Protein AF-0000000082836212 (afdb_homodimer)

Foldseek 3Di:
DPPLDPVPDDLVLLLLLQLCAVVQALCRSCVLVVHDSVVSVVSLVVVCVSVVHNQWDDDPVHTDGDPVVLVCQLVSVVVVLVVVLVVCVVPVDDVWQAPAEAEEEEACLVCLQCVVVLQVLCCVLTPRYYYHYDYDALCCFCVCQSSPVGAKYKYQHNNPDPQKDKDFQDKWDKWKWAAPVLDDVPDQADAPVRVQPAEEEAADDDDPDDQVQVQQVVVVGHHHYPYYHNHLLCCLPVRYPDGYMYMDIPSSNVSSCVPRVIHIHGDNTDGDMTTIMMMGGPCSVSRVSSVSSVVSVSVVSNPDPRYDDPPVD/DPPLDPVPDDLVLLLLLQLCAVVQALCRSCVLVVHDSVVSVVSLVVVCVSVVHNQWDDDPVHTDGDPVVLVCQLVSVVVVLVVVLVVCVVPVDDVWQAPAEAEEEEACLVCLQCVVVLQVLCCVLTPRYYYHYDYDALCCQCVCQSSPVGAKYKYLHNNPDPQKDKDFQDKWDKWKWAAPVLDDVPDQADAPVRVQVAEEEAADDDDPDDQVQVQQVVVVGHHHYPYYHNHLLCCLPVRYPDNYMYMDIPSSNVSSCVPRVIHIHGDNTDGDMTTIMMMGGPCSVSRVSSVSSVVSVSVVSNPDPRYDDPPVD

Sequence (626 aa):
MNQIDIESTDLNLLKVFEAIYDEGGAGRAALRLGVTQSAVSAALARLRALYADPLFVRTGRGLSPSLRARELRPIIGEALDKCRQSLSLARPGPAGFAGRSVTLGLSDDFEIALGREAIAALAEAAPGLRLIFRQTHSRLAADMLMARDVDLVIASGGLIAPALQRVTVGQGDYACLVDPASLAPGQDALSVEDFTRRAHVLVSSGGFIGVVDEVLHAQGLTRRVLAATTHFAALAFLLRGGDALATLPTHAARGLAAVTGLRLLPCPVAMPRYAIEMGWRADALRDEAVAVARLSLLGLLQGYGWAAAPGARMNQIDIESTDLNLLKVFEAIYDEGGAGRAALRLGVTQSAVSAALARLRALYADPLFVRTGRGLSPSLRARELRPIIGEALDKCRQSLSLARPGPAGFAGRSVTLGLSDDFEIALGREAIAALAEAAPGLRLIFRQTHSRLAADMLMARDVDLVIASGGLIAPALQRVTVGQGDYACLVDPASLAPGQDALSVEDFTRRAHVLVSSGGFIGVVDEVLHAQGLTRRVLAATTHFAALAFLLRGGDALATLPTHAARGLAAVTGLRLLPCPVAMPRYAIEMGWRADALRDEAVAVARLSLLGLLQGYGWAAAPGAR

pLDDT: mean 86.3, std 13.03, range [26.05, 98.31]

Structure (mmCIF, N/CA/C/O backbone):
data_AF-0000000082836212-model_v1
#
loop_
_entity.id
_entity.type
_entity.pdbx_description
1 polymer 'PCP degradation transcriptional activation protein'
#
loop_
_atom_site.group_PDB
_atom_site.id
_atom_site.type_symbol
_atom_site.label_atom_id
_atom_site.label_alt_id
_atom_site.label_comp_id
_atom_site.label_asym_id
_atom_site.label_entity_id
_atom_site.label_seq_id
_atom_site.pdbx_PDB_ins_code
_atom_site.Cartn_x
_atom_site.Cartn_y
_atom_site.Cartn_z
_atom_site.occupancy
_atom_site.B_iso_or_equiv
_atom_site.auth_seq_id
_atom_site.auth_comp_id
_atom_site.auth_asym_id
_atom_site.auth_atom_id
_atom_site.pdbx_PDB_model_num
ATOM 1 N N . MET A 1 1 ? -39.531 12.086 14.859 1 32.53 1 MET A N 1
ATOM 2 C CA . MET A 1 1 ? -38.344 11.992 14.016 1 32.53 1 MET A CA 1
ATOM 3 C C . MET A 1 1 ? -37.562 13.297 14.047 1 32.53 1 MET A C 1
ATOM 5 O O . MET A 1 1 ? -38.062 14.344 13.656 1 32.53 1 MET A O 1
ATOM 9 N N . ASN A 1 2 ? -36.781 13.5 15.039 1 41.31 2 ASN A N 1
ATOM 10 C CA . ASN A 1 2 ? -36.156 14.805 15.258 1 41.31 2 ASN A CA 1
ATOM 11 C C . ASN A 1 2 ? -35.562 15.367 13.969 1 41.31 2 ASN A C 1
ATOM 13 O O . ASN A 1 2 ? -34.719 14.711 13.328 1 41.31 2 ASN A O 1
ATOM 17 N N . GLN A 1 3 ? -36.312 16.141 13.32 1 42.19 3 GLN A N 1
ATOM 18 C CA . GLN A 1 3 ? -35.938 16.844 12.102 1 42.19 3 GLN A CA 1
ATOM 19 C C . GLN A 1 3 ? -34.531 17.438 12.234 1 42.19 3 GLN A C 1
ATOM 21 O O . GLN A 1 3 ? -34.312 18.297 13.094 1 42.19 3 GLN A O 1
ATOM 26 N N . ILE A 1 4 ? -33.562 16.703 11.977 1 52.66 4 ILE A N 1
ATOM 27 C CA . ILE A 1 4 ? -32.219 17.281 11.867 1 52.66 4 ILE A CA 1
ATOM 28 C C . ILE A 1 4 ? -32.219 18.422 10.844 1 52.66 4 ILE A C 1
ATOM 30 O O . ILE A 1 4 ? -32.5 18.203 9.656 1 52.66 4 ILE A O 1
ATOM 34 N N . ASP A 1 5 ? -32.562 19.703 11.422 1 62.19 5 ASP A N 1
ATOM 35 C CA . ASP A 1 5 ? -32.469 20.859 10.547 1 62.19 5 ASP A CA 1
ATOM 36 C C . ASP A 1 5 ? -31.141 21.578 10.703 1 62.19 5 ASP A C 1
ATOM 38 O O . ASP A 1 5 ? -30.531 21.562 11.773 1 62.19 5 ASP A O 1
ATOM 42 N N . ILE A 1 6 ? -30.703 22.094 9.641 1 67.19 6 ILE A N 1
ATOM 43 C CA . ILE A 1 6 ? -29.391 22.734 9.555 1 67.19 6 ILE A CA 1
ATOM 44 C C . ILE A 1 6 ? -29.328 23.922 10.5 1 67.19 6 ILE A C 1
ATOM 46 O O . ILE A 1 6 ? -28.266 24.25 11.031 1 67.19 6 ILE A O 1
ATOM 50 N N . GLU A 1 7 ? -30.469 24.594 10.789 1 62.78 7 GLU A N 1
ATOM 51 C CA . GLU A 1 7 ? -30.516 25.812 11.602 1 62.78 7 GLU A CA 1
ATOM 52 C C . GLU A 1 7 ? -30.188 25.5 13.062 1 62.78 7 GLU A C 1
ATOM 54 O O . GLU A 1 7 ? -29.562 26.312 13.75 1 62.78 7 GLU A O 1
ATOM 59 N N . SER A 1 8 ? -30.531 24.344 13.43 1 65.62 8 SER A N 1
ATOM 60 C CA . SER A 1 8 ? -30.359 24.016 14.844 1 65.62 8 SER A CA 1
ATOM 61 C C . SER A 1 8 ? -29.141 23.125 15.07 1 65.62 8 SER A C 1
ATOM 63 O O . SER A 1 8 ? -28.781 22.844 16.203 1 65.62 8 SER A O 1
ATOM 65 N N . THR A 1 9 ? -28.547 22.797 14.031 1 70.88 9 THR A N 1
ATOM 66 C CA . THR A 1 9 ? -27.453 21.844 14.148 1 70.88 9 THR A CA 1
ATOM 67 C C . THR A 1 9 ? -26.109 22.547 14.234 1 70.88 9 THR A C 1
ATOM 69 O O . THR A 1 9 ? -25.859 23.516 13.5 1 70.88 9 THR A O 1
ATOM 72 N N . ASP A 1 10 ? -25.359 22.266 15.227 1 78.06 10 ASP A N 1
ATOM 73 C CA . ASP A 1 10 ? -23.969 22.703 15.297 1 78.06 10 ASP A CA 1
ATOM 74 C C . ASP A 1 10 ? -23.125 22.031 14.211 1 78.06 10 ASP A C 1
ATOM 76 O O . ASP A 1 10 ? -22.703 20.891 14.359 1 78.06 10 ASP A O 1
ATOM 80 N N . LEU A 1 11 ? -22.828 22.797 13.211 1 76.75 11 LEU A N 1
ATOM 81 C CA . LEU A 1 11 ? -22.156 22.25 12.039 1 76.75 11 LEU A CA 1
ATOM 82 C C . LEU A 1 11 ? -20.703 21.891 12.359 1 76.75 11 LEU A C 1
ATOM 84 O O . LEU A 1 11 ? -20.062 21.172 11.594 1 76.75 11 LEU A O 1
ATOM 88 N N . ASN A 1 12 ? -20.297 22.344 13.461 1 80.75 12 ASN A N 1
ATOM 89 C CA . ASN A 1 12 ? -18.953 21.969 13.875 1 80.75 12 ASN A CA 1
ATOM 90 C C . ASN A 1 12 ? -18.844 20.469 14.156 1 80.75 12 ASN A C 1
ATOM 92 O O . ASN A 1 12 ? -17.75 19.891 14.133 1 80.75 12 ASN A O 1
ATOM 96 N N . LEU A 1 13 ? -19.984 19.938 14.367 1 86.75 13 LEU A N 1
ATOM 97 C CA . LEU A 1 13 ? -20.031 18.484 14.594 1 86.75 13 LEU A CA 1
ATOM 98 C C . LEU A 1 13 ? -19.516 17.734 13.383 1 86.75 13 LEU A C 1
ATOM 100 O O . LEU A 1 13 ? -18.953 16.641 13.523 1 86.75 13 LEU A O 1
ATOM 104 N N . LEU A 1 14 ? -19.641 18.344 12.219 1 86.12 14 LEU A N 1
ATOM 105 C CA . LEU A 1 14 ? -19.188 17.688 10.992 1 86.12 14 LEU A CA 1
ATOM 106 C C . LEU A 1 14 ? -17.656 17.625 10.938 1 86.12 14 LEU A C 1
ATOM 108 O O . LEU A 1 14 ? -17.094 16.656 10.422 1 86.12 14 LEU A O 1
ATOM 112 N N . LYS A 1 15 ? -17.062 18.609 11.492 1 87.12 15 LYS A N 1
ATOM 113 C CA . LYS A 1 15 ? -15.609 18.594 11.602 1 87.12 15 LYS A CA 1
ATOM 114 C C . LYS A 1 15 ? -15.148 17.469 12.523 1 87.12 15 LYS A C 1
ATOM 116 O O . LYS A 1 15 ? -14.133 16.812 12.25 1 87.12 15 LYS A O 1
ATOM 121 N N . VAL A 1 16 ? -15.914 17.328 13.547 1 89.56 16 VAL A N 1
ATOM 122 C CA . VAL A 1 16 ? -15.586 16.297 14.523 1 89.56 16 VAL A CA 1
ATOM 123 C C . VAL A 1 16 ? -15.758 14.922 13.883 1 89.56 16 VAL A C 1
ATOM 125 O O . VAL A 1 16 ? -14.914 14.039 14.055 1 89.56 16 VAL A O 1
ATOM 128 N N . PHE A 1 17 ? -16.844 14.742 13.148 1 90.31 17 PHE A N 1
ATOM 129 C CA . PHE A 1 17 ? -17.094 13.5 12.414 1 90.31 17 PHE A CA 1
ATOM 130 C C . PHE A 1 17 ? -15.906 13.172 11.516 1 90.31 17 PHE A C 1
ATOM 132 O O . PHE A 1 17 ? -15.359 12.062 11.57 1 90.31 17 PHE A O 1
ATOM 139 N N . GLU A 1 18 ? -15.492 14.133 10.711 1 85.81 18 GLU A N 1
ATOM 140 C CA . GLU A 1 18 ? -14.398 13.945 9.758 1 85.81 18 GLU A CA 1
ATOM 141 C C . GLU A 1 18 ? -13.094 13.594 10.477 1 85.81 18 GLU A C 1
ATOM 143 O O . GLU A 1 18 ? -12.367 12.695 10.047 1 85.81 18 GLU A O 1
ATOM 148 N N . ALA A 1 19 ? -12.805 14.281 11.523 1 86.94 19 ALA A N 1
ATOM 149 C CA . ALA A 1 19 ? -11.57 14.062 12.281 1 86.94 19 ALA A CA 1
ATOM 150 C C . ALA A 1 19 ? -11.516 12.656 12.859 1 86.94 19 ALA A C 1
ATOM 152 O O . ALA A 1 19 ? -10.492 11.977 12.758 1 86.94 19 ALA A O 1
ATOM 153 N N . ILE A 1 20 ? -12.641 12.234 13.422 1 89 20 ILE A N 1
ATOM 154 C CA . ILE A 1 20 ? -12.68 10.898 14.008 1 89 20 ILE A CA 1
ATOM 155 C C . ILE A 1 20 ? -12.547 9.852 12.906 1 89 20 ILE A C 1
ATOM 157 O O . ILE A 1 20 ? -11.836 8.859 13.07 1 89 20 ILE A O 1
ATOM 161 N N . TYR A 1 21 ? -13.234 10.062 11.828 1 86.31 21 TYR A N 1
ATOM 162 C CA . TYR A 1 21 ? -13.195 9.125 10.719 1 86.31 21 TYR A CA 1
ATOM 163 C C . TYR A 1 21 ? -11.773 8.93 10.203 1 86.31 21 TYR A C 1
ATOM 165 O O . TYR A 1 21 ? -11.336 7.801 9.977 1 86.31 21 TYR A O 1
ATOM 173 N N . ASP A 1 22 ? -11.109 10.008 10.102 1 80.31 22 ASP A N 1
ATOM 174 C CA . ASP A 1 22 ? -9.781 9.992 9.5 1 80.31 22 ASP A CA 1
ATOM 175 C C . ASP A 1 22 ? -8.734 9.461 10.492 1 80.31 22 ASP A C 1
ATOM 177 O O . ASP A 1 22 ? -7.852 8.695 10.117 1 80.31 22 ASP A O 1
ATOM 181 N N . GLU A 1 23 ? -8.82 9.867 11.773 1 81.12 23 GLU A N 1
ATOM 182 C CA . GLU A 1 23 ? -7.754 9.609 12.742 1 81.12 23 GLU A CA 1
ATOM 183 C C . GLU A 1 23 ? -7.988 8.305 13.492 1 81.12 23 GLU A C 1
ATOM 185 O O . GLU A 1 23 ? -7.078 7.781 14.141 1 81.12 23 GLU A O 1
ATOM 190 N N . GLY A 1 24 ? -9.266 7.855 13.508 1 81.81 24 GLY A N 1
ATOM 191 C CA . GLY A 1 24 ? -9.609 6.562 14.078 1 81.81 24 GLY A CA 1
ATOM 192 C C . GLY A 1 24 ? -9.68 6.586 15.594 1 81.81 24 GLY A C 1
ATOM 193 O O . GLY A 1 24 ? -9.453 5.562 16.25 1 81.81 24 GLY A O 1
ATOM 194 N N . GLY A 1 25 ? -9.789 7.781 16.188 1 86.38 25 GLY A N 1
ATOM 195 C CA . GLY A 1 25 ? -9.883 7.875 17.641 1 86.38 25 GLY A CA 1
ATOM 196 C C . GLY A 1 25 ? -10.227 9.273 18.125 1 86.38 25 GLY A C 1
ATOM 197 O O . GLY A 1 25 ? -9.969 10.258 17.422 1 86.38 25 GLY A O 1
ATOM 198 N N . ALA A 1 26 ? -10.82 9.328 19.375 1 88.06 26 ALA A N 1
ATOM 199 C CA . ALA A 1 26 ? -11.219 10.609 19.938 1 88.06 26 ALA A CA 1
ATOM 200 C C . ALA A 1 26 ? -10 11.43 20.344 1 88.06 26 ALA A C 1
ATOM 202 O O . ALA A 1 26 ? -9.969 12.648 20.156 1 88.06 26 ALA A O 1
ATOM 203 N N . GLY A 1 27 ? -9.039 10.758 20.828 1 87.19 27 GLY A N 1
ATOM 204 C CA . GLY A 1 27 ? -7.832 11.453 21.25 1 87.19 27 GLY A CA 1
ATOM 205 C C . GLY A 1 27 ? -7.09 12.094 20.094 1 87.19 27 GLY A C 1
ATOM 206 O O . GLY A 1 27 ? -6.766 13.281 20.141 1 87.19 27 GLY A O 1
ATOM 207 N N . ARG A 1 28 ? -6.895 11.398 19.094 1 85.06 28 ARG A N 1
ATOM 208 C CA . ARG A 1 28 ? -6.199 11.922 17.922 1 85.06 28 ARG A CA 1
ATOM 209 C C . ARG A 1 28 ? -7.027 13 17.234 1 85.06 28 ARG A C 1
ATOM 211 O O . ARG A 1 28 ? -6.484 13.977 16.734 1 85.06 28 ARG A O 1
ATOM 218 N N . ALA A 1 29 ? -8.289 12.742 17.172 1 88.69 29 ALA A N 1
ATOM 219 C CA . ALA A 1 29 ? -9.172 13.758 16.625 1 88.69 29 ALA A CA 1
ATOM 220 C C . ALA A 1 29 ? -9.078 15.062 17.406 1 88.69 29 ALA A C 1
ATOM 222 O O . ALA A 1 29 ? -9.078 16.156 16.828 1 88.69 29 ALA A O 1
ATOM 223 N N . ALA A 1 30 ? -8.969 15.008 18.75 1 89.44 30 ALA A N 1
ATOM 224 C CA . ALA A 1 30 ? -8.836 16.172 19.609 1 89.44 30 ALA A CA 1
ATOM 225 C C . ALA A 1 30 ? -7.551 16.938 19.297 1 89.44 30 ALA A C 1
ATOM 227 O O . ALA A 1 30 ? -7.566 18.172 19.203 1 89.44 30 ALA A O 1
ATOM 228 N N . LEU A 1 31 ? -6.535 16.25 19.094 1 82.38 31 LEU A N 1
ATOM 229 C CA . LEU A 1 31 ? -5.254 16.859 18.75 1 82.38 31 LEU A CA 1
ATOM 230 C C . LEU A 1 31 ? -5.34 17.578 17.406 1 82.38 31 LEU A C 1
ATOM 232 O O . LEU A 1 31 ? -4.879 18.719 17.281 1 82.38 31 LEU A O 1
ATOM 236 N N . ARG A 1 32 ? -5.984 16.922 16.484 1 81.69 32 ARG A N 1
ATOM 237 C CA . ARG A 1 32 ? -6.137 17.516 15.156 1 81.69 32 ARG A CA 1
ATOM 238 C C . ARG A 1 32 ? -6.949 18.797 15.219 1 81.69 32 ARG A C 1
ATOM 240 O O . ARG A 1 32 ? -6.633 19.781 14.539 1 81.69 32 ARG A O 1
ATOM 247 N N . LEU A 1 33 ? -7.977 18.844 16.016 1 85.25 33 LEU A N 1
ATOM 248 C CA . LEU A 1 33 ? -8.93 19.938 16.062 1 85.25 33 LEU A CA 1
ATOM 249 C C . LEU A 1 33 ? -8.492 21 17.062 1 85.25 33 LEU A C 1
ATOM 251 O O . LEU A 1 33 ? -9.07 22.094 17.109 1 85.25 33 LEU A O 1
ATOM 255 N N . GLY A 1 34 ? -7.406 20.656 17.891 1 84.06 34 GLY A N 1
ATOM 256 C CA . GLY A 1 34 ? -6.957 21.594 18.891 1 84.06 34 GLY A CA 1
ATOM 257 C C . GLY A 1 34 ? -7.938 21.766 20.047 1 84.06 34 GLY A C 1
ATOM 258 O O . GLY A 1 34 ? -8.148 22.875 20.531 1 84.06 34 GLY A O 1
ATOM 259 N N . VAL A 1 35 ? -8.688 20.75 20.344 1 87.62 35 VAL A N 1
ATOM 260 C CA . VAL A 1 35 ? -9.656 20.766 21.453 1 87.62 35 VAL A CA 1
ATOM 261 C C . VAL A 1 35 ? -9.367 19.609 22.406 1 87.62 35 VAL A C 1
ATOM 263 O O . VAL A 1 35 ? -8.406 18.859 22.219 1 87.62 35 VAL A O 1
ATOM 266 N N . THR A 1 36 ? -10.086 19.547 23.453 1 88.38 36 THR A N 1
ATOM 267 C CA . THR A 1 36 ? -9.883 18.469 24.422 1 88.38 36 THR A CA 1
ATOM 268 C C . THR A 1 36 ? -10.578 17.188 23.969 1 88.38 36 THR A C 1
ATOM 270 O O . THR A 1 36 ? -11.547 17.234 23.203 1 88.38 36 THR A O 1
ATOM 273 N N . GLN A 1 37 ? -10.016 16.109 24.422 1 90.75 37 GLN A N 1
ATOM 274 C CA . GLN A 1 37 ? -10.641 14.82 24.125 1 90.75 37 GLN A CA 1
ATOM 275 C C . GLN A 1 37 ? -12.07 14.766 24.656 1 90.75 37 GLN A C 1
ATOM 277 O O . GLN A 1 37 ? -12.945 14.164 24.031 1 90.75 37 GLN A O 1
ATOM 282 N N . SER A 1 38 ? -12.312 15.375 25.828 1 92.38 38 SER A N 1
ATOM 283 C CA . SER A 1 38 ? -13.656 15.406 26.406 1 92.38 38 SER A CA 1
ATOM 284 C C . SER A 1 38 ? -14.633 16.141 25.484 1 92.38 38 SER A C 1
ATOM 286 O O . SER A 1 38 ? -15.773 15.711 25.312 1 92.38 38 SER A O 1
ATOM 288 N N . ALA A 1 39 ? -14.133 17.203 24.875 1 89.19 39 ALA A N 1
ATOM 289 C CA . ALA A 1 39 ? -14.953 17.969 23.938 1 89.19 39 ALA A CA 1
ATOM 290 C C . ALA A 1 39 ? -15.312 17.125 22.719 1 89.19 39 ALA A C 1
ATOM 292 O O . ALA A 1 39 ? -16.453 17.156 22.25 1 89.19 39 ALA A O 1
ATOM 293 N N . VAL A 1 40 ? -14.328 16.375 22.188 1 92.19 40 VAL A N 1
ATOM 294 C CA . VAL A 1 40 ? -14.562 15.5 21.031 1 92.19 40 VAL A CA 1
ATOM 295 C C . VAL A 1 40 ? -15.555 14.406 21.406 1 92.19 40 VAL A C 1
ATOM 297 O O . VAL A 1 40 ? -16.469 14.094 20.641 1 92.19 40 VAL A O 1
ATOM 300 N N . SER A 1 41 ? -15.398 13.789 22.547 1 93.69 41 SER A N 1
ATOM 301 C CA . SER A 1 41 ? -16.281 12.734 23.016 1 93.69 41 SER A CA 1
ATOM 302 C C . SER A 1 41 ? -17.719 13.242 23.172 1 93.69 41 SER A C 1
ATOM 304 O O . SER A 1 41 ? -18.672 12.555 22.797 1 93.69 41 SER A O 1
ATOM 306 N N . ALA A 1 42 ? -17.891 14.484 23.719 1 92.12 42 ALA A N 1
ATOM 307 C CA . ALA A 1 42 ? -19.203 15.102 23.859 1 92.12 42 ALA A CA 1
ATOM 308 C C . ALA A 1 42 ? -19.828 15.367 22.484 1 92.12 42 ALA A C 1
ATOM 310 O O . ALA A 1 42 ? -21.016 15.133 22.281 1 92.12 42 ALA A O 1
ATOM 311 N N . ALA A 1 43 ? -19.016 15.852 21.641 1 92 43 ALA A N 1
ATOM 312 C CA . ALA A 1 43 ? -19.484 16.109 20.281 1 92 43 ALA A CA 1
ATOM 313 C C . ALA A 1 43 ? -19.922 14.812 19.594 1 92 43 ALA A C 1
ATOM 315 O O . ALA A 1 43 ? -20.922 14.797 18.859 1 92 43 ALA A O 1
ATOM 316 N N . LEU A 1 44 ? -19.141 13.734 19.797 1 94 44 LEU A N 1
ATOM 317 C CA . LEU A 1 44 ? -19.484 12.43 19.219 1 94 44 LEU A CA 1
ATOM 318 C C . LEU A 1 44 ? -20.844 11.961 19.75 1 94 44 LEU A C 1
ATOM 320 O O . LEU A 1 44 ? -21.641 11.414 18.984 1 94 44 LEU A O 1
ATOM 324 N N . ALA A 1 45 ? -21.094 12.211 21.031 1 93.38 45 ALA A N 1
ATOM 325 C CA . ALA A 1 45 ? -22.391 11.867 21.609 1 93.38 45 ALA A CA 1
ATOM 326 C C . ALA A 1 45 ? -23.516 12.625 20.906 1 93.38 45 ALA A C 1
ATOM 328 O O . ALA A 1 45 ? -24.562 12.047 20.609 1 93.38 45 ALA A O 1
ATOM 329 N N . ARG A 1 46 ? -23.297 13.852 20.703 1 89.94 46 ARG A N 1
ATOM 330 C CA . ARG A 1 46 ? -24.281 14.664 20 1 89.94 46 ARG A CA 1
ATOM 331 C C . ARG A 1 46 ? -24.484 14.172 18.578 1 89.94 46 ARG A C 1
ATOM 333 O O . ARG A 1 46 ? -25.609 14.148 18.078 1 89.94 46 ARG A O 1
ATOM 340 N N . LEU A 1 47 ? -23.391 13.805 17.891 1 91.94 47 LEU A N 1
ATOM 341 C CA . LEU A 1 47 ? -23.469 13.258 16.547 1 91.94 47 LEU A CA 1
ATOM 342 C C . LEU A 1 47 ? -24.297 11.977 16.516 1 91.94 47 LEU A C 1
ATOM 344 O O . LEU A 1 47 ? -25.125 11.789 15.633 1 91.94 47 LEU A O 1
ATOM 348 N N . ARG A 1 48 ? -23.969 11.148 17.469 1 92.94 48 ARG A N 1
ATOM 349 C CA . ARG A 1 48 ? -24.688 9.891 17.562 1 92.94 48 ARG A CA 1
ATOM 350 C C . ARG A 1 48 ? -26.188 10.133 17.734 1 92.94 48 ARG A C 1
ATOM 352 O O . ARG A 1 48 ? -27.016 9.453 17.109 1 92.94 48 ARG A O 1
ATOM 359 N N . ALA A 1 49 ? -26.531 11.117 18.547 1 89.38 49 ALA A N 1
ATOM 360 C CA . ALA A 1 49 ? -27.938 11.477 18.75 1 89.38 49 ALA A CA 1
ATOM 361 C C . ALA A 1 49 ? -28.547 12.062 17.484 1 89.38 49 ALA A C 1
ATOM 363 O O . ALA A 1 49 ? -29.672 11.727 17.125 1 89.38 49 ALA A O 1
ATOM 364 N N . LEU A 1 50 ? -27.797 12.867 16.875 1 84.5 50 LEU A N 1
ATOM 365 C CA . LEU A 1 50 ? -28.266 13.547 15.672 1 84.5 50 LEU A CA 1
ATOM 366 C C . LEU A 1 50 ? -28.578 12.539 14.57 1 84.5 50 LEU A C 1
ATOM 368 O O . LEU A 1 50 ? -29.594 12.672 13.883 1 84.5 50 LEU A O 1
ATOM 372 N N . TYR A 1 51 ? -27.719 11.555 14.391 1 89.75 51 TYR A N 1
ATOM 373 C CA . TYR A 1 51 ? -27.859 10.617 13.289 1 89.75 51 TYR A CA 1
ATOM 374 C C . TYR A 1 51 ? -28.547 9.328 13.75 1 89.75 51 TYR A C 1
ATOM 376 O O . TYR A 1 51 ? -28.797 8.438 12.945 1 89.75 51 TYR A O 1
ATOM 384 N N . ALA A 1 52 ? -28.781 9.211 14.977 1 90.94 52 ALA A N 1
ATOM 385 C CA . ALA A 1 52 ? -29.391 8.023 15.562 1 90.94 52 ALA A CA 1
ATOM 386 C C . ALA A 1 52 ? -28.609 6.766 15.18 1 90.94 52 ALA A C 1
ATOM 388 O O . ALA A 1 52 ? -29.203 5.781 14.727 1 90.94 52 ALA A O 1
ATOM 389 N N . ASP A 1 53 ? -27.344 6.844 15.242 1 90.94 53 ASP A N 1
ATOM 390 C CA . ASP A 1 53 ? -26.391 5.785 14.914 1 90.94 53 ASP A CA 1
ATOM 391 C C . ASP A 1 53 ? -25.141 5.883 15.781 1 90.94 53 ASP A C 1
ATOM 393 O O . ASP A 1 53 ? -24.688 6.984 16.094 1 90.94 53 ASP A O 1
ATOM 397 N N . PRO A 1 54 ? -24.578 4.781 16.172 1 93.06 54 PRO A N 1
ATOM 398 C CA . PRO A 1 54 ? -23.328 4.855 16.953 1 93.06 54 PRO A CA 1
ATOM 399 C C . PRO A 1 54 ? -22.219 5.57 16.203 1 93.06 54 PRO A C 1
ATOM 401 O O . PRO A 1 54 ? -21.312 6.133 16.828 1 93.06 54 PRO A O 1
ATOM 404 N N . LEU A 1 55 ? -22.219 5.586 14.82 1 91.56 55 LEU A N 1
ATOM 405 C CA . LEU A 1 55 ? -21.297 6.188 13.859 1 91.56 55 LEU A CA 1
ATOM 406 C C . LEU A 1 55 ? -19.906 5.574 13.984 1 91.56 55 LEU A C 1
ATOM 408 O O . LEU A 1 55 ? -19.359 5.062 13.008 1 91.56 55 LEU A O 1
ATOM 412 N N . PHE A 1 56 ? -19.406 5.574 15.289 1 92.56 56 PHE A N 1
ATOM 413 C CA . PHE A 1 56 ? -18.078 5.004 15.562 1 92.56 56 PHE A CA 1
ATOM 414 C C . PHE A 1 56 ? -18.141 4.098 16.781 1 92.56 56 PHE A C 1
ATOM 416 O O . PHE A 1 56 ? -18.609 4.508 17.844 1 92.56 56 PHE A O 1
ATOM 423 N N . VAL A 1 57 ? -17.625 2.877 16.547 1 88.06 57 VAL A N 1
ATOM 424 C CA . VAL A 1 57 ? -17.688 1.885 17.625 1 88.06 57 VAL A CA 1
ATOM 425 C C . VAL A 1 57 ? -16.266 1.564 18.094 1 88.06 57 VAL A C 1
ATOM 427 O O . VAL A 1 57 ? -15.336 1.512 17.297 1 88.06 57 VAL A O 1
ATOM 430 N N . ARG A 1 58 ? -16.141 1.442 19.375 1 81.94 58 ARG A N 1
ATOM 431 C CA . ARG A 1 58 ? -14.852 1.153 19.984 1 81.94 58 ARG A CA 1
ATOM 432 C C . ARG A 1 58 ? -14.367 -0.244 19.609 1 81.94 58 ARG A C 1
ATOM 434 O O . ARG A 1 58 ? -15.141 -1.203 19.641 1 81.94 58 ARG A O 1
ATOM 441 N N . THR A 1 59 ? -13.242 -0.147 19.125 1 72.19 59 THR A N 1
ATOM 442 C CA . THR A 1 59 ? -12.531 -1.394 18.859 1 72.19 59 THR A CA 1
ATOM 443 C C . THR A 1 59 ? -11.219 -1.437 19.641 1 72.19 59 THR A C 1
ATOM 445 O O . THR A 1 59 ? -10.914 -0.523 20.406 1 72.19 59 THR A O 1
ATOM 448 N N . GLY A 1 60 ? -10.477 -2.508 19.781 1 60.75 60 GLY A N 1
ATOM 449 C CA . GLY A 1 60 ? -9.219 -2.635 20.5 1 60.75 60 GLY A CA 1
ATOM 450 C C . GLY A 1 60 ? -8.234 -1.523 20.188 1 60.75 60 GLY A C 1
ATOM 451 O O . GLY A 1 60 ? -7.336 -1.242 20.984 1 60.75 60 GLY A O 1
ATOM 452 N N . ARG A 1 61 ? -8.289 -0.856 19.141 1 58.28 61 ARG A N 1
ATOM 453 C CA . ARG A 1 61 ? -7.277 0.139 18.797 1 58.28 61 ARG A CA 1
ATOM 454 C C . ARG A 1 61 ? -7.922 1.488 18.484 1 58.28 61 ARG A C 1
ATOM 456 O O . ARG A 1 61 ? -7.332 2.32 17.797 1 58.28 61 ARG A O 1
ATOM 463 N N . GLY A 1 62 ? -9.07 1.622 18.922 1 76.81 62 GLY A N 1
ATOM 464 C CA . GLY A 1 62 ? -9.695 2.924 18.734 1 76.81 62 GLY A CA 1
ATOM 465 C C . GLY A 1 62 ? -11.141 2.836 18.281 1 76.81 62 GLY A C 1
ATOM 466 O O . GLY A 1 62 ? -11.914 2.037 18.828 1 76.81 62 GLY A O 1
ATOM 467 N N . LEU A 1 63 ? -11.516 3.861 17.422 1 85.19 63 LEU A N 1
ATOM 468 C CA . LEU A 1 63 ? -12.883 3.951 16.938 1 85.19 63 LEU A CA 1
ATOM 469 C C . LEU A 1 63 ? -12.977 3.535 15.469 1 85.19 63 LEU A C 1
ATOM 471 O O . LEU A 1 63 ? -12.148 3.947 14.648 1 85.19 63 LEU A O 1
ATOM 475 N N . SER A 1 64 ? -13.852 2.6 15.18 1 86.62 64 SER A N 1
ATOM 476 C CA . SER A 1 64 ? -14.125 2.193 13.805 1 86.62 64 SER A CA 1
ATOM 477 C C . SER A 1 64 ? -15.477 2.711 13.328 1 86.62 64 SER A C 1
ATOM 479 O O . SER A 1 64 ? -16.453 2.691 14.086 1 86.62 64 SER A O 1
ATOM 481 N N . PRO A 1 65 ? -15.547 3.152 12.062 1 86.81 65 PRO A N 1
ATOM 482 C CA . PRO A 1 65 ? -16.812 3.688 11.555 1 86.81 65 PRO A CA 1
ATOM 483 C C . PRO A 1 65 ? -17.875 2.607 11.359 1 86.81 65 PRO A C 1
ATOM 485 O O . PRO A 1 65 ? -17.547 1.481 10.969 1 86.81 65 PRO A O 1
ATOM 488 N N . SER A 1 66 ? -19.078 2.986 11.672 1 86.69 66 SER A N 1
ATOM 489 C CA . SER A 1 66 ? -20.234 2.156 11.336 1 86.69 66 SER A CA 1
ATOM 490 C C . SER A 1 66 ? -20.531 2.199 9.844 1 86.69 66 SER A C 1
ATOM 492 O O . SER A 1 66 ? -19.891 2.945 9.102 1 86.69 66 SER A O 1
ATOM 494 N N . LEU A 1 67 ? -21.438 1.387 9.445 1 80.31 67 LEU A N 1
ATOM 495 C CA . LEU A 1 67 ? -21.859 1.424 8.055 1 80.31 67 LEU A CA 1
ATOM 496 C C . LEU A 1 67 ? -22.438 2.791 7.695 1 80.31 67 LEU A C 1
ATOM 498 O O . LEU A 1 67 ? -22.141 3.334 6.629 1 80.31 67 LEU A O 1
ATOM 502 N N . ARG A 1 68 ? -23.234 3.225 8.57 1 84.31 68 ARG A N 1
ATOM 503 C CA . ARG A 1 68 ? -23.828 4.543 8.359 1 84.31 68 ARG A CA 1
ATOM 504 C C . ARG A 1 68 ? -22.734 5.613 8.258 1 84.31 68 ARG A C 1
ATOM 506 O O . ARG A 1 68 ? -22.828 6.512 7.418 1 84.31 68 ARG A O 1
ATOM 513 N N . ALA A 1 69 ? -21.719 5.551 9.109 1 89.19 69 ALA A N 1
ATOM 514 C CA . ALA A 1 69 ? -20.609 6.508 9.07 1 89.19 69 ALA A CA 1
ATOM 515 C C . ALA A 1 69 ? -19.891 6.449 7.727 1 89.19 69 ALA A C 1
ATOM 517 O O . ALA A 1 69 ? -19.516 7.484 7.172 1 89.19 69 ALA A O 1
ATOM 518 N N . ARG A 1 70 ? -19.766 5.32 7.238 1 81.12 70 ARG A N 1
ATOM 519 C CA . ARG A 1 70 ? -19.094 5.145 5.949 1 81.12 70 ARG A CA 1
ATOM 520 C C . ARG A 1 70 ? -19.906 5.777 4.824 1 81.12 70 ARG A C 1
ATOM 522 O O . ARG A 1 70 ? -19.344 6.336 3.883 1 81.12 70 ARG A O 1
ATOM 529 N N . GLU A 1 71 ? -21.156 5.691 4.949 1 78.94 71 GLU A N 1
ATOM 530 C CA . GLU A 1 71 ? -22.047 6.289 3.963 1 78.94 71 GLU A CA 1
ATOM 531 C C . GLU A 1 71 ? -22.047 7.809 4.062 1 78.94 71 GLU A C 1
ATOM 533 O O . GLU A 1 71 ? -22.203 8.508 3.055 1 78.94 71 GLU A O 1
ATOM 538 N N . LEU A 1 72 ? -21.875 8.25 5.238 1 84.88 72 LEU A N 1
ATOM 539 C CA . LEU A 1 72 ? -21.969 9.688 5.492 1 84.88 72 LEU A CA 1
ATOM 540 C C . LEU A 1 72 ? -20.672 10.391 5.098 1 84.88 72 LEU A C 1
ATOM 542 O O . LEU A 1 72 ? -20.688 11.578 4.77 1 84.88 72 LEU A O 1
ATOM 546 N N . ARG A 1 73 ? -19.656 9.594 5.121 1 84.38 73 ARG A N 1
ATOM 547 C CA . ARG A 1 73 ? -18.328 10.211 4.996 1 84.38 73 ARG A CA 1
ATOM 548 C C . ARG A 1 73 ? -18.219 11 3.695 1 84.38 73 ARG A C 1
ATOM 550 O O . ARG A 1 73 ? -17.812 12.164 3.705 1 84.38 73 ARG A O 1
ATOM 557 N N . PRO A 1 74 ? -18.672 10.461 2.605 1 72.69 74 PRO A N 1
ATOM 558 C CA . PRO A 1 74 ? -18.531 11.25 1.379 1 72.69 74 PRO A CA 1
ATOM 559 C C . PRO A 1 74 ? -19.406 12.5 1.384 1 72.69 74 PRO A C 1
ATOM 561 O O . PRO A 1 74 ? -19 13.547 0.861 1 72.69 74 PRO A O 1
ATOM 564 N N . ILE A 1 75 ? -20.516 12.406 1.957 1 76.25 75 ILE A N 1
ATOM 565 C CA . ILE A 1 75 ? -21.469 13.516 1.988 1 76.25 75 ILE A CA 1
ATOM 566 C C . ILE A 1 75 ? -20.922 14.625 2.893 1 76.25 75 ILE A C 1
ATOM 568 O O . ILE A 1 75 ? -20.875 15.789 2.494 1 76.25 75 ILE A O 1
ATOM 572 N N . ILE A 1 76 ? -20.469 14.227 4.055 1 80.81 76 ILE A N 1
ATOM 573 C CA . ILE A 1 76 ? -19.922 15.188 5.008 1 80.81 76 ILE A CA 1
ATOM 574 C C . ILE A 1 76 ? -18.641 15.797 4.453 1 80.81 76 ILE A C 1
ATOM 576 O O . ILE A 1 76 ? -18.422 17.016 4.559 1 80.81 76 ILE A O 1
ATOM 580 N N . GLY A 1 77 ? -17.906 14.914 3.887 1 75 77 GLY A N 1
ATOM 581 C CA . GLY A 1 77 ? -16.688 15.398 3.26 1 75 77 GLY A CA 1
ATOM 582 C C . GLY A 1 77 ? -16.938 16.469 2.213 1 75 77 GLY A C 1
ATOM 583 O O . GLY A 1 77 ? -16.266 17.5 2.203 1 75 77 GLY A O 1
ATOM 584 N N . GLU A 1 78 ? -17.953 16.328 1.441 1 69.25 78 GLU A N 1
ATOM 585 C CA . GLU A 1 78 ? -18.297 17.297 0.409 1 69.25 78 GLU A CA 1
ATOM 586 C C . GLU A 1 78 ? -18.781 18.609 1.023 1 69.25 78 GLU A C 1
ATOM 588 O O . GLU A 1 78 ? -18.406 19.703 0.567 1 69.25 78 GLU A O 1
ATOM 593 N N . ALA A 1 79 ? -19.547 18.453 1.987 1 71.5 79 ALA A N 1
ATOM 594 C CA . ALA A 1 79 ? -20.062 19.656 2.658 1 71.5 79 ALA A CA 1
ATOM 595 C C . ALA A 1 79 ? -18.922 20.484 3.26 1 71.5 79 ALA A C 1
ATOM 597 O O . ALA A 1 79 ? -18.875 21.703 3.08 1 71.5 79 ALA A O 1
ATOM 598 N N . LEU A 1 80 ? -18.094 19.781 3.908 1 74.62 80 LEU A N 1
ATOM 599 C CA . LEU A 1 80 ? -16.984 20.484 4.547 1 74.62 80 LEU A CA 1
ATOM 600 C C . LEU A 1 80 ? -16.047 21.078 3.504 1 74.62 80 LEU A C 1
ATOM 602 O O . LEU A 1 80 ? -15.523 22.172 3.695 1 74.62 80 LEU A O 1
ATOM 606 N N . ASP A 1 81 ? -15.945 20.391 2.455 1 65.81 81 ASP A N 1
ATOM 607 C CA . ASP A 1 81 ? -15.117 20.906 1.37 1 65.81 81 ASP A CA 1
ATOM 608 C C . ASP A 1 81 ? -15.711 22.188 0.791 1 65.81 81 ASP A C 1
ATOM 610 O O . ASP A 1 81 ? -14.977 23.141 0.492 1 65.81 81 ASP A O 1
ATOM 614 N N . LYS A 1 82 ? -16.906 22.203 0.641 1 64.81 82 LYS A N 1
ATOM 615 C CA . LYS A 1 82 ? -17.562 23.406 0.152 1 64.81 82 LYS A CA 1
ATOM 616 C C . LYS A 1 82 ? -17.422 24.547 1.148 1 64.81 82 LYS A C 1
ATOM 618 O O . LYS A 1 82 ? -17.219 25.703 0.754 1 64.81 82 LYS A O 1
ATOM 623 N N . CYS A 1 83 ? -17.516 24.188 2.391 1 67.88 83 CYS A N 1
ATOM 624 C CA . CYS A 1 83 ? -17.297 25.203 3.414 1 67.88 83 CYS A CA 1
ATOM 625 C C . CYS A 1 83 ? -15.875 25.734 3.344 1 67.88 83 CYS A C 1
ATOM 627 O O . CYS A 1 83 ? -15.664 26.953 3.375 1 67.88 83 CYS A O 1
ATOM 629 N N . ARG A 1 84 ? -14.992 24.859 3.215 1 63.69 84 ARG A N 1
ATOM 630 C CA . ARG A 1 84 ? -13.594 25.266 3.107 1 63.69 84 ARG A CA 1
ATOM 631 C C . ARG A 1 84 ? -13.367 26.141 1.878 1 63.69 84 ARG A C 1
ATOM 633 O O . ARG A 1 84 ? -12.656 27.141 1.943 1 63.69 84 ARG A O 1
ATOM 640 N N . GLN A 1 85 ? -14.016 25.766 0.88 1 60.5 85 GLN A N 1
ATOM 641 C CA . GLN A 1 85 ? -13.93 26.531 -0.356 1 60.5 85 GLN A CA 1
ATOM 642 C C . GLN A 1 85 ? -14.469 27.938 -0.163 1 60.5 85 GLN A C 1
ATOM 644 O O . GLN A 1 85 ? -13.867 28.922 -0.63 1 60.5 85 GLN A O 1
ATOM 649 N N . SER A 1 86 ? -15.5 28.016 0.463 1 61.78 86 SER A N 1
ATOM 650 C CA . SER A 1 86 ? -16.109 29.328 0.711 1 61.78 86 SER A CA 1
ATOM 651 C C . SER A 1 86 ? -15.188 30.203 1.558 1 61.78 86 SER A C 1
ATOM 653 O O . SER A 1 86 ? -15.062 31.406 1.306 1 61.78 86 SER A O 1
ATOM 655 N N . LEU A 1 87 ? -14.641 29.578 2.5 1 61.28 87 LEU A N 1
ATOM 656 C CA . LEU A 1 87 ? -13.766 30.328 3.398 1 61.28 87 LEU A CA 1
ATOM 657 C C . LEU A 1 87 ? -12.492 30.766 2.682 1 61.28 87 LEU A C 1
ATOM 659 O O . LEU A 1 87 ? -11.93 31.812 2.984 1 61.28 87 LEU A O 1
ATOM 663 N N . SER A 1 88 ? -12.141 29.891 1.826 1 59.09 88 SER A N 1
ATOM 664 C CA . SER A 1 88 ? -10.938 30.219 1.066 1 59.09 88 SER A CA 1
ATOM 665 C C . SER A 1 88 ? -11.148 31.453 0.19 1 59.09 88 SER A C 1
ATOM 667 O O . SER A 1 88 ? -10.195 32.156 -0.129 1 59.09 88 SER A O 1
ATOM 669 N N . LEU A 1 89 ? -12.375 31.641 -0.196 1 53.72 89 LEU A N 1
ATOM 670 C CA . LEU A 1 89 ? -12.711 32.812 -0.99 1 53.72 89 LEU A CA 1
ATOM 671 C C . LEU A 1 89 ? -12.656 34.094 -0.139 1 53.72 89 LEU A C 1
ATOM 673 O O . LEU A 1 89 ? -12.398 35.156 -0.656 1 53.72 89 LEU A O 1
ATOM 677 N N . ALA A 1 90 ? -13.031 33.906 1.093 1 53.19 90 ALA A N 1
ATOM 678 C CA . ALA A 1 90 ? -13.039 35.062 1.989 1 53.19 90 ALA A CA 1
ATOM 679 C C . ALA A 1 90 ? -11.625 35.469 2.387 1 53.19 90 ALA A C 1
ATOM 681 O O . ALA A 1 90 ? -11.352 36.656 2.652 1 53.19 90 ALA A O 1
ATOM 682 N N . ARG A 1 91 ? -10.781 34.656 2.689 1 48.91 91 ARG A N 1
ATOM 683 C CA . ARG A 1 91 ? -9.422 34.969 3.115 1 48.91 91 ARG A CA 1
ATOM 684 C C . ARG A 1 91 ? -8.398 34.5 2.098 1 48.91 91 ARG A C 1
ATOM 686 O O . ARG A 1 91 ? -7.754 33.469 2.305 1 48.91 91 ARG A O 1
ATOM 693 N N . PRO A 1 92 ? -8.594 35.031 0.924 1 47.06 92 PRO A N 1
ATOM 694 C CA . PRO A 1 92 ? -7.566 34.656 -0.047 1 47.06 92 PRO A CA 1
ATOM 695 C C . PRO A 1 92 ? -6.148 34.875 0.473 1 47.06 92 PRO A C 1
ATOM 697 O O . PRO A 1 92 ? -5.176 34.531 -0.2 1 47.06 92 PRO A O 1
ATOM 700 N N . GLY A 1 93 ? -6.023 35.562 1.668 1 44.88 93 GLY A N 1
ATOM 701 C CA . GLY A 1 93 ? -4.723 36.125 1.984 1 44.88 93 GLY A CA 1
ATOM 702 C C . GLY A 1 93 ? -3.605 35.094 1.966 1 44.88 93 GLY A C 1
ATOM 703 O O . GLY A 1 93 ? -3.846 33.938 1.695 1 44.88 93 GLY A O 1
ATOM 704 N N . PRO A 1 94 ? -2.348 35.688 2.213 1 46 94 PRO A N 1
ATOM 705 C CA . PRO A 1 94 ? -1.032 35.031 2.127 1 46 94 PRO A CA 1
ATOM 706 C C . PRO A 1 94 ? -0.962 33.719 2.898 1 46 94 PRO A C 1
ATOM 708 O O . PRO A 1 94 ? 0.088 33.062 2.93 1 46 94 PRO A O 1
ATOM 711 N N . ALA A 1 95 ? -1.765 33.656 3.965 1 53.38 95 ALA A N 1
ATOM 712 C CA . ALA A 1 95 ? -1.442 32.469 4.754 1 53.38 95 ALA A CA 1
ATOM 713 C C . ALA A 1 95 ? -1.575 31.203 3.914 1 53.38 95 ALA A C 1
ATOM 715 O O . ALA A 1 95 ? -1.258 30.094 4.379 1 53.38 95 ALA A O 1
ATOM 716 N N . GLY A 1 96 ? -1.457 31.344 2.637 1 62.94 96 GLY A N 1
ATOM 717 C CA . GLY A 1 96 ? -1.354 30.359 1.575 1 62.94 96 GLY A CA 1
ATOM 718 C C . GLY A 1 96 ? -2.205 29.125 1.819 1 62.94 96 GLY A C 1
ATOM 719 O O . GLY A 1 96 ? -3.43 29.219 1.918 1 62.94 96 GLY A O 1
ATOM 720 N N . PHE A 1 97 ? -1.739 28.062 1.724 1 76.69 97 PHE A N 1
ATOM 721 C CA . PHE A 1 97 ? -2.41 26.781 1.897 1 76.69 97 PHE A CA 1
ATOM 722 C C . PHE A 1 97 ? -2.023 26.141 3.227 1 76.69 97 PHE A C 1
ATOM 724 O O . PHE A 1 97 ? -2.115 24.922 3.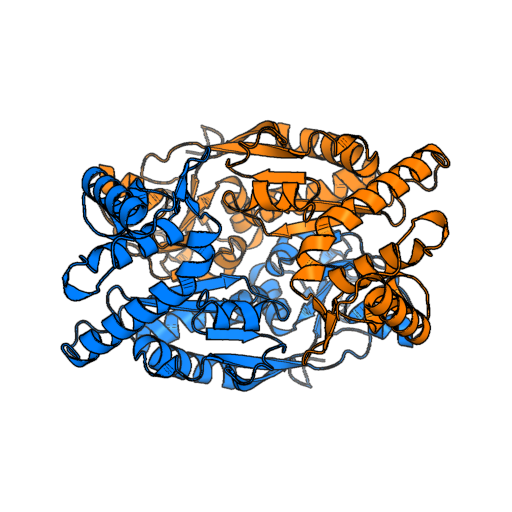387 1 76.69 97 PHE A O 1
ATOM 731 N N . ALA A 1 98 ? -1.702 27.125 4.227 1 72.12 98 ALA A N 1
ATOM 732 C CA . ALA A 1 98 ? -1.267 26.578 5.512 1 72.12 98 ALA A CA 1
ATOM 733 C C . ALA A 1 98 ? -2.367 25.734 6.156 1 72.12 98 ALA A C 1
ATOM 735 O O . ALA A 1 98 ? -3.529 26.156 6.191 1 72.12 98 ALA A O 1
ATOM 736 N N . GLY A 1 99 ? -1.944 24.547 6.598 1 70.56 99 GLY A N 1
ATOM 737 C CA . GLY A 1 99 ? -2.875 23.656 7.277 1 70.56 99 GLY A CA 1
ATOM 738 C C . GLY A 1 99 ? -3.717 22.828 6.32 1 70.56 99 GLY A C 1
ATOM 739 O O . GLY A 1 99 ? -4.477 21.953 6.75 1 70.56 99 GLY A O 1
ATOM 740 N N . ARG A 1 100 ? -3.607 23.094 5.086 1 77.62 100 ARG A N 1
ATOM 741 C CA . ARG A 1 100 ? -4.383 22.359 4.098 1 77.62 100 ARG A CA 1
ATOM 742 C C . ARG A 1 100 ? -3.566 21.219 3.504 1 77.62 100 ARG A C 1
ATOM 744 O O . ARG A 1 100 ? -2.336 21.234 3.547 1 77.62 100 ARG A O 1
ATOM 751 N N . SER A 1 101 ? -4.352 20.234 3.049 1 85.94 101 SER A N 1
ATOM 752 C CA . SER A 1 101 ? -3.693 19.094 2.412 1 85.94 101 SER A CA 1
ATOM 753 C C . SER A 1 101 ? -4.441 18.656 1.16 1 85.94 101 SER A C 1
ATOM 755 O O . SER A 1 101 ? -5.637 18.922 1.015 1 85.94 101 SER A O 1
ATOM 757 N N . VAL A 1 102 ? -3.744 18.141 0.29 1 91.19 102 VAL A N 1
ATOM 758 C CA . VAL A 1 102 ? -4.285 17.453 -0.88 1 91.19 102 VAL A CA 1
ATOM 759 C C . VAL A 1 102 ? -3.883 15.984 -0.854 1 91.19 102 VAL A C 1
ATOM 761 O O . VAL A 1 102 ? -2.721 15.656 -0.606 1 91.19 102 VAL A O 1
ATOM 764 N N . THR A 1 103 ? -4.867 15.141 -1.065 1 93.31 103 THR A N 1
ATOM 765 C CA . THR A 1 103 ? -4.605 13.711 -1.089 1 93.31 103 THR A CA 1
ATOM 766 C C . THR A 1 103 ? -4.469 13.203 -2.523 1 93.31 103 THR A C 1
ATOM 768 O O . THR A 1 103 ? -5.402 13.328 -3.32 1 93.31 103 THR A O 1
ATOM 771 N N . LEU A 1 104 ? -3.316 12.641 -2.814 1 95.94 104 LEU A N 1
ATOM 772 C CA . LEU A 1 104 ? -3.008 12.07 -4.121 1 95.94 104 LEU A CA 1
ATOM 773 C C . LEU A 1 104 ? -3.021 10.547 -4.066 1 95.94 104 LEU A C 1
ATOM 775 O O . LEU A 1 104 ? -2.18 9.938 -3.4 1 95.94 104 LEU A O 1
ATOM 779 N N . GLY A 1 105 ? -4.008 9.984 -4.766 1 95.94 105 GLY A N 1
ATOM 780 C CA . GLY A 1 105 ? -4.035 8.539 -4.918 1 95.94 105 GLY A CA 1
ATOM 781 C C . GLY A 1 105 ? -3.115 8.031 -6.016 1 95.94 105 GLY A C 1
ATOM 782 O O . GLY A 1 105 ? -3.199 8.484 -7.156 1 95.94 105 GLY A O 1
ATOM 783 N N . LEU A 1 106 ? -2.27 7.086 -5.645 1 95.75 106 LEU A N 1
ATOM 784 C CA . LEU A 1 106 ? -1.361 6.492 -6.617 1 95.75 106 LEU A CA 1
ATOM 785 C C . LEU A 1 106 ? -0.784 5.18 -6.094 1 95.75 106 LEU A C 1
ATOM 787 O O . LEU A 1 106 ? -0.731 4.961 -4.883 1 95.75 106 LEU A O 1
ATOM 791 N N . SER A 1 107 ? -0.469 4.27 -7.004 1 94.31 107 SER A N 1
ATOM 792 C CA . SER A 1 107 ? 0.372 3.146 -6.602 1 94.31 107 SER A CA 1
ATOM 793 C C . SER A 1 107 ? 1.807 3.596 -6.34 1 94.31 107 SER A C 1
ATOM 795 O O . SER A 1 107 ? 2.23 4.648 -6.824 1 94.31 107 SER A O 1
ATOM 797 N N . ASP A 1 108 ? 2.553 2.822 -5.555 1 95.38 108 ASP A N 1
ATOM 798 C CA . ASP A 1 108 ? 3.834 3.311 -5.059 1 95.38 108 ASP A CA 1
ATOM 799 C C . ASP A 1 108 ? 4.891 3.311 -6.16 1 95.38 108 ASP A C 1
ATOM 801 O O . ASP A 1 108 ? 5.953 3.916 -6.012 1 95.38 108 ASP A O 1
ATOM 805 N N . ASP A 1 109 ? 4.57 2.725 -7.352 1 96.12 109 ASP A N 1
ATOM 806 C CA . ASP A 1 109 ? 5.508 2.875 -8.461 1 96.12 109 ASP A CA 1
ATOM 807 C C . ASP A 1 109 ? 5.652 4.344 -8.859 1 96.12 109 ASP A C 1
ATOM 809 O O . ASP A 1 109 ? 6.75 4.793 -9.188 1 96.12 109 ASP A O 1
ATOM 813 N N . PHE A 1 110 ? 4.578 5.047 -8.805 1 96.5 110 PHE A N 1
ATOM 814 C CA . PHE A 1 110 ? 4.613 6.465 -9.133 1 96.5 110 PHE A CA 1
ATOM 815 C C . PHE A 1 110 ? 5.297 7.262 -8.031 1 96.5 110 PHE A C 1
ATOM 817 O O . PHE A 1 110 ? 5.973 8.258 -8.305 1 96.5 110 PHE A O 1
ATOM 824 N N . GLU A 1 111 ? 5.062 6.91 -6.848 1 95.62 111 GLU A N 1
ATOM 825 C CA . GLU A 1 111 ? 5.688 7.598 -5.719 1 95.62 111 GLU A CA 1
ATOM 826 C C . GLU A 1 111 ? 7.203 7.438 -5.75 1 95.62 111 GLU A C 1
ATOM 828 O O . GLU A 1 111 ? 7.941 8.383 -5.449 1 95.62 111 GLU A O 1
ATOM 833 N N . ILE A 1 112 ? 7.695 6.262 -6.105 1 95.12 112 ILE A N 1
ATOM 834 C CA . ILE A 1 112 ? 9.117 5.988 -6.293 1 95.12 112 ILE A CA 1
ATOM 835 C C . ILE A 1 112 ? 9.695 6.949 -7.324 1 95.12 112 ILE A C 1
ATOM 837 O O . ILE A 1 112 ? 10.758 7.539 -7.105 1 95.12 112 ILE A O 1
ATOM 841 N N . ALA A 1 113 ? 8.969 7.148 -8.367 1 94.44 113 ALA A N 1
ATOM 842 C CA . ALA A 1 113 ? 9.469 7.895 -9.516 1 94.44 113 ALA A CA 1
ATOM 843 C C . ALA A 1 113 ? 9.398 9.398 -9.266 1 94.44 113 ALA A C 1
ATOM 845 O O . ALA A 1 113 ? 10.305 10.141 -9.664 1 94.44 113 ALA A O 1
ATOM 846 N N . LEU A 1 114 ? 8.305 9.828 -8.555 1 95.19 114 LEU A N 1
ATOM 847 C CA . LEU A 1 114 ? 8 11.258 -8.641 1 95.19 114 LEU A CA 1
ATOM 848 C C . LEU A 1 114 ? 7.762 11.844 -7.258 1 95.19 114 LEU A C 1
ATOM 850 O O . LEU A 1 114 ? 7.562 13.055 -7.117 1 95.19 114 LEU A O 1
ATOM 854 N N . GLY A 1 115 ? 7.738 11.078 -6.234 1 96.19 115 GLY A N 1
ATOM 855 C CA . GLY A 1 115 ? 7.301 11.547 -4.93 1 96.19 115 GLY A CA 1
ATOM 856 C C . GLY A 1 115 ? 8.062 12.766 -4.445 1 96.19 115 GLY A C 1
ATOM 857 O O . GLY A 1 115 ? 7.461 13.75 -4.012 1 96.19 115 GLY A O 1
ATOM 858 N N . ARG A 1 116 ? 9.391 12.719 -4.512 1 94.44 116 ARG A N 1
ATOM 859 C CA . ARG A 1 116 ? 10.234 13.812 -4.027 1 94.44 116 ARG A CA 1
ATOM 860 C C . ARG A 1 116 ? 10 15.086 -4.828 1 94.44 116 ARG A C 1
ATOM 862 O O . ARG A 1 116 ? 9.836 16.172 -4.258 1 94.44 116 ARG A O 1
ATOM 869 N N . GLU A 1 117 ? 9.984 14.93 -6.117 1 95.38 117 GLU A N 1
ATOM 870 C CA . GLU A 1 117 ? 9.766 16.078 -7.004 1 95.38 117 GLU A CA 1
ATOM 871 C C . GLU A 1 117 ? 8.367 16.656 -6.824 1 95.38 117 GLU A C 1
ATOM 873 O O . GLU A 1 117 ? 8.18 17.859 -6.953 1 95.38 117 GLU A O 1
ATOM 878 N N . ALA A 1 118 ? 7.406 15.797 -6.578 1 96.5 118 ALA A N 1
ATOM 879 C CA . ALA A 1 118 ? 6.039 16.25 -6.348 1 96.5 118 ALA A CA 1
ATOM 880 C C . ALA A 1 118 ? 5.953 17.125 -5.094 1 96.5 118 ALA A C 1
ATOM 882 O O . ALA A 1 118 ? 5.324 18.188 -5.105 1 96.5 118 ALA A O 1
ATOM 883 N N . ILE A 1 119 ? 6.582 16.672 -4.023 1 95.38 119 ILE A N 1
ATOM 884 C CA . ILE A 1 119 ? 6.598 17.422 -2.775 1 95.38 119 ILE A CA 1
ATOM 885 C C . ILE A 1 119 ? 7.254 18.781 -3.006 1 95.38 119 ILE A C 1
ATOM 887 O O . ILE A 1 119 ? 6.723 19.812 -2.59 1 95.38 119 ILE A O 1
ATOM 891 N N . ALA A 1 120 ? 8.391 18.781 -3.713 1 94.06 120 ALA A N 1
ATOM 892 C CA . ALA A 1 120 ? 9.125 20 -3.973 1 94.06 120 ALA A CA 1
ATOM 893 C C . ALA A 1 120 ? 8.312 20.969 -4.836 1 94.06 120 ALA A C 1
ATOM 895 O O . ALA A 1 120 ? 8.25 22.156 -4.555 1 94.06 120 ALA A O 1
ATOM 896 N N . ALA A 1 121 ? 7.742 20.422 -5.863 1 94.12 121 ALA A N 1
ATOM 897 C CA . ALA A 1 121 ? 6.953 21.25 -6.781 1 94.12 121 ALA A CA 1
ATOM 898 C C . ALA A 1 121 ? 5.785 21.906 -6.059 1 94.12 121 ALA A C 1
ATOM 900 O O . ALA A 1 121 ? 5.492 23.078 -6.285 1 94.12 121 ALA A O 1
ATOM 901 N N . LEU A 1 122 ? 5.129 21.172 -5.199 1 92.81 122 LEU A N 1
ATOM 902 C CA . LEU A 1 122 ? 3.982 21.719 -4.484 1 92.81 122 LEU A CA 1
ATOM 903 C C . LEU A 1 122 ? 4.43 22.75 -3.451 1 92.81 122 LEU A C 1
ATOM 905 O O . LEU A 1 122 ? 3.75 23.75 -3.238 1 92.81 122 LEU A O 1
ATOM 909 N N . ALA A 1 123 ? 5.527 22.453 -2.807 1 89.69 123 ALA A N 1
ATOM 910 C CA . ALA A 1 123 ? 6.051 23.391 -1.827 1 89.69 123 ALA A CA 1
ATOM 911 C C . ALA A 1 123 ? 6.332 24.75 -2.469 1 89.69 123 ALA A C 1
ATOM 913 O O . ALA A 1 123 ? 6.152 25.797 -1.834 1 89.69 123 ALA A O 1
ATOM 914 N N . GLU A 1 124 ? 6.77 24.75 -3.691 1 90.81 124 GLU A N 1
ATOM 915 C CA . GLU A 1 124 ? 7.066 25.984 -4.426 1 90.81 124 GLU A CA 1
ATOM 916 C C . GLU A 1 124 ? 5.789 26.672 -4.906 1 90.81 124 GLU A C 1
ATOM 918 O O . GLU A 1 124 ? 5.613 27.875 -4.723 1 90.81 124 GLU A O 1
ATOM 923 N N . ALA A 1 125 ? 4.902 25.922 -5.422 1 91.81 125 ALA A N 1
ATOM 924 C CA . ALA A 1 125 ? 3.709 26.469 -6.07 1 91.81 125 ALA A CA 1
ATOM 925 C C . ALA A 1 125 ? 2.662 26.875 -5.039 1 91.81 125 ALA A C 1
ATOM 927 O O . ALA A 1 125 ? 1.873 27.797 -5.273 1 91.81 125 ALA A O 1
ATOM 928 N N . ALA A 1 126 ? 2.594 26.188 -3.924 1 90.06 126 ALA A N 1
ATOM 929 C CA . ALA A 1 126 ? 1.588 26.375 -2.883 1 90.06 126 ALA A CA 1
ATOM 930 C C . ALA A 1 126 ? 2.197 26.219 -1.493 1 90.06 126 ALA A C 1
ATOM 932 O O . ALA A 1 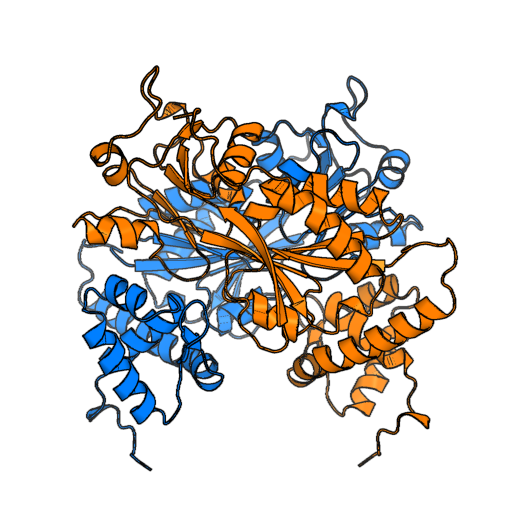126 ? 1.899 25.25 -0.791 1 90.06 126 ALA A O 1
ATOM 933 N N . PRO A 1 127 ? 2.908 27.281 -1.093 1 87.5 127 PRO A N 1
ATOM 934 C CA . PRO A 1 127 ? 3.562 27.188 0.214 1 87.5 127 PRO A CA 1
ATOM 935 C C . PRO A 1 127 ? 2.584 26.875 1.344 1 87.5 127 PRO A C 1
ATOM 937 O O . PRO A 1 127 ? 1.51 27.469 1.422 1 87.5 127 PRO A O 1
ATOM 940 N N . GLY A 1 128 ? 2.93 25.875 2.109 1 83.88 128 GLY A N 1
ATOM 941 C CA . GLY A 1 128 ? 2.121 25.484 3.252 1 83.88 128 GLY A CA 1
ATOM 942 C C . GLY A 1 128 ? 1.195 24.312 2.955 1 83.88 128 GLY A C 1
ATOM 943 O O . GLY A 1 128 ? 0.664 23.688 3.873 1 83.88 128 GLY A O 1
ATOM 944 N N . LEU A 1 129 ? 0.897 24.047 1.68 1 88.19 129 LEU A N 1
ATOM 945 C CA . LEU A 1 129 ? 0.051 22.922 1.294 1 88.19 129 LEU A CA 1
ATOM 946 C C . LEU A 1 129 ? 0.784 21.609 1.49 1 88.19 129 LEU A C 1
ATOM 948 O O . LEU A 1 129 ? 1.925 21.453 1.049 1 88.19 129 LEU A O 1
ATOM 952 N N . ARG A 1 130 ? 0.134 20.75 2.193 1 87.25 130 ARG A N 1
ATOM 953 C CA . ARG A 1 130 ? 0.74 19.438 2.438 1 87.25 130 ARG A CA 1
ATOM 954 C C . ARG A 1 130 ? 0.2 18.391 1.466 1 87.25 130 ARG A C 1
ATOM 956 O O . ARG A 1 130 ? -0.968 18.453 1.074 1 87.25 130 ARG A O 1
ATOM 963 N N . LEU A 1 131 ? 1.066 17.453 1.088 1 93.31 131 LEU A N 1
ATOM 964 C CA . LEU A 1 131 ? 0.697 16.391 0.159 1 93.31 131 LEU A CA 1
ATOM 965 C C . LEU A 1 131 ? 0.602 15.055 0.877 1 93.31 131 LEU A C 1
ATOM 967 O O . LEU A 1 131 ? 1.486 14.695 1.658 1 93.31 131 LEU A O 1
ATOM 971 N N . ILE A 1 132 ? -0.484 14.383 0.675 1 93.62 132 ILE A N 1
ATOM 972 C CA . ILE A 1 132 ? -0.685 13.039 1.2 1 93.62 132 ILE A CA 1
ATOM 973 C C . ILE A 1 132 ? -0.709 12.039 0.049 1 93.62 132 ILE A C 1
ATOM 975 O O . ILE A 1 132 ? -1.541 12.141 -0.856 1 93.62 132 ILE A O 1
ATOM 979 N N . PHE A 1 133 ? 0.215 11.078 0.062 1 95.75 133 PHE A N 1
ATOM 980 C CA . PHE A 1 133 ? 0.191 9.961 -0.87 1 95.75 133 PHE A CA 1
ATOM 981 C C . PHE A 1 133 ? -0.631 8.805 -0.307 1 95.75 133 PHE A C 1
ATOM 983 O O . PHE A 1 133 ? -0.335 8.297 0.776 1 95.75 133 PHE A O 1
ATOM 990 N N . ARG A 1 134 ? -1.597 8.414 -1.097 1 93.31 134 ARG A N 1
ATOM 991 C CA . ARG A 1 134 ? -2.461 7.316 -0.676 1 93.31 134 ARG A CA 1
ATOM 992 C C . ARG A 1 134 ? -2.455 6.191 -1.706 1 93.31 134 ARG A C 1
ATOM 994 O O . ARG A 1 134 ? -2.633 6.438 -2.9 1 93.31 134 ARG A O 1
ATOM 1001 N N . GLN A 1 135 ? -2.275 5.02 -1.173 1 91.69 135 GLN A N 1
ATOM 1002 C CA . GLN A 1 135 ? -2.236 3.857 -2.055 1 91.69 135 GLN A CA 1
ATOM 1003 C C . GLN A 1 135 ? -3.545 3.703 -2.822 1 91.69 135 GLN A C 1
ATOM 1005 O O . GLN A 1 135 ? -4.625 3.752 -2.232 1 91.69 135 GLN A O 1
ATOM 1010 N N . THR A 1 136 ? -3.424 3.592 -4.129 1 88.5 136 THR A N 1
ATOM 1011 C CA . THR A 1 136 ? -4.531 3.244 -5.012 1 88.5 136 THR A CA 1
ATOM 1012 C C . THR A 1 136 ? -4.055 2.33 -6.141 1 88.5 136 THR A C 1
ATOM 1014 O O . THR A 1 136 ? -2.889 1.937 -6.176 1 88.5 136 THR A O 1
ATOM 1017 N N . HIS A 1 137 ? -4.945 1.71 -6.824 1 82 137 HIS A N 1
ATOM 1018 C CA . HIS A 1 137 ? -4.688 1.032 -8.086 1 82 137 HIS A CA 1
ATOM 1019 C C . HIS A 1 137 ? -5.852 1.209 -9.055 1 82 137 HIS A C 1
ATOM 1021 O O . HIS A 1 137 ? -6.887 1.775 -8.695 1 82 137 HIS A O 1
ATOM 1027 N N . SER A 1 138 ? -5.59 0.797 -10.242 1 76.44 138 SER A N 1
ATOM 1028 C CA . SER A 1 138 ? -6.496 1.106 -11.344 1 76.44 138 SER A CA 1
ATOM 1029 C C . SER A 1 138 ? -7.926 0.698 -11.016 1 76.44 138 SER A C 1
ATOM 1031 O O . SER A 1 138 ? -8.875 1.389 -11.398 1 76.44 138 SER A O 1
ATOM 1033 N N . ARG A 1 139 ? -8.117 -0.336 -10.273 1 76 139 ARG A N 1
ATOM 1034 C CA . ARG A 1 139 ? -9.461 -0.854 -10.008 1 76 139 ARG A CA 1
ATOM 1035 C C . ARG A 1 139 ? -10.141 -0.066 -8.898 1 76 139 ARG A C 1
ATOM 1037 O O . ARG A 1 139 ? -11.359 -0.131 -8.734 1 76 139 ARG A O 1
ATOM 1044 N N . LEU A 1 140 ? -9.32 0.674 -8.156 1 82.94 140 LEU A N 1
ATOM 1045 C CA . LEU A 1 140 ? -9.852 1.375 -6.988 1 82.94 140 LEU A CA 1
ATOM 1046 C C . LEU A 1 140 ? -9.891 2.879 -7.23 1 82.94 140 LEU A C 1
ATOM 1048 O O . LEU A 1 140 ? -10.602 3.607 -6.531 1 82.94 140 LEU A O 1
ATOM 1052 N N . ALA A 1 141 ? -9.195 3.33 -8.188 1 88.38 141 ALA A N 1
ATOM 1053 C CA . ALA A 1 141 ? -8.922 4.754 -8.383 1 88.38 141 ALA A CA 1
ATOM 1054 C C . ALA A 1 141 ? -10.219 5.543 -8.531 1 88.38 141 ALA A C 1
ATOM 1056 O O . ALA A 1 141 ? -10.43 6.547 -7.844 1 88.38 141 ALA A O 1
ATOM 1057 N N . ALA A 1 142 ? -11.094 5.062 -9.383 1 86.94 142 ALA A N 1
ATOM 1058 C CA . ALA A 1 142 ? -12.344 5.773 -9.641 1 86.94 142 ALA A CA 1
ATOM 1059 C C . ALA A 1 142 ? -13.219 5.824 -8.391 1 86.94 142 ALA A C 1
ATOM 1061 O O . ALA A 1 142 ? -13.75 6.883 -8.039 1 86.94 142 ALA A O 1
ATOM 1062 N N . ASP A 1 143 ? -13.32 4.727 -7.723 1 83.38 143 ASP A N 1
ATOM 1063 C CA . ASP A 1 143 ? -14.141 4.648 -6.516 1 83.38 143 ASP A CA 1
ATOM 1064 C C . ASP A 1 143 ? -13.602 5.574 -5.43 1 83.38 143 ASP A C 1
ATOM 1066 O O . ASP A 1 143 ? -14.367 6.238 -4.73 1 83.38 143 ASP A O 1
ATOM 1070 N N . MET A 1 144 ? -12.336 5.633 -5.281 1 87.81 144 MET A N 1
ATOM 1071 C CA . MET A 1 144 ? -11.727 6.461 -4.25 1 87.81 144 MET A CA 1
ATOM 1072 C C . MET A 1 144 ? -11.945 7.941 -4.539 1 87.81 144 MET A C 1
ATOM 1074 O O . MET A 1 144 ? -12.141 8.734 -3.621 1 87.81 144 MET A O 1
ATOM 1078 N N . LEU A 1 145 ? -11.906 8.312 -5.797 1 89.75 145 LEU A N 1
ATOM 1079 C CA . LEU A 1 145 ? -12.203 9.68 -6.188 1 89.75 145 LEU A CA 1
ATOM 1080 C C . LEU A 1 145 ? -13.656 10.031 -5.887 1 89.75 145 LEU A C 1
ATOM 1082 O O . LEU A 1 145 ? -13.945 11.078 -5.297 1 89.75 145 LEU A O 1
ATOM 1086 N N . MET A 1 146 ? -14.5 9.07 -6.219 1 82.38 146 MET A N 1
ATOM 1087 C CA . MET A 1 146 ? -15.93 9.312 -6.043 1 82.38 146 MET A CA 1
ATOM 1088 C C . MET A 1 146 ? -16.281 9.383 -4.562 1 82.38 146 MET A C 1
ATOM 1090 O O . MET A 1 146 ? -17.156 10.156 -4.164 1 82.38 146 MET A O 1
ATOM 1094 N N . ALA A 1 147 ? -15.555 8.57 -3.82 1 77.62 147 ALA A N 1
ATOM 1095 C CA . ALA A 1 147 ? -15.781 8.547 -2.377 1 77.62 147 ALA A CA 1
ATOM 1096 C C . ALA A 1 147 ? -15.055 9.703 -1.688 1 77.62 147 ALA A C 1
ATOM 1098 O O . ALA A 1 147 ? -15.203 9.906 -0.481 1 77.62 147 ALA A O 1
ATOM 1099 N N . ARG A 1 148 ? -14.242 10.445 -2.41 1 81.44 148 ARG A N 1
ATOM 1100 C CA . ARG A 1 148 ? -13.484 11.602 -1.934 1 81.44 148 ARG A CA 1
ATOM 1101 C C . ARG A 1 148 ? -12.422 11.172 -0.921 1 81.44 148 ARG A C 1
ATOM 1103 O O . ARG A 1 148 ? -12.07 11.945 -0.028 1 81.44 148 ARG A O 1
ATOM 1110 N N . ASP A 1 149 ? -12.062 9.914 -1.07 1 83.81 149 ASP A N 1
ATOM 1111 C CA . ASP A 1 149 ? -10.938 9.422 -0.289 1 83.81 149 ASP A CA 1
ATOM 1112 C C . ASP A 1 149 ? -9.625 10.023 -0.78 1 83.81 149 ASP A C 1
ATOM 1114 O O . ASP A 1 149 ? -8.633 10.055 -0.043 1 83.81 149 ASP A O 1
ATOM 1118 N N . VAL A 1 150 ? -9.672 10.406 -2.033 1 92.12 150 VAL A N 1
ATOM 1119 C CA . VAL A 1 150 ? -8.555 11.102 -2.658 1 92.12 150 VAL A CA 1
ATOM 1120 C C . VAL A 1 150 ? -9.062 12.273 -3.492 1 92.12 150 VAL A C 1
ATOM 1122 O O . VAL A 1 150 ? -10.219 12.273 -3.93 1 92.12 150 VAL A O 1
ATOM 1125 N N . ASP A 1 151 ? -8.203 13.258 -3.637 1 91.38 151 ASP A N 1
ATOM 1126 C CA . ASP A 1 151 ? -8.562 14.453 -4.402 1 91.38 151 ASP A CA 1
ATOM 1127 C C . ASP A 1 151 ? -8.125 14.312 -5.859 1 91.38 151 ASP A C 1
ATOM 1129 O O . ASP A 1 151 ? -8.812 14.797 -6.766 1 91.38 151 ASP A O 1
ATOM 1133 N N . LEU A 1 152 ? -6.984 13.766 -6.023 1 96.19 152 LEU A N 1
ATOM 1134 C CA . LEU A 1 152 ? -6.352 13.5 -7.312 1 96.19 152 LEU A CA 1
ATOM 1135 C C . LEU A 1 152 ? -5.852 12.062 -7.387 1 96.19 152 LEU A C 1
ATOM 1137 O O . LEU A 1 152 ? -5.559 11.453 -6.355 1 96.19 152 LEU A O 1
ATOM 1141 N N . VAL A 1 153 ? -5.797 11.539 -8.625 1 96.81 153 VAL A N 1
ATOM 1142 C CA . VAL A 1 153 ? -5.234 10.203 -8.805 1 96.81 153 VAL A CA 1
ATOM 1143 C C . VAL A 1 153 ? -4.262 10.211 -9.984 1 96.81 153 VAL A C 1
ATOM 1145 O O . VAL A 1 153 ? -4.473 10.914 -10.969 1 96.81 153 VAL A O 1
ATOM 1148 N N . ILE A 1 154 ? -3.191 9.547 -9.805 1 96.5 154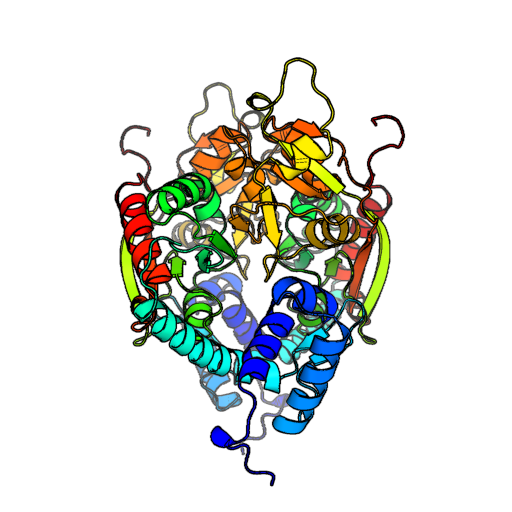 ILE A N 1
ATOM 1149 C CA . ILE A 1 154 ? -2.355 9.102 -10.914 1 96.5 154 ILE A CA 1
ATOM 1150 C C . ILE A 1 154 ? -2.482 7.59 -11.086 1 96.5 154 ILE A C 1
ATOM 1152 O O . ILE A 1 154 ? -2.236 6.832 -10.148 1 96.5 154 ILE A O 1
ATOM 1156 N N . ALA A 1 155 ? -2.922 7.172 -12.258 1 93.25 155 ALA A N 1
ATOM 1157 C CA . ALA A 1 155 ? -3.166 5.75 -12.477 1 93.25 155 ALA A CA 1
ATOM 1158 C C . ALA A 1 155 ? -2.861 5.352 -13.914 1 93.25 155 ALA A C 1
ATOM 1160 O O . ALA A 1 155 ? -2.721 6.215 -14.789 1 93.25 155 ALA A O 1
ATOM 1161 N N . SER A 1 156 ? -2.654 4.035 -14.047 1 89.25 156 SER A N 1
ATOM 1162 C CA . SER A 1 156 ? -2.525 3.455 -15.375 1 89.25 156 SER A CA 1
ATOM 1163 C C . SER A 1 156 ? -3.875 2.975 -15.906 1 89.25 156 SER A C 1
ATOM 1165 O O . SER A 1 156 ? -4.102 1.771 -16.047 1 89.25 156 SER A O 1
ATOM 1167 N N . GLY A 1 157 ? -4.785 3.865 -16.047 1 77.06 157 GLY A N 1
ATOM 1168 C CA . GLY A 1 157 ? -6.113 3.547 -16.547 1 77.06 157 GLY A CA 1
ATOM 1169 C C . GLY A 1 157 ? -7.16 3.461 -15.445 1 77.06 157 GLY A C 1
ATOM 1170 O O . GLY A 1 157 ? -6.883 3.793 -14.289 1 77.06 157 GLY A O 1
ATOM 1171 N N . GLY A 1 158 ? -8.453 3.145 -15.805 1 71.06 158 GLY A N 1
ATOM 1172 C CA . GLY A 1 158 ? -9.531 2.881 -14.859 1 71.06 158 GLY A CA 1
ATOM 1173 C C . GLY A 1 158 ? -10.328 4.121 -14.5 1 71.06 158 GLY A C 1
ATOM 1174 O O . GLY A 1 158 ? -11.148 4.094 -13.578 1 71.06 158 GLY A O 1
ATOM 1175 N N . LEU A 1 159 ? -10.055 5.168 -15.219 1 79.5 159 LEU A N 1
ATOM 1176 C CA . LEU A 1 159 ? -10.727 6.418 -14.875 1 79.5 159 LEU A CA 1
ATOM 1177 C C . LEU A 1 159 ? -11.844 6.727 -15.867 1 79.5 159 LEU A C 1
ATOM 1179 O O . LEU A 1 159 ? -11.875 7.816 -16.438 1 79.5 159 LEU A O 1
ATOM 1183 N N . ILE A 1 160 ? -12.812 5.781 -15.977 1 74.5 160 ILE A N 1
ATOM 1184 C CA . ILE A 1 160 ? -13.812 5.922 -17.031 1 74.5 160 ILE A CA 1
ATOM 1185 C C . ILE A 1 160 ? -15.148 6.352 -16.406 1 74.5 160 ILE A C 1
ATOM 1187 O O . ILE A 1 160 ? -16 6.906 -17.109 1 74.5 160 ILE A O 1
ATOM 1191 N N . ALA A 1 161 ? -15.297 6.926 -15.43 1 76.06 161 ALA A N 1
ATOM 1192 C CA . ALA A 1 161 ? -16.562 7.371 -14.867 1 76.06 161 ALA A CA 1
ATOM 1193 C C . ALA A 1 161 ? -16.922 8.773 -15.352 1 76.06 161 ALA A C 1
ATOM 1195 O O . ALA A 1 161 ? -16.047 9.648 -15.43 1 76.06 161 ALA A O 1
ATOM 1196 N N . PRO A 1 162 ? -18.203 8.961 -15.758 1 77.31 162 PRO A N 1
ATOM 1197 C CA . PRO A 1 162 ? -18.609 10.258 -16.297 1 77.31 162 PRO A CA 1
ATOM 1198 C C . PRO A 1 162 ? -18.297 11.414 -15.352 1 77.31 162 PRO A C 1
ATOM 1200 O O . PRO A 1 162 ? -18.016 12.531 -15.805 1 77.31 162 PRO A O 1
ATOM 1203 N N . ALA A 1 163 ? -18.406 11.203 -14.148 1 84.56 163 ALA A N 1
ATOM 1204 C CA . ALA A 1 163 ? -18.203 12.258 -13.164 1 84.56 163 ALA A CA 1
ATOM 1205 C C . ALA A 1 163 ? -16.719 12.57 -12.977 1 84.56 163 ALA A C 1
ATOM 1207 O O . ALA A 1 163 ? -16.375 13.531 -12.297 1 84.56 163 ALA A O 1
ATOM 1208 N N . LEU A 1 164 ? -15.977 11.805 -13.664 1 90.75 164 LEU A N 1
ATOM 1209 C CA . LEU A 1 164 ? -14.539 11.984 -13.523 1 90.75 164 LEU A CA 1
ATOM 1210 C C . LEU A 1 164 ? -13.938 12.617 -14.773 1 90.75 164 LEU A C 1
ATOM 1212 O O . LEU A 1 164 ? -14.414 12.383 -15.883 1 90.75 164 LEU A O 1
ATOM 1216 N N . GLN A 1 165 ? -13.062 13.508 -14.547 1 94.12 165 GLN A N 1
ATOM 1217 C CA . GLN A 1 165 ? -12.203 14.039 -15.602 1 94.12 165 GLN A CA 1
ATOM 1218 C C . GLN A 1 165 ? -10.812 13.422 -15.547 1 94.12 165 GLN A C 1
ATOM 1220 O O . GLN A 1 165 ? -10.375 12.945 -14.492 1 94.12 165 GLN A O 1
ATOM 1225 N N . ARG A 1 166 ? -10.211 13.336 -16.656 1 94.56 166 ARG A N 1
ATOM 1226 C CA . ARG A 1 166 ? -8.867 12.766 -16.703 1 94.56 166 ARG A CA 1
ATOM 1227 C C . ARG A 1 166 ? -8.055 13.391 -17.828 1 94.56 166 ARG A C 1
ATOM 1229 O O . ARG A 1 166 ? -8.609 13.922 -18.781 1 94.56 166 ARG A O 1
ATOM 1236 N N . VAL A 1 167 ? -6.754 13.414 -17.719 1 94.94 167 VAL A N 1
ATOM 1237 C CA . VAL A 1 167 ? -5.801 13.812 -18.734 1 94.94 167 VAL A CA 1
ATOM 1238 C C . VAL A 1 167 ? -4.688 12.773 -18.844 1 94.94 167 VAL A C 1
ATOM 1240 O O . VAL A 1 167 ? -4.176 12.297 -17.828 1 94.94 167 VAL A O 1
ATOM 1243 N N . THR A 1 168 ? -4.426 12.328 -20.078 1 95.5 168 THR A N 1
ATOM 1244 C CA . THR A 1 168 ? -3.275 11.453 -20.297 1 95.5 168 THR A CA 1
ATOM 1245 C C . THR A 1 168 ? -1.975 12.25 -20.219 1 95.5 168 THR A C 1
ATOM 1247 O O . THR A 1 168 ? -1.812 13.258 -20.906 1 95.5 168 THR A O 1
ATOM 1250 N N . VAL A 1 169 ? -1.077 11.773 -19.422 1 95.81 169 VAL A N 1
ATOM 1251 C CA . VAL A 1 169 ? 0.123 12.57 -19.188 1 95.81 169 VAL A CA 1
ATOM 1252 C C . VAL A 1 169 ? 1.336 11.867 -19.797 1 95.81 169 VAL A C 1
ATOM 1254 O O . VAL A 1 169 ? 2.43 12.438 -19.844 1 95.81 169 VAL A O 1
ATOM 1257 N N . GLY A 1 170 ? 1.164 10.664 -20.203 1 93.88 170 GLY A N 1
ATOM 1258 C CA . GLY A 1 170 ? 2.264 9.938 -20.812 1 93.88 170 GLY A CA 1
ATOM 1259 C C . GLY A 1 170 ? 1.936 8.477 -21.078 1 93.88 170 GLY A C 1
ATOM 1260 O O . GLY A 1 170 ? 0.805 8.039 -20.859 1 93.88 170 GLY A O 1
ATOM 1261 N N . GLN A 1 171 ? 2.961 7.816 -21.656 1 94.69 171 GLN A N 1
ATOM 1262 C CA . GLN A 1 171 ? 2.893 6.387 -21.922 1 94.69 171 GLN A CA 1
ATOM 1263 C C . GLN A 1 171 ? 4.016 5.637 -21.219 1 94.69 171 GLN A C 1
ATOM 1265 O O . GLN A 1 171 ? 5.184 6.02 -21.312 1 94.69 171 GLN A O 1
ATOM 1270 N N . GLY A 1 172 ? 3.502 4.66 -20.516 1 95.06 172 GLY A N 1
ATOM 1271 C CA . GLY A 1 172 ? 4.473 3.844 -19.797 1 95.06 172 GLY A CA 1
ATOM 1272 C C . GLY A 1 172 ? 4.852 2.578 -20.547 1 95.06 172 GLY A C 1
ATOM 1273 O O . GLY A 1 172 ? 4.164 2.18 -21.484 1 95.06 172 GLY A O 1
ATOM 1274 N N . ASP A 1 173 ? 5.973 2.018 -20.188 1 96.25 173 ASP A N 1
ATOM 1275 C CA . ASP A 1 173 ? 6.418 0.706 -20.641 1 96.25 173 ASP A CA 1
ATOM 1276 C C . ASP A 1 173 ? 7.008 -0.11 -19.5 1 96.25 173 ASP A C 1
ATOM 1278 O O . ASP A 1 173 ? 6.777 0.199 -18.328 1 96.25 173 ASP A O 1
ATOM 1282 N N . TYR A 1 174 ? 7.676 -1.265 -19.875 1 97.25 174 TYR A N 1
ATOM 1283 C CA . TYR A 1 174 ? 8.094 -2.203 -18.844 1 97.25 174 TYR A CA 1
ATOM 1284 C C . TYR A 1 174 ? 9.586 -2.502 -18.938 1 97.25 174 TYR A C 1
ATOM 1286 O O . TYR A 1 174 ? 10.156 -2.455 -20.031 1 97.25 174 TYR A O 1
ATOM 1294 N N . ALA A 1 175 ? 10.164 -2.775 -17.844 1 97.62 175 ALA A N 1
ATOM 1295 C CA . ALA A 1 175 ? 11.539 -3.25 -17.734 1 97.62 175 ALA A CA 1
ATOM 1296 C C . ALA A 1 175 ? 11.648 -4.379 -16.719 1 97.62 175 ALA A C 1
ATOM 1298 O O . ALA A 1 175 ? 10.711 -4.633 -15.961 1 97.62 175 ALA A O 1
ATOM 1299 N N . CYS A 1 176 ? 12.742 -5.039 -16.781 1 98 176 CYS A N 1
ATOM 1300 C CA . CYS A 1 176 ? 13.039 -6.094 -15.812 1 98 176 CYS A CA 1
ATOM 1301 C C . CYS A 1 176 ? 14.039 -5.613 -14.766 1 98 176 CYS A C 1
ATOM 1303 O O . CYS A 1 176 ? 14.945 -4.844 -15.078 1 98 176 CYS A O 1
ATOM 1305 N N . LEU A 1 177 ? 13.844 -6.031 -13.586 1 97.94 177 LEU A N 1
ATOM 1306 C CA . LEU A 1 177 ? 14.758 -5.75 -12.484 1 97.94 177 LEU A CA 1
ATOM 1307 C C . LEU A 1 177 ? 15.328 -7.039 -11.906 1 97.94 177 LEU A C 1
ATOM 1309 O O . LEU A 1 177 ? 14.586 -7.992 -11.656 1 97.94 177 LEU A O 1
ATOM 1313 N N . VAL A 1 178 ? 16.672 -7.113 -11.758 1 97.88 178 VAL A N 1
ATOM 1314 C CA . VAL A 1 178 ? 17.344 -8.297 -11.242 1 97.88 178 VAL A CA 1
ATOM 1315 C C . VAL A 1 178 ? 18.469 -7.883 -10.305 1 97.88 178 VAL A C 1
ATOM 1317 O O . VAL A 1 178 ? 18.891 -6.727 -10.305 1 97.88 178 VAL A O 1
ATOM 1320 N N . ASP A 1 179 ? 18.859 -8.789 -9.414 1 97.31 179 ASP A N 1
ATOM 1321 C CA . ASP A 1 179 ? 20.109 -8.602 -8.688 1 97.31 179 ASP A CA 1
ATOM 1322 C C . ASP A 1 179 ? 21.312 -8.766 -9.617 1 97.31 179 ASP A C 1
ATOM 1324 O O . ASP A 1 179 ? 21.422 -9.766 -10.328 1 97.31 179 ASP A O 1
ATOM 1328 N N . PRO A 1 180 ? 22.219 -7.844 -9.617 1 96.31 180 PRO A N 1
ATOM 1329 C CA . PRO A 1 180 ? 23.375 -7.93 -10.516 1 96.31 180 PRO A CA 1
ATOM 1330 C C . PRO A 1 180 ? 24.219 -9.188 -10.289 1 96.31 180 PRO A C 1
ATOM 1332 O O . PRO A 1 180 ? 24.844 -9.688 -11.219 1 96.31 180 PRO A O 1
ATOM 1335 N N . ALA A 1 181 ? 24.234 -9.664 -9.148 1 95.81 181 ALA A N 1
ATOM 1336 C CA . ALA A 1 181 ? 25.016 -10.859 -8.82 1 95.81 181 ALA A CA 1
ATOM 1337 C C . ALA A 1 181 ? 24.469 -12.086 -9.555 1 95.81 181 ALA A C 1
ATOM 1339 O O . ALA A 1 181 ? 25.172 -13.094 -9.672 1 95.81 181 ALA A O 1
ATOM 1340 N N . SER A 1 182 ? 23.25 -11.977 -10.031 1 96 182 SER A N 1
ATOM 1341 C CA . SER A 1 182 ? 22.641 -13.117 -10.711 1 96 182 SER A CA 1
ATOM 1342 C C . SER A 1 182 ? 22.969 -13.117 -12.195 1 96 182 SER A C 1
ATOM 1344 O O . SER A 1 182 ? 22.594 -14.039 -12.922 1 96 182 SER A O 1
ATOM 1346 N N . LEU A 1 183 ? 23.641 -12.141 -12.648 1 96 183 LEU A N 1
ATOM 1347 C CA . LEU A 1 183 ? 23.969 -11.992 -14.062 1 96 183 LEU A CA 1
ATOM 1348 C C . LEU A 1 183 ? 25.391 -12.422 -14.344 1 96 183 LEU A C 1
ATOM 1350 O O . LEU A 1 183 ? 26.266 -12.305 -13.484 1 96 183 LEU A O 1
ATOM 1354 N N . ALA A 1 184 ? 25.547 -12.922 -15.547 1 94.31 184 ALA A N 1
ATOM 1355 C CA . ALA A 1 184 ? 26.922 -13.156 -16 1 94.31 184 ALA A CA 1
ATOM 1356 C C . ALA A 1 184 ? 27.656 -11.836 -16.219 1 94.31 184 ALA A C 1
ATOM 1358 O O . ALA A 1 184 ? 27.016 -10.797 -16.469 1 94.31 184 ALA A O 1
ATOM 1359 N N . PRO A 1 185 ? 29.016 -11.883 -16.078 1 93.12 185 PRO A N 1
ATOM 1360 C CA . PRO A 1 185 ? 29.766 -10.648 -16.328 1 93.12 185 PRO A CA 1
ATOM 1361 C C . PRO A 1 185 ? 29.453 -10.039 -17.688 1 93.12 185 PRO A C 1
ATOM 1363 O O . PRO A 1 185 ? 29.531 -10.727 -18.719 1 93.12 185 PRO A O 1
ATOM 1366 N N . GLY A 1 186 ? 29.016 -8.867 -17.703 1 92.38 186 GLY A N 1
ATOM 1367 C CA . GLY A 1 186 ? 28.781 -8.133 -18.922 1 92.38 186 GLY A CA 1
ATOM 1368 C C . GLY A 1 186 ? 27.391 -8.375 -19.5 1 92.38 186 GLY A C 1
ATOM 1369 O O . GLY A 1 186 ? 27.031 -7.789 -20.531 1 92.38 186 GLY A O 1
ATOM 1370 N N . GLN A 1 187 ? 26.641 -9.18 -18.875 1 94.25 187 GLN A N 1
ATOM 1371 C CA . GLN A 1 187 ? 25.297 -9.469 -19.375 1 94.25 187 GLN A CA 1
ATOM 1372 C C . GLN A 1 187 ? 24.391 -8.258 -19.234 1 94.25 187 GLN A C 1
ATOM 1374 O O . GLN A 1 187 ? 24.234 -7.711 -18.141 1 94.25 187 GLN A O 1
ATOM 1379 N N . ASP A 1 188 ? 23.75 -7.812 -20.375 1 93.94 188 ASP A N 1
ATOM 1380 C CA . ASP A 1 188 ? 22.922 -6.605 -20.312 1 93.94 188 ASP A CA 1
ATOM 1381 C C . ASP A 1 188 ? 21.547 -6.859 -20.906 1 93.94 188 ASP A C 1
ATOM 1383 O O . ASP A 1 188 ? 20.766 -5.922 -21.109 1 93.94 188 ASP A O 1
ATOM 1387 N N . ALA A 1 189 ? 21.312 -8.125 -21.172 1 95.94 189 ALA A N 1
ATOM 1388 C CA . ALA A 1 189 ? 20 -8.508 -21.672 1 95.94 189 ALA A CA 1
ATOM 1389 C C . ALA A 1 189 ? 19.672 -9.953 -21.297 1 95.94 189 ALA A C 1
ATOM 1391 O O . ALA A 1 189 ? 20.578 -10.766 -21.078 1 95.94 189 ALA A O 1
ATOM 1392 N N . LEU A 1 190 ? 18.422 -10.242 -21.203 1 96.5 190 LEU A N 1
ATOM 1393 C CA . LEU A 1 190 ? 17.953 -11.602 -20.984 1 96.5 190 LEU A CA 1
ATOM 1394 C C . LEU A 1 190 ? 17.406 -12.203 -22.281 1 96.5 190 LEU A C 1
ATOM 1396 O O . LEU A 1 190 ? 16.734 -11.508 -23.047 1 96.5 190 LEU A O 1
ATOM 1400 N N . SER A 1 191 ? 17.719 -13.492 -22.484 1 97.12 191 SER A N 1
ATOM 1401 C CA . SER A 1 191 ? 16.984 -14.219 -23.516 1 97.12 191 SER A CA 1
ATOM 1402 C C . SER A 1 191 ? 15.586 -14.602 -23.016 1 97.12 191 SER A C 1
ATOM 1404 O O . SER A 1 191 ? 15.336 -14.633 -21.812 1 97.12 191 SER A O 1
ATOM 1406 N N . VAL A 1 192 ? 14.695 -14.891 -23.984 1 97.38 192 VAL A N 1
ATOM 1407 C CA . VAL A 1 192 ? 13.359 -15.336 -23.625 1 97.38 192 VAL A CA 1
ATOM 1408 C C . VAL A 1 192 ? 13.445 -16.609 -22.797 1 97.38 192 VAL A C 1
ATOM 1410 O O . VAL A 1 192 ? 12.688 -16.797 -21.844 1 97.38 192 VAL A O 1
ATOM 1413 N N . GLU A 1 193 ? 14.398 -17.422 -23.156 1 96.44 193 GLU A N 1
ATOM 1414 C CA . GLU A 1 193 ? 14.602 -18.672 -22.438 1 96.44 193 GLU A CA 1
ATOM 1415 C C . GLU A 1 193 ? 15.031 -18.422 -21 1 96.44 193 GLU A C 1
ATOM 1417 O O . GLU A 1 193 ? 14.477 -19 -20.062 1 96.44 193 GLU A O 1
ATOM 1422 N N . ASP A 1 194 ? 16.031 -17.531 -20.875 1 95.81 194 ASP A N 1
ATOM 1423 C CA . ASP A 1 194 ? 16.5 -17.172 -19.547 1 95.81 194 ASP A CA 1
ATOM 1424 C C . ASP A 1 194 ? 15.367 -16.531 -18.734 1 95.81 194 ASP A C 1
ATOM 1426 O O . ASP A 1 194 ? 15.219 -16.812 -17.531 1 95.81 194 ASP A O 1
ATOM 1430 N N . PHE A 1 195 ? 14.656 -15.742 -19.391 1 97.5 195 PHE A N 1
ATOM 1431 C CA . PHE A 1 195 ? 13.547 -15.016 -18.797 1 97.5 195 PHE A CA 1
ATOM 1432 C C . PHE A 1 195 ? 12.492 -15.984 -18.266 1 97.5 195 PHE A C 1
ATOM 1434 O O . PHE A 1 195 ? 11.992 -15.812 -17.156 1 97.5 195 PHE A O 1
ATOM 1441 N N . THR A 1 196 ? 12.141 -17 -18.953 1 96.94 196 THR A N 1
ATOM 1442 C CA . THR A 1 196 ? 11.07 -17.922 -18.578 1 96.94 196 THR A CA 1
ATOM 1443 C C . THR A 1 196 ? 11.578 -18.969 -17.578 1 96.94 196 THR A C 1
ATOM 1445 O O . THR A 1 196 ? 10.797 -19.547 -16.828 1 96.94 196 THR A O 1
ATOM 1448 N N . ARG A 1 197 ? 12.875 -19.172 -17.578 1 95.5 197 ARG A N 1
ATOM 1449 C CA . ARG A 1 197 ? 13.461 -20.156 -16.672 1 95.5 197 ARG A CA 1
ATOM 1450 C C . ARG A 1 197 ? 13.578 -19.609 -15.258 1 95.5 197 ARG A C 1
ATOM 1452 O O . ARG A 1 197 ? 13.422 -20.344 -14.281 1 95.5 197 ARG A O 1
ATOM 1459 N N . ARG A 1 198 ? 13.805 -18.328 -15.117 1 96.06 198 ARG A N 1
ATOM 1460 C CA . ARG A 1 198 ? 13.969 -17.688 -13.82 1 96.06 198 ARG A CA 1
ATOM 1461 C C . ARG A 1 198 ? 12.641 -17.625 -13.07 1 96.06 198 ARG A C 1
ATOM 1463 O O . ARG A 1 198 ? 11.57 -17.656 -13.68 1 96.06 198 ARG A O 1
ATOM 1470 N N . ALA A 1 199 ? 12.789 -17.594 -11.75 1 95.06 199 ALA A N 1
ATOM 1471 C CA . ALA A 1 199 ? 11.617 -17.297 -10.945 1 95.06 199 ALA A CA 1
ATOM 1472 C C . ALA A 1 199 ? 11.266 -15.805 -11.023 1 95.06 199 ALA A C 1
ATOM 1474 O O . ALA A 1 199 ? 12.141 -14.969 -11.266 1 95.06 199 ALA A O 1
ATOM 1475 N N . HIS A 1 200 ? 9.953 -15.547 -10.852 1 96.81 200 HIS A N 1
ATOM 1476 C CA . HIS A 1 200 ? 9.477 -14.172 -10.93 1 96.81 200 HIS A CA 1
ATOM 1477 C C . HIS A 1 200 ? 8.781 -13.758 -9.633 1 96.81 200 HIS A C 1
ATOM 1479 O O . HIS A 1 200 ? 8.156 -14.578 -8.969 1 96.81 200 HIS A O 1
ATOM 1485 N N . VAL A 1 201 ? 8.961 -12.539 -9.25 1 96.56 201 VAL A N 1
ATOM 1486 C CA . VAL A 1 201 ? 8.086 -11.898 -8.273 1 96.56 201 VAL A CA 1
ATOM 1487 C C . VAL A 1 201 ? 7.098 -10.984 -8.992 1 96.56 201 VAL A C 1
ATOM 1489 O O . VAL A 1 201 ? 7.492 -10.141 -9.797 1 96.56 201 VAL A O 1
ATOM 1492 N N . LEU A 1 202 ? 5.797 -11.188 -8.703 1 95.38 202 LEU A N 1
ATOM 1493 C CA . LEU A 1 202 ? 4.73 -10.453 -9.383 1 95.38 202 LEU A CA 1
ATOM 1494 C C . LEU A 1 202 ? 4.191 -9.336 -8.5 1 95.38 202 LEU A C 1
ATOM 1496 O O . LEU A 1 202 ? 3.953 -9.539 -7.305 1 95.38 202 LEU A O 1
ATOM 1500 N N . VAL A 1 203 ? 4.109 -8.148 -9.086 1 94.31 203 VAL A N 1
ATOM 1501 C CA . VAL A 1 203 ? 3.342 -7.098 -8.422 1 94.31 203 VAL A CA 1
ATOM 1502 C C . VAL A 1 203 ? 1.916 -7.082 -8.969 1 94.31 203 VAL A C 1
ATOM 1504 O O . VAL A 1 203 ? 1.705 -6.922 -10.172 1 94.31 203 VAL A O 1
ATOM 1507 N N . SER A 1 204 ? 0.985 -7.254 -8.016 1 87.69 204 SER A N 1
ATOM 1508 C CA . SER A 1 204 ? -0.417 -7.348 -8.406 1 87.69 204 SER A CA 1
ATOM 1509 C C . SER A 1 204 ? -1.341 -6.945 -7.262 1 87.69 204 SER A C 1
ATOM 1511 O O . SER A 1 204 ? -0.976 -7.07 -6.09 1 87.69 204 SER A O 1
ATOM 1513 N N . SER A 1 205 ? -2.494 -6.355 -7.543 1 74.94 205 SER A N 1
ATOM 1514 C CA . SER A 1 205 ? -3.48 -5.996 -6.527 1 74.94 205 SER A CA 1
ATOM 1515 C C . SER A 1 205 ? -4.488 -7.121 -6.32 1 74.94 205 SER A C 1
ATOM 1517 O O . SER A 1 205 ? -5.418 -6.988 -5.523 1 74.94 205 SER A O 1
ATOM 1519 N N . GLY A 1 206 ? -4.406 -8.258 -6.836 1 65.94 206 GLY A N 1
ATOM 1520 C CA . GLY A 1 206 ? -5.457 -9.242 -6.629 1 65.94 206 GLY A CA 1
ATOM 1521 C C . GLY A 1 206 ? -5.039 -10.648 -7.008 1 65.94 206 GLY A C 1
ATOM 1522 O O . GLY A 1 206 ? -5.285 -11.594 -6.262 1 65.94 206 GLY A O 1
ATOM 1523 N N . GLY A 1 207 ? -4.562 -10.812 -8.219 1 66.44 207 GLY A N 1
ATOM 1524 C CA . GLY A 1 207 ? -4.359 -12.148 -8.758 1 66.44 207 GLY A CA 1
ATOM 1525 C C . GLY A 1 207 ? -2.908 -12.453 -9.07 1 66.44 207 GLY A C 1
ATOM 1526 O O . GLY A 1 207 ? -2.008 -11.734 -8.625 1 66.44 207 GLY A O 1
ATOM 1527 N N . PHE A 1 208 ? -2.764 -13.688 -9.625 1 71.06 208 PHE A N 1
ATOM 1528 C CA . PHE A 1 208 ? -1.432 -14.172 -9.961 1 71.06 208 PHE A CA 1
ATOM 1529 C C . PHE A 1 208 ? -1.169 -14.031 -11.461 1 71.06 208 PHE A C 1
ATOM 1531 O O . PHE A 1 208 ? -0.106 -14.414 -11.945 1 71.06 208 PHE A O 1
ATOM 1538 N N . ILE A 1 209 ? -2.186 -13.5 -12.109 1 78.75 209 ILE A N 1
ATOM 1539 C CA . ILE A 1 209 ? -2.006 -13.32 -13.547 1 78.75 209 ILE A CA 1
ATOM 1540 C C . ILE A 1 209 ? -1.808 -11.844 -13.859 1 78.75 209 ILE A C 1
ATOM 1542 O O . ILE A 1 209 ? -2.604 -11 -13.438 1 78.75 209 ILE A O 1
ATOM 1546 N N . GLY A 1 210 ? -0.739 -11.516 -14.461 1 85.19 210 GLY A N 1
ATOM 1547 C CA . GLY A 1 210 ? -0.461 -10.148 -14.883 1 85.19 210 GLY A CA 1
ATOM 1548 C C . GLY A 1 210 ? -0.218 -10.031 -16.375 1 85.19 210 GLY A C 1
ATOM 1549 O O . GLY A 1 210 ? -0.428 -10.984 -17.125 1 85.19 210 GLY A O 1
ATOM 1550 N N . VAL A 1 211 ? 0.14 -8.906 -16.781 1 87.12 211 VAL A N 1
ATOM 1551 C CA . VAL A 1 211 ? 0.336 -8.57 -18.188 1 87.12 211 VAL A CA 1
ATOM 1552 C C . VAL A 1 211 ? 1.404 -9.484 -18.797 1 87.12 211 VAL A C 1
ATOM 1554 O O . VAL A 1 211 ? 1.309 -9.875 -19.969 1 87.12 211 VAL A O 1
ATOM 1557 N N . VAL A 1 212 ? 2.422 -9.852 -18.031 1 93.62 212 VAL A N 1
ATOM 1558 C CA . VAL A 1 212 ? 3.49 -10.719 -18.5 1 93.62 212 VAL A CA 1
ATOM 1559 C C . VAL A 1 212 ? 2.926 -12.094 -18.859 1 93.62 212 VAL A C 1
ATOM 1561 O O . VAL A 1 212 ? 3.299 -12.688 -19.859 1 93.62 212 VAL A O 1
ATOM 1564 N N . ASP A 1 213 ? 2.082 -12.562 -18 1 89.75 213 ASP A N 1
ATOM 1565 C CA . ASP A 1 213 ? 1.466 -13.867 -18.234 1 89.75 213 ASP A CA 1
ATOM 1566 C C . ASP A 1 213 ? 0.654 -13.852 -19.531 1 89.75 213 ASP A C 1
ATOM 1568 O O . ASP A 1 213 ? 0.688 -14.812 -20.312 1 89.75 213 ASP A O 1
ATOM 1572 N N . GLU A 1 214 ? -0.08 -12.781 -19.75 1 85.19 214 GLU A N 1
ATOM 1573 C CA . GLU A 1 214 ? -0.867 -12.641 -20.969 1 85.19 214 GLU A CA 1
ATOM 1574 C C . GLU A 1 214 ? 0.025 -12.664 -22.203 1 85.19 214 GLU A C 1
ATOM 1576 O O . GLU A 1 214 ? -0.279 -13.352 -23.188 1 85.19 214 GLU A O 1
ATOM 1581 N N . VAL A 1 215 ? 1.117 -11.969 -22.156 1 91.31 215 VAL A N 1
ATOM 1582 C CA . VAL A 1 215 ? 2.045 -11.852 -23.281 1 91.31 215 VAL A CA 1
ATOM 1583 C C . VAL A 1 215 ? 2.709 -13.203 -23.547 1 91.31 215 VAL A C 1
ATOM 1585 O O . VAL A 1 215 ? 2.811 -13.641 -24.688 1 91.31 215 VAL A O 1
ATOM 1588 N N . LEU A 1 216 ? 3.182 -13.875 -22.5 1 93.06 216 LEU A N 1
ATOM 1589 C CA . LEU A 1 216 ? 3.846 -15.164 -22.625 1 93.06 216 LEU A CA 1
ATOM 1590 C C . LEU A 1 216 ? 2.883 -16.219 -23.172 1 93.06 216 LEU A C 1
ATOM 1592 O O . LEU A 1 216 ? 3.246 -17 -24.047 1 93.06 216 LEU A O 1
ATOM 1596 N N . HIS A 1 217 ? 1.688 -16.156 -22.672 1 88.25 217 HIS A N 1
ATOM 1597 C CA . HIS A 1 217 ? 0.691 -17.125 -23.109 1 88.25 217 HIS A CA 1
ATOM 1598 C C . HIS A 1 217 ? 0.438 -17.031 -24.609 1 88.25 217 HIS A C 1
ATOM 1600 O O . HIS A 1 217 ? 0.26 -18.062 -25.266 1 88.25 217 HIS A O 1
ATOM 1606 N N . ALA A 1 218 ? 0.347 -15.859 -25.094 1 87.75 218 ALA A N 1
ATOM 1607 C CA . ALA A 1 218 ? 0.14 -15.617 -26.531 1 87.75 218 ALA A CA 1
ATOM 1608 C C . ALA A 1 218 ? 1.245 -16.266 -27.359 1 87.75 218 ALA A C 1
ATOM 1610 O O . ALA A 1 218 ? 1.062 -16.531 -28.547 1 87.75 218 ALA A O 1
ATOM 1611 N N . GLN A 1 219 ? 2.361 -16.609 -26.766 1 93.38 219 GLN A N 1
ATOM 1612 C CA . GLN A 1 219 ? 3.498 -17.219 -27.438 1 93.38 219 GLN A CA 1
ATOM 1613 C C . GLN A 1 219 ? 3.65 -18.688 -27.031 1 93.38 219 GLN A C 1
ATOM 1615 O O . GLN A 1 219 ? 4.645 -19.328 -27.375 1 93.38 219 GLN A O 1
ATOM 1620 N N . GLY A 1 220 ? 2.701 -19.141 -26.219 1 93.19 220 GLY A N 1
ATOM 1621 C CA . GLY A 1 220 ? 2.748 -20.516 -25.75 1 93.19 220 GLY A CA 1
ATOM 1622 C C . GLY A 1 220 ? 3.76 -20.734 -24.656 1 93.19 220 GLY A C 1
ATOM 1623 O O . GLY A 1 220 ? 4.254 -21.859 -24.469 1 93.19 220 GLY A O 1
ATOM 1624 N N . LEU A 1 221 ? 4.148 -19.672 -24.031 1 94.56 221 LEU A N 1
ATOM 1625 C CA . LEU A 1 221 ? 5.137 -19.734 -22.953 1 94.56 221 LEU A CA 1
ATOM 1626 C C . LEU A 1 221 ? 4.484 -19.484 -21.609 1 94.56 221 LEU A C 1
ATOM 1628 O O . LEU A 1 221 ? 3.342 -19.031 -21.531 1 94.56 221 LEU A O 1
ATOM 1632 N N . THR A 1 222 ? 5.129 -19.922 -20.531 1 92.56 222 THR A N 1
ATOM 1633 C CA . THR A 1 222 ? 4.699 -19.688 -19.156 1 92.56 222 THR A CA 1
ATOM 1634 C C . THR A 1 222 ? 5.879 -19.297 -18.281 1 92.56 222 THR A C 1
ATOM 1636 O O . THR A 1 222 ? 7.035 -19.422 -18.688 1 92.56 222 THR A O 1
ATOM 1639 N N . ARG A 1 223 ? 5.578 -18.734 -17.172 1 92.69 223 ARG A N 1
ATOM 1640 C CA . ARG A 1 223 ? 6.602 -18.406 -16.188 1 92.69 223 ARG A CA 1
ATOM 1641 C C . ARG A 1 223 ? 6.238 -18.969 -14.82 1 92.69 223 ARG A C 1
ATOM 1643 O O . ARG A 1 223 ? 5.117 -19.438 -14.617 1 92.69 223 ARG A O 1
ATOM 1650 N N . ARG A 1 224 ? 7.219 -18.953 -13.984 1 89.44 224 ARG A N 1
ATOM 1651 C CA . ARG A 1 224 ? 7.008 -19.391 -12.609 1 89.44 224 ARG A CA 1
ATOM 1652 C C . ARG A 1 224 ? 7.027 -18.188 -11.656 1 89.44 224 ARG A C 1
ATOM 1654 O O . ARG A 1 224 ? 8.07 -17.547 -11.477 1 89.44 224 ARG A O 1
ATOM 1661 N N . VAL A 1 225 ? 5.914 -17.891 -11.055 1 91 225 VAL A N 1
ATOM 1662 C CA . VAL A 1 225 ? 5.805 -16.812 -10.07 1 91 225 VAL A CA 1
ATOM 1663 C C . VAL A 1 225 ? 5.992 -17.375 -8.664 1 91 225 VAL A C 1
ATOM 1665 O O . VAL A 1 225 ? 5.195 -18.203 -8.211 1 91 225 VAL A O 1
ATOM 1668 N N . LEU A 1 226 ? 7.031 -16.906 -8.008 1 88.31 226 LEU A N 1
ATOM 1669 C CA . LEU A 1 226 ? 7.391 -17.391 -6.68 1 88.31 226 LEU A CA 1
ATOM 1670 C C . LEU A 1 226 ? 6.523 -16.734 -5.605 1 88.31 226 LEU A C 1
ATOM 1672 O O . LEU A 1 226 ? 6.203 -17.359 -4.594 1 88.31 226 LEU A O 1
ATOM 1676 N N . ALA A 1 227 ? 6.246 -15.477 -5.754 1 93.44 227 ALA A N 1
ATOM 1677 C CA . ALA A 1 227 ? 5.488 -14.664 -4.812 1 93.44 227 ALA A CA 1
ATOM 1678 C C . ALA A 1 227 ? 4.887 -13.445 -5.504 1 93.44 227 ALA A C 1
ATOM 1680 O O . ALA A 1 227 ? 5.336 -13.047 -6.582 1 93.44 227 ALA A O 1
ATOM 1681 N N . ALA A 1 228 ? 3.855 -12.992 -4.898 1 93.62 228 ALA A N 1
ATOM 1682 C CA . ALA A 1 228 ? 3.229 -11.766 -5.379 1 93.62 228 ALA A CA 1
ATOM 1683 C C . ALA A 1 228 ? 3.121 -10.727 -4.262 1 93.62 228 ALA A C 1
ATOM 1685 O O . ALA A 1 228 ? 3.068 -11.086 -3.082 1 93.62 228 ALA A O 1
ATOM 1686 N N . THR A 1 229 ? 3.174 -9.5 -4.645 1 94.62 229 THR A N 1
ATOM 1687 C CA . THR A 1 229 ? 3.037 -8.398 -3.691 1 94.62 229 THR A CA 1
ATOM 1688 C C . THR A 1 229 ? 2.281 -7.23 -4.32 1 94.62 229 THR A C 1
ATOM 1690 O O . THR A 1 229 ? 2.32 -7.043 -5.535 1 94.62 229 THR A O 1
ATOM 1693 N N . THR A 1 230 ? 1.648 -6.441 -3.479 1 92.19 230 THR A N 1
ATOM 1694 C CA . THR A 1 230 ? 1.003 -5.223 -3.953 1 92.19 230 THR A CA 1
ATOM 1695 C C . THR A 1 230 ? 1.995 -4.062 -3.988 1 92.19 230 THR A C 1
ATOM 1697 O O . THR A 1 230 ? 1.703 -3.006 -4.555 1 92.19 230 THR A O 1
ATOM 1700 N N . HIS A 1 231 ? 3.191 -4.262 -3.482 1 94.44 231 HIS A N 1
ATOM 1701 C CA . HIS A 1 231 ? 4.133 -3.164 -3.277 1 94.44 231 HIS A CA 1
ATOM 1702 C C . HIS A 1 231 ? 5.281 -3.23 -4.277 1 94.44 231 HIS A C 1
ATOM 1704 O O . HIS A 1 231 ? 6.125 -4.125 -4.203 1 94.44 231 HIS A O 1
ATOM 1710 N N . PHE A 1 232 ? 5.414 -2.211 -5.086 1 95.94 232 PHE A N 1
ATOM 1711 C CA . PHE A 1 232 ? 6.535 -2.145 -6.016 1 95.94 232 PHE A CA 1
ATOM 1712 C C . PHE A 1 232 ? 7.844 -1.925 -5.266 1 95.94 232 PHE A C 1
ATOM 1714 O O . PHE A 1 232 ? 8.859 -2.551 -5.586 1 95.94 232 PHE A O 1
ATOM 1721 N N . ALA A 1 233 ? 7.809 -1.081 -4.301 1 95 233 ALA A N 1
ATOM 1722 C CA . ALA A 1 233 ? 9.031 -0.709 -3.594 1 95 233 ALA A CA 1
ATOM 1723 C C . ALA A 1 233 ? 9.609 -1.902 -2.842 1 95 233 ALA A C 1
ATOM 1725 O O . ALA A 1 233 ? 10.805 -1.926 -2.533 1 95 233 ALA A O 1
ATOM 1726 N N . ALA A 1 234 ? 8.805 -2.885 -2.533 1 95.06 234 ALA A N 1
ATOM 1727 C CA . ALA A 1 234 ? 9.273 -4.07 -1.82 1 95.06 234 ALA A CA 1
ATOM 1728 C C . ALA A 1 234 ? 10.234 -4.887 -2.68 1 95.06 234 ALA A C 1
ATOM 1730 O O . ALA A 1 234 ? 10.992 -5.711 -2.164 1 95.06 234 ALA A O 1
ATOM 1731 N N . LEU A 1 235 ? 10.195 -4.695 -3.945 1 96.5 235 LEU A N 1
ATOM 1732 C CA . LEU A 1 235 ? 11.055 -5.449 -4.855 1 96.5 235 LEU A CA 1
ATOM 1733 C C . LEU A 1 235 ? 12.523 -5.203 -4.551 1 96.5 235 LEU A C 1
ATOM 1735 O O . LEU A 1 235 ? 13.367 -6.078 -4.773 1 96.5 235 LEU A O 1
ATOM 1739 N N . ALA A 1 236 ? 12.875 -4.004 -4.02 1 94.75 236 ALA A N 1
ATOM 1740 C CA . ALA A 1 236 ? 14.242 -3.688 -3.613 1 94.75 236 ALA A CA 1
ATOM 1741 C C . ALA A 1 236 ? 14.773 -4.715 -2.621 1 94.75 236 ALA A C 1
ATOM 1743 O O . ALA A 1 236 ? 15.977 -5.004 -2.596 1 94.75 236 ALA A O 1
ATOM 1744 N N . PHE A 1 237 ? 13.891 -5.285 -1.884 1 94.25 237 PHE A N 1
ATOM 1745 C CA . PHE A 1 237 ? 14.266 -6.191 -0.806 1 94.25 237 PHE A CA 1
ATOM 1746 C C . PHE A 1 237 ? 14.07 -7.645 -1.229 1 94.25 237 PHE A C 1
ATOM 1748 O O . PHE A 1 237 ? 14.883 -8.508 -0.899 1 94.25 237 PHE A O 1
ATOM 1755 N N . LEU A 1 238 ? 13.062 -7.895 -1.997 1 95.94 238 LEU A N 1
ATOM 1756 C CA . LEU A 1 238 ? 12.672 -9.258 -2.346 1 95.94 238 LEU A CA 1
ATOM 1757 C C . LEU A 1 238 ? 13.625 -9.844 -3.379 1 95.94 238 LEU A C 1
ATOM 1759 O O . LEU A 1 238 ? 13.812 -11.062 -3.432 1 95.94 238 LEU A O 1
ATOM 1763 N N . LEU A 1 239 ? 14.25 -9.016 -4.191 1 96.62 239 LEU A N 1
ATOM 1764 C CA . LEU A 1 239 ? 15.062 -9.516 -5.293 1 96.62 239 LEU A CA 1
ATOM 1765 C C . LEU A 1 239 ? 16.531 -9.625 -4.883 1 96.62 239 LEU A C 1
ATOM 1767 O O . LEU A 1 239 ? 17.312 -10.289 -5.555 1 96.62 239 LEU A O 1
ATOM 1771 N N . ARG A 1 240 ? 16.891 -8.914 -3.83 1 92.56 240 ARG A N 1
ATOM 1772 C CA . ARG A 1 240 ? 18.281 -8.82 -3.428 1 92.56 240 ARG A CA 1
ATOM 1773 C C . ARG A 1 240 ? 18.828 -10.188 -3.021 1 92.56 240 ARG A C 1
ATOM 1775 O O . ARG A 1 240 ? 18.203 -10.898 -2.225 1 92.56 240 ARG A O 1
ATOM 1782 N N . GLY A 1 241 ? 20.016 -10.539 -3.586 1 90.38 241 GLY A N 1
ATOM 1783 C CA . GLY A 1 241 ? 20.703 -11.758 -3.186 1 90.38 241 GLY A CA 1
ATOM 1784 C C . GLY A 1 241 ? 20.125 -13 -3.842 1 90.38 241 GLY A C 1
ATOM 1785 O O . GLY A 1 241 ? 20.469 -14.125 -3.461 1 90.38 241 GLY A O 1
ATOM 1786 N N . GLY A 1 242 ? 19.234 -12.836 -4.75 1 91.94 242 GLY A N 1
ATOM 1787 C CA . GLY A 1 242 ? 18.625 -13.992 -5.395 1 91.94 242 GLY A CA 1
ATOM 1788 C C . GLY A 1 242 ? 18.672 -13.922 -6.91 1 91.94 242 GLY A C 1
ATOM 1789 O O . GLY A 1 242 ? 19.25 -12.992 -7.473 1 91.94 242 GLY A O 1
ATOM 1790 N N . ASP A 1 243 ? 18.031 -14.945 -7.504 1 93.62 243 ASP A N 1
ATOM 1791 C CA . ASP A 1 243 ? 18.047 -15.023 -8.961 1 93.62 243 ASP A CA 1
ATOM 1792 C C . ASP A 1 243 ? 16.688 -14.672 -9.555 1 93.62 243 ASP A C 1
ATOM 1794 O O . ASP A 1 243 ? 16.531 -14.672 -10.781 1 93.62 243 ASP A O 1
ATOM 1798 N N . ALA A 1 244 ? 15.797 -14.344 -8.703 1 96.69 244 ALA A N 1
ATOM 1799 C CA . ALA A 1 244 ? 14.469 -13.977 -9.188 1 96.69 244 ALA A CA 1
ATOM 1800 C C . ALA A 1 244 ? 14.492 -12.617 -9.875 1 96.69 244 ALA A C 1
ATOM 1802 O O . ALA A 1 244 ? 15.398 -11.812 -9.641 1 96.69 244 ALA A O 1
ATOM 1803 N N . LEU A 1 245 ? 13.547 -12.445 -10.773 1 97.88 245 LEU A N 1
ATOM 1804 C CA . LEU A 1 245 ? 13.406 -11.141 -11.414 1 97.88 245 LEU A CA 1
ATOM 1805 C C . LEU A 1 245 ? 11.969 -10.641 -11.297 1 97.88 245 LEU A C 1
ATOM 1807 O O . LEU A 1 245 ? 11.078 -11.391 -10.906 1 97.88 245 LEU A O 1
ATOM 1811 N N . ALA A 1 246 ? 11.789 -9.422 -11.539 1 98.31 246 ALA A N 1
ATOM 1812 C CA . ALA A 1 246 ? 10.477 -8.797 -11.633 1 98.31 246 ALA A CA 1
ATOM 1813 C C . ALA A 1 246 ? 10.359 -7.938 -12.883 1 98.31 246 ALA A C 1
ATOM 1815 O O . ALA A 1 246 ? 11.32 -7.266 -13.273 1 98.31 246 ALA A O 1
ATOM 1816 N N . THR A 1 247 ? 9.227 -8.039 -13.547 1 97.94 247 THR A N 1
ATOM 1817 C CA . THR A 1 247 ? 8.859 -7.105 -14.602 1 97.94 247 THR A CA 1
ATOM 1818 C C . THR A 1 247 ? 7.922 -6.023 -14.07 1 97.94 247 THR A C 1
ATOM 1820 O O . THR A 1 247 ? 6.891 -6.332 -13.461 1 97.94 247 THR A O 1
ATOM 1823 N N . LEU A 1 248 ? 8.297 -4.785 -14.258 1 97.5 248 LEU A N 1
ATOM 1824 C CA . LEU A 1 248 ? 7.555 -3.674 -13.672 1 97.5 248 LEU A CA 1
ATOM 1825 C C . LEU A 1 248 ? 7.688 -2.42 -14.531 1 97.5 248 LEU A C 1
ATOM 1827 O O . LEU A 1 248 ? 8.484 -2.393 -15.477 1 97.5 248 LEU A O 1
ATOM 1831 N N . PRO A 1 249 ? 6.863 -1.382 -14.281 1 96.81 249 PRO A N 1
ATOM 1832 C CA . PRO A 1 249 ? 6.988 -0.131 -15.031 1 96.81 249 PRO A CA 1
ATOM 1833 C C . PRO A 1 249 ? 8.406 0.432 -15.016 1 96.81 249 PRO A C 1
ATOM 1835 O O . PRO A 1 249 ? 9.047 0.466 -13.961 1 96.81 249 PRO A O 1
ATOM 1838 N N . THR A 1 250 ? 8.867 0.934 -16.141 1 97.25 250 THR A N 1
ATOM 1839 C CA . THR A 1 250 ? 10.234 1.392 -16.312 1 97.25 250 THR A CA 1
ATOM 1840 C C . THR A 1 250 ? 10.555 2.529 -15.344 1 97.25 250 THR A C 1
ATOM 1842 O O . THR A 1 250 ? 11.656 2.59 -14.789 1 97.25 250 THR A O 1
ATOM 1845 N N . HIS A 1 251 ? 9.648 3.43 -15.164 1 96.56 251 HIS A N 1
ATOM 1846 C CA . HIS A 1 251 ? 9.898 4.562 -14.281 1 96.56 251 HIS A CA 1
ATOM 1847 C C . HIS A 1 251 ? 10.18 4.102 -12.859 1 96.56 251 HIS A C 1
ATOM 1849 O O . HIS A 1 251 ? 11.023 4.676 -12.164 1 96.56 251 HIS A O 1
ATOM 1855 N N . ALA A 1 252 ? 9.461 3.092 -12.398 1 96.69 252 ALA A N 1
ATOM 1856 C CA . ALA A 1 252 ? 9.711 2.545 -11.07 1 96.69 252 ALA A CA 1
ATOM 1857 C C . ALA A 1 252 ? 11.016 1.759 -11.039 1 96.69 252 ALA A C 1
ATOM 1859 O O . ALA A 1 252 ? 11.773 1.841 -10.062 1 96.69 252 ALA A O 1
ATOM 1860 N N . ALA A 1 253 ? 11.273 0.98 -12.078 1 97.44 253 ALA A N 1
ATOM 1861 C CA . ALA A 1 253 ? 12.508 0.21 -12.172 1 97.44 253 ALA A CA 1
ATOM 1862 C C . ALA A 1 253 ? 13.727 1.122 -12.094 1 97.44 253 ALA A C 1
ATOM 1864 O O . ALA A 1 253 ? 14.695 0.815 -11.391 1 97.44 253 ALA A O 1
ATOM 1865 N N . ARG A 1 254 ? 13.711 2.23 -12.781 1 96.38 254 ARG A N 1
ATOM 1866 C CA . ARG A 1 254 ? 14.805 3.201 -12.766 1 96.38 254 ARG A CA 1
ATOM 1867 C C . ARG A 1 254 ? 15.031 3.746 -11.367 1 96.38 254 ARG A C 1
ATOM 1869 O O . ARG A 1 254 ? 16.172 3.832 -10.906 1 96.38 254 ARG A O 1
ATOM 1876 N N . GLY A 1 255 ? 13.922 4.07 -10.75 1 95.12 255 GLY A N 1
ATOM 1877 C CA . GLY A 1 255 ? 14.031 4.578 -9.391 1 95.12 255 GLY A CA 1
ATOM 1878 C C . GLY A 1 255 ? 14.625 3.572 -8.422 1 95.12 255 GLY A C 1
ATOM 1879 O O . GLY A 1 255 ? 15.5 3.912 -7.625 1 95.12 255 GLY A O 1
ATOM 1880 N N . LEU A 1 256 ? 14.148 2.369 -8.484 1 96.44 256 LEU A N 1
ATOM 1881 C CA . LEU A 1 256 ? 14.648 1.312 -7.613 1 96.44 256 LEU A CA 1
ATOM 1882 C C . LEU A 1 256 ? 16.125 1.032 -7.887 1 96.44 256 LEU A C 1
ATOM 1884 O O . LEU A 1 256 ? 16.922 0.916 -6.953 1 96.44 256 LEU A O 1
ATOM 1888 N N . ALA A 1 257 ? 16.484 0.964 -9.109 1 95.81 257 ALA A N 1
ATOM 1889 C CA . ALA A 1 257 ? 17.875 0.69 -9.477 1 95.81 257 ALA A CA 1
ATOM 1890 C C . ALA A 1 257 ? 18.812 1.782 -8.953 1 95.81 257 ALA A C 1
ATOM 1892 O O . ALA A 1 257 ? 19.906 1.494 -8.484 1 95.81 257 ALA A O 1
ATOM 1893 N N . ALA A 1 258 ? 18.391 2.975 -9 1 92.5 258 ALA A N 1
ATOM 1894 C CA . ALA A 1 258 ? 19.219 4.121 -8.609 1 92.5 258 ALA A CA 1
ATOM 1895 C C . ALA A 1 258 ? 19.516 4.102 -7.117 1 92.5 258 ALA A C 1
ATOM 1897 O O . ALA A 1 258 ? 20.562 4.578 -6.684 1 92.5 258 ALA A O 1
ATOM 1898 N N . VAL A 1 259 ? 18.656 3.43 -6.371 1 91.12 259 VAL A N 1
ATOM 1899 C CA . VAL A 1 259 ? 18.781 3.574 -4.926 1 91.12 259 VAL A CA 1
ATOM 1900 C C . VAL A 1 259 ? 19.266 2.26 -4.316 1 91.12 259 VAL A C 1
ATOM 1902 O O . VAL A 1 259 ? 19.859 2.252 -3.234 1 91.12 259 VAL A O 1
ATOM 1905 N N . THR A 1 260 ? 19.078 1.131 -4.918 1 91.19 260 THR A N 1
ATOM 1906 C CA . THR A 1 260 ? 19.312 -0.157 -4.273 1 91.19 260 THR A CA 1
ATOM 1907 C C . THR A 1 260 ? 20.484 -0.879 -4.922 1 91.19 260 THR A C 1
ATOM 1909 O O . THR A 1 260 ? 21 -1.867 -4.383 1 91.19 260 THR A O 1
ATOM 1912 N N . GLY A 1 261 ? 20.922 -0.54 -6.094 1 90.56 261 GLY A N 1
ATOM 1913 C CA . GLY A 1 261 ? 22 -1.213 -6.816 1 90.56 261 GLY A CA 1
ATOM 1914 C C . GLY A 1 261 ? 21.5 -2.359 -7.676 1 90.56 261 GLY A C 1
ATOM 1915 O O . GLY A 1 261 ? 22.297 -3.043 -8.32 1 90.56 261 GLY A O 1
ATOM 1916 N N . LEU A 1 262 ? 20.203 -2.627 -7.703 1 96.12 262 LEU A N 1
ATOM 1917 C CA . LEU A 1 262 ? 19.656 -3.604 -8.641 1 96.12 262 LEU A CA 1
ATOM 1918 C C . LEU A 1 262 ? 19.922 -3.176 -10.078 1 96.12 262 LEU A C 1
ATOM 1920 O O . LEU A 1 262 ? 20.219 -2.01 -10.344 1 96.12 262 LEU A O 1
ATOM 1924 N N . ARG A 1 263 ? 19.844 -4.168 -10.953 1 97.44 263 ARG A N 1
ATOM 1925 C CA . ARG A 1 263 ? 20.125 -3.891 -12.359 1 97.44 263 ARG A CA 1
ATOM 1926 C C . ARG A 1 263 ? 18.828 -3.867 -13.172 1 97.44 263 ARG A C 1
ATOM 1928 O O . ARG A 1 263 ? 18 -4.773 -13.062 1 97.44 263 ARG A O 1
ATOM 1935 N N . LEU A 1 264 ? 18.688 -2.779 -13.922 1 97.25 264 LEU A N 1
ATOM 1936 C CA . LEU A 1 264 ? 17.578 -2.639 -14.859 1 97.25 264 LEU A CA 1
ATOM 1937 C C . LEU A 1 264 ? 17.938 -3.217 -16.219 1 97.25 264 LEU A C 1
ATOM 1939 O O . LEU A 1 264 ? 19 -2.898 -16.766 1 97.25 264 LEU A O 1
ATOM 1943 N N . LEU A 1 265 ? 17.156 -4.156 -16.781 1 97.69 265 LEU A N 1
ATOM 1944 C CA . LEU A 1 265 ? 17.344 -4.762 -18.094 1 97.69 265 LEU A CA 1
ATOM 1945 C C . LEU A 1 265 ? 16.094 -4.59 -18.953 1 97.69 265 LEU A C 1
ATOM 1947 O O . LEU A 1 265 ? 14.977 -4.52 -18.422 1 97.69 265 LEU A O 1
ATOM 1951 N N . PRO A 1 266 ? 16.266 -4.516 -20.281 1 96.94 266 PRO A N 1
ATOM 1952 C CA . PRO A 1 266 ? 15.086 -4.555 -21.141 1 96.94 266 PRO A CA 1
ATOM 1953 C C . PRO A 1 266 ? 14.328 -5.875 -21.047 1 96.94 266 PRO A C 1
ATOM 1955 O O . PRO A 1 266 ? 14.938 -6.93 -20.844 1 96.94 266 PRO A O 1
ATOM 1958 N N . CYS A 1 267 ? 13.008 -5.789 -21.156 1 96.69 267 CYS A N 1
ATOM 1959 C CA . CYS A 1 267 ? 12.227 -7.016 -21.25 1 96.69 267 CYS A CA 1
ATOM 1960 C C . CYS A 1 267 ? 12.508 -7.75 -22.547 1 96.69 267 CYS A C 1
ATOM 1962 O O . CYS A 1 267 ? 12.492 -7.145 -23.625 1 96.69 267 CYS A O 1
ATOM 1964 N N . PRO A 1 268 ? 12.727 -9.023 -22.5 1 96.94 268 PRO A N 1
ATOM 1965 C CA . PRO A 1 268 ? 13.062 -9.766 -23.719 1 96.94 268 PRO A CA 1
ATOM 1966 C C . PRO A 1 268 ? 11.828 -10.086 -24.562 1 96.94 268 PRO A C 1
ATOM 1968 O O . PRO A 1 268 ? 11.961 -10.594 -25.688 1 96.94 268 PRO A O 1
ATOM 1971 N N . VAL A 1 269 ? 10.648 -9.906 -24.062 1 96 269 VAL A N 1
ATOM 1972 C CA . VAL A 1 269 ? 9.414 -10.086 -24.812 1 96 269 VAL A CA 1
ATOM 1973 C C . VAL A 1 269 ? 8.758 -8.727 -25.062 1 96 269 VAL A C 1
ATOM 1975 O O . VAL A 1 269 ? 8.898 -7.805 -24.266 1 96 269 VAL A O 1
ATOM 1978 N N . ALA A 1 270 ? 8.055 -8.641 -26.172 1 94.88 270 ALA A N 1
ATOM 1979 C CA . ALA A 1 270 ? 7.367 -7.395 -26.5 1 94.88 270 ALA A CA 1
ATOM 1980 C C . ALA A 1 270 ? 6.211 -7.137 -25.547 1 94.88 270 ALA A C 1
ATOM 1982 O O . ALA A 1 270 ? 5.211 -7.863 -25.562 1 94.88 270 ALA A O 1
ATOM 1983 N N . MET A 1 271 ? 6.348 -6.09 -24.766 1 95.62 271 MET A N 1
ATOM 1984 C CA . MET A 1 271 ? 5.316 -5.715 -23.797 1 95.62 271 MET A CA 1
ATOM 1985 C C . MET A 1 271 ? 4.473 -4.559 -24.328 1 95.62 271 MET A C 1
ATOM 1987 O O . MET A 1 271 ? 4.988 -3.664 -25 1 95.62 271 MET A O 1
ATOM 1991 N N . PRO A 1 272 ? 3.184 -4.562 -24 1 92.19 272 PRO A N 1
ATOM 1992 C CA . PRO A 1 272 ? 2.355 -3.426 -24.406 1 92.19 272 PRO A CA 1
ATOM 1993 C C . PRO A 1 272 ? 2.678 -2.15 -23.625 1 92.19 272 PRO A C 1
ATOM 1995 O O . PRO A 1 272 ? 3.15 -2.219 -22.484 1 92.19 272 PRO A O 1
ATOM 1998 N N . ARG A 1 273 ? 2.502 -1.044 -24.312 1 93.88 273 ARG A N 1
ATOM 1999 C CA . ARG A 1 273 ? 2.523 0.229 -23.609 1 93.88 273 ARG A CA 1
ATOM 2000 C C . ARG A 1 273 ? 1.181 0.506 -22.938 1 93.88 273 ARG A C 1
ATOM 2002 O O . ARG A 1 273 ? 0.198 -0.193 -23.188 1 93.88 273 ARG A O 1
ATOM 2009 N N . TYR A 1 274 ? 1.142 1.398 -21.969 1 91.56 274 TYR A N 1
ATOM 2010 C CA . TYR A 1 274 ? -0.098 1.765 -21.281 1 91.56 274 TYR A CA 1
ATOM 2011 C C . TYR A 1 274 ? -0.152 3.264 -21.016 1 91.56 274 TYR A C 1
ATOM 2013 O O . TYR A 1 274 ? 0.887 3.912 -20.859 1 91.56 274 TYR A O 1
ATOM 2021 N N . ALA A 1 275 ? -1.328 3.754 -20.938 1 93.31 275 ALA A N 1
ATOM 2022 C CA . ALA A 1 275 ? -1.522 5.18 -20.688 1 93.31 275 ALA A CA 1
ATOM 2023 C C . ALA A 1 275 ? -1.394 5.5 -19.203 1 93.31 275 ALA A C 1
ATOM 2025 O O . ALA A 1 275 ? -1.884 4.75 -18.359 1 93.31 275 ALA A O 1
ATOM 2026 N N . ILE A 1 276 ? -0.66 6.531 -18.906 1 95.25 276 ILE A N 1
ATOM 2027 C CA . ILE A 1 276 ? -0.63 7.117 -17.578 1 95.25 276 ILE A CA 1
ATOM 2028 C C . ILE A 1 276 ? -1.544 8.344 -17.531 1 95.25 276 ILE A C 1
ATOM 2030 O O . ILE A 1 276 ? -1.425 9.242 -18.359 1 95.25 276 ILE A O 1
ATOM 2034 N N . GLU A 1 277 ? -2.395 8.328 -16.516 1 95.75 277 GLU A N 1
ATOM 2035 C CA . GLU A 1 277 ? -3.414 9.375 -16.469 1 95.75 277 GLU A CA 1
ATOM 2036 C C . GLU A 1 277 ? -3.477 10.031 -15.094 1 95.75 277 GLU A C 1
ATOM 2038 O O . GLU A 1 277 ? -3.221 9.383 -14.078 1 95.75 277 GLU A O 1
ATOM 2043 N N . MET A 1 278 ? -3.725 11.312 -15.125 1 96.81 278 MET A N 1
ATOM 2044 C CA . MET A 1 278 ? -4.176 12.008 -13.922 1 96.81 278 MET A CA 1
ATOM 2045 C C . MET A 1 278 ? -5.688 12.195 -13.938 1 96.81 278 MET A C 1
ATOM 2047 O O . MET A 1 278 ? -6.258 12.586 -14.953 1 96.81 278 MET A O 1
ATOM 2051 N N . GLY A 1 279 ? -6.344 11.875 -12.836 1 96.62 279 GLY A N 1
ATOM 2052 C CA . GLY A 1 279 ? -7.789 12 -12.758 1 96.62 279 GLY A CA 1
ATOM 2053 C C . GLY A 1 279 ? -8.266 12.75 -11.531 1 96.62 279 GLY A C 1
ATOM 2054 O O . GLY A 1 279 ? -7.562 12.805 -10.523 1 96.62 279 GLY A O 1
ATOM 2055 N N . TRP A 1 280 ? -9.422 13.305 -11.68 1 95.25 280 TRP A N 1
ATOM 2056 C CA . TRP A 1 280 ? -10.07 14.031 -10.586 1 95.25 280 TRP A CA 1
ATOM 2057 C C . TRP A 1 280 ? -11.57 14.141 -10.828 1 95.25 280 TRP A C 1
ATOM 2059 O O . TRP A 1 280 ? -12.047 13.891 -11.938 1 95.25 280 TRP A O 1
ATOM 2069 N N . ARG A 1 281 ? -12.273 14.477 -9.781 1 89.5 281 ARG A N 1
ATOM 2070 C CA . ARG A 1 281 ? -13.695 14.766 -9.938 1 89.5 281 ARG A CA 1
ATOM 2071 C C . ARG A 1 281 ? -13.906 16.094 -10.648 1 89.5 281 ARG A C 1
ATOM 2073 O O . ARG A 1 281 ? -13.164 17.047 -10.422 1 89.5 281 ARG A O 1
ATOM 2080 N N . ALA A 1 282 ? -14.992 16.219 -11.328 1 85.12 282 ALA A N 1
ATOM 2081 C CA . ALA A 1 282 ? -15.281 17.422 -12.109 1 85.12 282 ALA A CA 1
ATOM 2082 C C . ALA A 1 282 ? -15.367 18.641 -11.211 1 85.12 282 ALA A C 1
ATOM 2084 O O . ALA A 1 282 ? -14.969 19.75 -11.609 1 85.12 282 ALA A O 1
ATOM 2085 N N . ASP A 1 283 ? -15.797 18.5 -10.078 1 80.69 283 ASP A N 1
ATOM 2086 C CA . ASP A 1 283 ? -16.016 19.641 -9.195 1 80.69 283 ASP A CA 1
ATOM 2087 C C . ASP A 1 283 ? -14.812 19.859 -8.266 1 80.69 283 ASP A C 1
ATOM 2089 O O . ASP A 1 283 ? -14.812 20.781 -7.453 1 80.69 283 ASP A O 1
ATOM 2093 N N . ALA A 1 284 ? -13.844 19 -8.406 1 85.06 284 ALA A N 1
ATOM 2094 C CA . ALA A 1 284 ? -12.711 19.031 -7.484 1 85.06 284 ALA A CA 1
ATOM 2095 C C . ALA A 1 284 ? -11.922 20.328 -7.625 1 85.06 284 ALA A C 1
ATOM 2097 O O . ALA A 1 284 ? -11.344 20.828 -6.652 1 85.06 284 ALA A O 1
ATOM 2098 N N . LEU A 1 285 ? -11.961 20.938 -8.766 1 84.44 285 LEU A N 1
ATOM 2099 C CA . LEU A 1 285 ? -11.094 22.062 -9.055 1 84.44 285 LEU A CA 1
ATOM 2100 C C . LEU A 1 285 ? -11.68 23.359 -8.5 1 84.44 285 LEU A C 1
ATOM 2102 O O . LEU A 1 285 ? -11.039 24.406 -8.547 1 84.44 285 LEU A O 1
ATOM 2106 N N . ARG A 1 286 ? -12.828 23.219 -7.953 1 78.88 286 ARG A N 1
ATOM 2107 C CA . ARG A 1 286 ? -13.375 24.375 -7.23 1 78.88 286 ARG A CA 1
ATOM 2108 C C . ARG A 1 286 ? -12.555 24.672 -5.977 1 78.88 286 ARG A C 1
ATOM 2110 O O . ARG A 1 286 ? -12.555 25.797 -5.484 1 78.88 286 ARG A O 1
ATOM 2117 N N . ASP A 1 287 ? -11.969 23.609 -5.477 1 80.06 287 ASP A N 1
ATOM 2118 C CA . ASP A 1 287 ? -11.023 23.781 -4.379 1 80.06 287 ASP A CA 1
ATOM 2119 C C . ASP A 1 287 ? -9.672 24.281 -4.891 1 80.06 287 ASP A C 1
ATOM 2121 O O . ASP A 1 287 ? -8.977 23.547 -5.605 1 80.06 287 ASP A O 1
ATOM 2125 N N . GLU A 1 288 ? -9.305 25.438 -4.469 1 82.31 288 GLU A N 1
ATOM 2126 C CA . GLU A 1 288 ? -8.086 26.078 -4.965 1 82.31 288 GLU A CA 1
ATOM 2127 C C . GLU A 1 288 ? -6.855 25.234 -4.652 1 82.31 288 GLU A C 1
ATOM 2129 O O . GLU A 1 288 ? -5.906 25.188 -5.438 1 82.31 288 GLU A O 1
ATOM 2134 N N . ALA A 1 289 ? -6.824 24.609 -3.484 1 85.88 289 ALA A N 1
ATOM 2135 C CA . ALA A 1 289 ? -5.699 23.766 -3.117 1 85.88 289 ALA A CA 1
ATOM 2136 C C . ALA A 1 289 ? -5.539 22.609 -4.105 1 85.88 289 ALA A C 1
ATOM 2138 O O . ALA A 1 289 ? -4.422 22.297 -4.531 1 85.88 289 ALA A O 1
ATOM 2139 N N . VAL A 1 290 ? -6.684 22.031 -4.508 1 91.5 290 VAL A N 1
ATOM 2140 C CA . VAL A 1 290 ? -6.66 20.922 -5.449 1 91.5 290 VAL A CA 1
ATOM 2141 C C . VAL A 1 290 ? -6.277 21.422 -6.84 1 91.5 290 VAL A C 1
ATOM 2143 O O . VAL A 1 290 ? -5.504 20.781 -7.551 1 91.5 290 VAL A O 1
ATOM 2146 N N . ALA A 1 291 ? -6.789 22.594 -7.176 1 91.06 291 ALA A N 1
ATOM 2147 C CA . ALA A 1 291 ? -6.508 23.172 -8.492 1 91.06 291 ALA A CA 1
ATOM 2148 C C . ALA A 1 291 ? -5.023 23.469 -8.656 1 91.06 291 ALA A C 1
ATOM 2150 O O . ALA A 1 291 ? -4.426 23.141 -9.68 1 91.06 291 ALA A O 1
ATOM 2151 N N . VAL A 1 292 ? -4.457 24.078 -7.676 1 92.12 292 VAL A N 1
ATOM 2152 C CA . VAL A 1 292 ? -3.045 24.438 -7.746 1 92.12 292 VAL A CA 1
ATOM 2153 C C . VAL A 1 292 ? -2.193 23.172 -7.73 1 92.12 292 VAL A C 1
ATOM 2155 O O . VAL A 1 292 ? -1.203 23.062 -8.461 1 92.12 292 VAL A O 1
ATOM 2158 N N . ALA A 1 293 ? -2.549 22.172 -6.895 1 95.19 293 ALA A N 1
ATOM 2159 C CA . ALA A 1 293 ? -1.83 20.906 -6.859 1 95.19 293 ALA A CA 1
ATOM 2160 C C . ALA A 1 293 ? -1.89 20.203 -8.219 1 95.19 293 ALA A C 1
ATOM 2162 O O . ALA A 1 293 ? -0.875 19.703 -8.711 1 95.19 293 ALA A O 1
ATOM 2163 N N . ARG A 1 294 ? -3.082 20.188 -8.758 1 96.31 294 ARG A N 1
ATOM 2164 C CA . ARG A 1 294 ? -3.254 19.547 -10.055 1 96.31 294 ARG A CA 1
ATOM 2165 C C . ARG A 1 294 ? -2.361 20.188 -11.109 1 96.31 294 ARG A C 1
ATOM 2167 O O . ARG A 1 294 ? -1.661 19.5 -11.852 1 96.31 294 ARG A O 1
ATOM 2174 N N . LEU A 1 295 ? -2.398 21.5 -11.156 1 95.5 295 LEU A N 1
ATOM 2175 C CA . LEU A 1 295 ? -1.615 22.219 -12.148 1 95.5 295 LEU A CA 1
ATOM 2176 C C . LEU A 1 295 ? -0.124 21.953 -11.961 1 95.5 295 LEU A C 1
ATOM 2178 O O . LEU A 1 295 ? 0.587 21.688 -12.938 1 95.5 295 LEU A O 1
ATOM 2182 N N . SER A 1 296 ? 0.321 22.047 -10.766 1 95.44 296 SER A N 1
ATOM 2183 C CA . SER A 1 296 ? 1.73 21.828 -10.461 1 95.44 296 SER A CA 1
ATOM 2184 C C . SER A 1 296 ? 2.154 20.406 -10.828 1 95.44 296 SER A C 1
ATOM 2186 O O . SER A 1 296 ? 3.197 20.203 -11.453 1 95.44 296 SER A O 1
ATOM 2188 N N . LEU A 1 297 ? 1.373 19.406 -10.484 1 96.69 297 LEU A N 1
ATOM 2189 C CA . LEU A 1 297 ? 1.699 18 -10.727 1 96.69 297 LEU A CA 1
ATOM 2190 C C . LEU A 1 297 ? 1.627 17.672 -12.219 1 96.69 297 LEU A C 1
ATOM 2192 O O . LEU A 1 297 ? 2.416 16.875 -12.719 1 96.69 297 LEU A O 1
ATOM 2196 N N . LEU A 1 298 ? 0.685 18.281 -12.891 1 96.38 298 LEU A N 1
ATOM 2197 C CA . LEU A 1 298 ? 0.583 18.062 -14.328 1 96.38 298 LEU A CA 1
ATOM 2198 C C . LEU A 1 298 ? 1.865 18.484 -15.031 1 96.38 298 LEU A C 1
ATOM 2200 O O . LEU A 1 298 ? 2.342 17.797 -15.938 1 96.38 298 LEU A O 1
ATOM 2204 N N . GLY A 1 299 ? 2.367 19.625 -14.633 1 94.38 299 GLY A N 1
ATOM 2205 C CA . GLY A 1 299 ? 3.639 20.062 -15.195 1 94.38 299 GLY A CA 1
ATOM 2206 C C . GLY A 1 299 ? 4.754 19.062 -14.984 1 94.38 299 GLY A C 1
ATOM 2207 O O . GLY A 1 299 ? 5.516 18.766 -15.914 1 94.38 299 GLY A O 1
ATOM 2208 N N . LEU A 1 300 ? 4.867 18.484 -13.836 1 94.56 300 LEU A N 1
ATOM 2209 C CA . LEU A 1 300 ? 5.871 17.484 -13.484 1 94.56 300 LEU A CA 1
ATOM 2210 C C . LEU A 1 300 ? 5.664 16.203 -14.289 1 94.56 300 LEU A C 1
ATOM 2212 O O . LEU A 1 300 ? 6.625 15.641 -14.82 1 94.56 300 LEU A O 1
ATOM 2216 N N . LEU A 1 301 ? 4.41 15.75 -14.414 1 95.25 301 LEU A N 1
ATOM 2217 C CA . LEU A 1 301 ? 4.074 14.484 -15.055 1 95.25 301 LEU A CA 1
ATOM 2218 C C . LEU A 1 301 ? 4.32 14.555 -16.562 1 95.25 301 LEU A C 1
ATOM 2220 O O . LEU A 1 301 ? 4.797 13.594 -17.156 1 95.25 301 LEU A O 1
ATOM 2224 N N . GLN A 1 302 ? 3.99 15.648 -17.156 1 93.25 302 GLN A N 1
ATOM 2225 C CA . GLN A 1 302 ? 4.125 15.797 -18.594 1 93.25 302 GLN A CA 1
ATOM 2226 C C . GLN A 1 302 ? 5.59 15.93 -19 1 93.25 302 GLN A C 1
ATOM 2228 O O . GLN A 1 302 ? 5.961 15.562 -20.125 1 93.25 302 GLN A O 1
ATOM 2233 N N . GLY A 1 303 ? 6.414 16.328 -18.109 1 90.25 303 GLY A N 1
ATOM 2234 C CA . GLY A 1 303 ? 7.832 16.469 -18.406 1 90.25 303 GLY A CA 1
ATOM 2235 C C . GLY A 1 303 ? 8.641 15.234 -18.031 1 90.25 303 GLY A C 1
ATOM 2236 O O . GLY A 1 303 ? 9.836 15.172 -18.312 1 90.25 303 GLY A O 1
ATOM 2237 N N . TYR A 1 304 ? 7.988 14.281 -17.484 1 92.38 304 TYR A N 1
ATOM 2238 C CA . TYR A 1 304 ? 8.703 13.109 -16.984 1 92.38 304 TYR A CA 1
ATOM 2239 C C . TYR A 1 304 ? 8.938 12.102 -18.109 1 92.38 304 TYR A C 1
ATOM 2241 O O . TYR A 1 304 ? 8.039 11.828 -18.906 1 92.38 304 TYR A O 1
ATOM 2249 N N . GLY A 1 305 ? 10.164 11.523 -18.234 1 92.12 305 GLY A N 1
ATOM 2250 C CA . GLY A 1 305 ? 10.492 10.484 -19.203 1 92.12 305 GLY A CA 1
ATOM 2251 C C . GLY A 1 305 ? 10 9.109 -18.781 1 92.12 305 GLY A C 1
ATOM 2252 O O . GLY A 1 305 ? 10.789 8.281 -18.328 1 92.12 305 GLY A O 1
ATOM 2253 N N . TRP A 1 306 ? 8.75 8.852 -19 1 91.81 306 TRP A N 1
ATOM 2254 C CA . TRP A 1 306 ? 8.094 7.645 -18.516 1 91.81 306 TRP A CA 1
ATOM 2255 C C . TRP A 1 306 ? 8.648 6.402 -19.203 1 91.81 306 TRP A C 1
ATOM 2257 O O . TRP A 1 306 ? 8.664 5.316 -18.625 1 91.81 306 TRP A O 1
ATOM 2267 N N . ALA A 1 307 ? 9.008 6.477 -20.484 1 82.88 307 ALA A N 1
ATOM 2268 C CA . ALA A 1 307 ? 9.508 5.332 -21.234 1 82.88 307 ALA A CA 1
ATOM 2269 C C . ALA A 1 307 ? 11.023 5.41 -21.406 1 82.88 307 ALA A C 1
ATOM 2271 O O . ALA A 1 307 ? 11.617 6.477 -21.234 1 82.88 307 ALA A O 1
ATOM 2272 N N . ALA A 1 308 ? 11.555 4.168 -21.5 1 70.81 308 ALA A N 1
ATOM 2273 C CA . ALA A 1 308 ? 12.992 4.117 -21.766 1 70.81 308 ALA A CA 1
ATOM 2274 C C . ALA A 1 308 ? 13.344 4.844 -23.062 1 70.81 308 ALA A C 1
ATOM 2276 O O . ALA A 1 308 ? 12.562 4.832 -24.016 1 70.81 308 ALA A O 1
ATOM 2277 N N . ALA A 1 309 ? 14.352 5.641 -22.953 1 58.72 309 ALA A N 1
ATOM 2278 C CA . ALA A 1 309 ? 14.812 6.277 -24.172 1 58.72 309 ALA A CA 1
ATOM 2279 C C . ALA A 1 309 ? 15.164 5.238 -25.234 1 58.72 309 ALA A C 1
ATOM 2281 O O . ALA A 1 309 ? 15.656 4.156 -24.906 1 58.72 309 ALA A O 1
ATOM 2282 N N . PRO A 1 310 ? 14.602 5.332 -26.516 1 52.44 310 PRO A N 1
ATOM 2283 C CA . PRO A 1 310 ? 14.82 4.387 -27.609 1 52.44 310 PRO A CA 1
ATOM 2284 C C . PRO A 1 310 ? 16.266 3.885 -27.688 1 52.44 310 PRO A C 1
ATOM 2286 O O . PRO A 1 310 ? 16.5 2.717 -28 1 52.44 310 PRO A O 1
ATOM 2289 N N . GLY A 1 311 ? 17.406 4.629 -27.312 1 42.75 311 GLY A N 1
ATOM 2290 C CA . GLY A 1 311 ? 18.812 4.324 -27.453 1 42.75 311 GLY A CA 1
ATOM 2291 C C . GLY A 1 311 ? 19.406 3.629 -26.25 1 42.75 311 GLY A C 1
ATOM 2292 O O . GLY A 1 311 ? 20.594 3.309 -26.219 1 42.75 311 GLY A O 1
ATOM 2293 N N . ALA A 1 312 ? 19.047 3.684 -25.344 1 39.31 312 ALA A N 1
ATOM 2294 C CA . ALA A 1 312 ? 19.578 2.943 -24.203 1 39.31 312 ALA A CA 1
ATOM 2295 C C . ALA A 1 312 ? 19.203 1.465 -24.281 1 39.31 312 ALA A C 1
ATOM 2297 O O . ALA A 1 312 ? 19.266 0.74 -23.297 1 39.31 312 ALA A O 1
ATOM 2298 N N . ARG A 1 313 ? 18.484 0.979 -25.203 1 26.05 313 ARG A N 1
ATOM 2299 C CA . ARG A 1 313 ? 18.281 -0.413 -25.578 1 26.05 313 ARG A CA 1
ATOM 2300 C C . ARG A 1 313 ? 19.594 -1.061 -26.016 1 26.05 313 ARG A C 1
ATOM 2302 O O . ARG A 1 313 ? 20.406 -0.43 -26.703 1 26.05 313 ARG A O 1
ATOM 2309 N N . MET B 1 1 ? -39.562 -17.594 -8.711 1 32.66 1 MET B N 1
ATOM 2310 C CA . MET B 1 1 ? -38.25 -17.328 -8.086 1 32.66 1 MET B CA 1
ATOM 2311 C C . MET B 1 1 ? -37.344 -18.531 -8.219 1 32.66 1 MET B C 1
ATOM 2313 O O . MET B 1 1 ? -37.625 -19.609 -7.711 1 32.66 1 MET B O 1
ATOM 2317 N N . ASN B 1 2 ? -36.719 -18.688 -9.344 1 41.03 2 ASN B N 1
ATOM 2318 C CA . ASN B 1 2 ? -35.969 -19.922 -9.633 1 41.03 2 ASN B CA 1
ATOM 2319 C C . ASN B 1 2 ? -35.094 -20.328 -8.453 1 41.03 2 ASN B C 1
ATOM 2321 O O . ASN B 1 2 ? -34.281 -19.547 -7.98 1 41.03 2 ASN B O 1
ATOM 2325 N N . GLN B 1 3 ? -35.594 -21.188 -7.668 1 42.41 3 GLN B N 1
ATOM 2326 C CA . GLN B 1 3 ? -34.906 -21.781 -6.523 1 42.41 3 GLN B CA 1
ATOM 2327 C C . GLN B 1 3 ? -33.5 -22.172 -6.879 1 42.41 3 GLN B C 1
ATOM 2329 O O . GLN B 1 3 ? -33.281 -23.016 -7.762 1 42.41 3 GLN B O 1
ATOM 2334 N N . ILE B 1 4 ? -32.594 -21.297 -6.793 1 52.69 4 ILE B N 1
ATOM 2335 C CA . ILE B 1 4 ? -31.188 -21.688 -6.891 1 52.69 4 ILE B CA 1
ATOM 2336 C C . ILE B 1 4 ? -30.891 -22.797 -5.883 1 52.69 4 ILE B C 1
ATOM 2338 O O . ILE B 1 4 ? -30.984 -22.594 -4.672 1 52.69 4 ILE B O 1
ATOM 2342 N N . ASP B 1 5 ? -31.109 -24.125 -6.395 1 61.91 5 ASP B N 1
ATOM 2343 C CA . ASP B 1 5 ? -30.75 -25.25 -5.543 1 61.91 5 ASP B CA 1
ATOM 2344 C C . ASP B 1 5 ? -29.375 -25.797 -5.926 1 61.91 5 ASP B C 1
ATOM 2346 O O . ASP B 1 5 ? -28.969 -25.719 -7.086 1 61.91 5 ASP B O 1
ATOM 2350 N N . ILE B 1 6 ? -28.688 -26.219 -4.949 1 66.5 6 ILE B N 1
ATOM 2351 C CA . ILE B 1 6 ? -27.312 -26.688 -5.094 1 66.5 6 ILE B CA 1
ATOM 2352 C C . ILE B 1 6 ? -27.281 -27.891 -6.039 1 66.5 6 ILE B C 1
ATOM 2354 O O . ILE B 1 6 ? -26.281 -28.094 -6.746 1 66.5 6 ILE B O 1
ATOM 2358 N N . GLU B 1 7 ? -28.359 -28.688 -6.125 1 62.34 7 GLU B N 1
ATOM 2359 C CA . GLU B 1 7 ? -28.375 -29.922 -6.922 1 62.34 7 GLU B CA 1
ATOM 2360 C C . GLU B 1 7 ? -28.344 -29.609 -8.414 1 62.34 7 GLU B C 1
ATOM 2362 O O . GLU B 1 7 ? -27.766 -30.344 -9.203 1 62.34 7 GLU B O 1
ATOM 2367 N N . SER B 1 8 ? -28.891 -28.5 -8.719 1 65.44 8 SER B N 1
ATOM 2368 C CA . SER B 1 8 ? -29.016 -28.188 -10.141 1 65.44 8 SER B CA 1
ATOM 2369 C C . SER B 1 8 ? -27.984 -27.156 -10.562 1 65.44 8 SER B C 1
ATOM 2371 O O . SER B 1 8 ? -27.859 -26.844 -11.75 1 65.44 8 SER B O 1
ATOM 2373 N N . THR B 1 9 ? -27.234 -26.734 -9.656 1 70.25 9 THR B N 1
ATOM 2374 C CA . THR B 1 9 ? -26.328 -25.625 -9.953 1 70.25 9 THR B CA 1
ATOM 2375 C C . THR B 1 9 ? -24.938 -26.156 -10.273 1 70.25 9 THR B C 1
ATOM 2377 O O . THR B 1 9 ? -24.438 -27.062 -9.594 1 70.25 9 THR B O 1
ATOM 2380 N N . ASP B 1 10 ? -24.422 -25.812 -11.367 1 77.69 10 ASP B N 1
ATOM 2381 C CA . ASP B 1 10 ? -23.016 -26.078 -11.672 1 77.69 10 ASP B CA 1
ATOM 2382 C C . ASP B 1 10 ? -22.094 -25.281 -10.75 1 77.69 10 ASP B C 1
ATOM 2384 O O . ASP B 1 10 ? -21.875 -24.094 -10.961 1 77.69 10 ASP B O 1
ATOM 2388 N N . LEU B 1 11 ? -21.547 -25.984 -9.82 1 76.56 11 LEU B N 1
ATOM 2389 C CA . LEU B 1 11 ? -20.766 -25.328 -8.766 1 76.56 11 LEU B CA 1
ATOM 2390 C C . LEU B 1 11 ? -19.453 -24.797 -9.328 1 76.56 11 LEU B C 1
ATOM 2392 O O . LEU B 1 11 ? -18.797 -23.969 -8.68 1 76.56 11 LEU B O 1
ATOM 2396 N N . ASN B 1 12 ? -19.172 -25.203 -10.484 1 80.56 12 ASN B N 1
ATOM 2397 C CA . ASN B 1 12 ? -17.969 -24.656 -11.117 1 80.56 12 ASN B CA 1
ATOM 2398 C C . ASN B 1 12 ? -18.109 -23.156 -11.398 1 80.56 12 ASN B C 1
ATOM 2400 O O . ASN B 1 12 ? -17.109 -22.453 -11.555 1 80.56 12 ASN B O 1
ATOM 2404 N N . LEU B 1 13 ? -19.344 -22.781 -11.406 1 86.62 13 LEU B N 1
ATOM 2405 C CA . LEU B 1 13 ? -19.609 -21.375 -11.617 1 86.62 13 LEU B CA 1
ATOM 2406 C C . LEU B 1 13 ? -19 -20.531 -10.508 1 86.62 13 LEU B C 1
ATOM 2408 O O . LEU B 1 13 ? -18.609 -19.375 -10.734 1 86.62 13 LEU B O 1
ATOM 2412 N N . LEU B 1 14 ? -18.844 -21.125 -9.344 1 85.88 14 LEU B N 1
ATOM 2413 C CA . LEU B 1 14 ? -18.297 -20.391 -8.203 1 85.88 14 LEU B CA 1
ATOM 2414 C C . LEU B 1 14 ? -16.797 -20.125 -8.398 1 85.88 14 LEU B C 1
ATOM 2416 O O . LEU B 1 14 ? -16.297 -19.094 -7.984 1 85.88 14 LEU B O 1
ATOM 2420 N N . LYS B 1 15 ? -16.172 -21.047 -9.055 1 86.94 15 LYS B N 1
ATOM 2421 C CA . LYS B 1 15 ? -14.773 -20.844 -9.414 1 86.94 15 LYS B CA 1
ATOM 2422 C C . LYS B 1 15 ? -14.617 -19.672 -10.391 1 86.94 15 LYS B C 1
ATOM 2424 O O . LYS B 1 15 ? -13.672 -18.891 -10.281 1 86.94 15 LYS B O 1
ATOM 2429 N N . VAL B 1 16 ? -15.562 -19.656 -11.273 1 89.5 16 VAL B N 1
ATOM 2430 C CA . VAL B 1 16 ? -15.539 -18.609 -12.281 1 89.5 16 VAL B CA 1
ATOM 2431 C C . VAL B 1 16 ? -15.781 -17.25 -11.617 1 89.5 16 VAL B C 1
ATOM 2433 O O . VAL B 1 16 ? -15.109 -16.266 -11.93 1 89.5 16 VAL B O 1
ATOM 2436 N N . PHE B 1 17 ? -16.75 -17.219 -10.711 1 90.25 17 PHE B N 1
ATOM 2437 C CA . PHE B 1 17 ? -17.016 -16 -9.938 1 90.25 17 PHE B CA 1
ATOM 2438 C C . PHE B 1 17 ? -15.758 -15.5 -9.25 1 90.25 17 PHE B C 1
ATOM 2440 O O . PHE B 1 17 ? -15.391 -14.336 -9.391 1 90.25 17 PHE B O 1
ATOM 2447 N N . GLU B 1 18 ? -15.094 -16.391 -8.531 1 85.81 18 GLU B N 1
ATOM 2448 C CA . GLU B 1 18 ? -13.891 -16.031 -7.77 1 85.81 18 GLU B CA 1
ATOM 2449 C C . GLU B 1 18 ? -12.781 -15.539 -8.688 1 85.81 18 GLU B C 1
ATOM 2451 O O . GLU B 1 18 ? -12.117 -14.539 -8.383 1 85.81 18 GLU B O 1
ATOM 2456 N N . ALA B 1 19 ? -12.578 -16.188 -9.781 1 86.94 19 ALA B N 1
ATOM 2457 C CA . ALA B 1 19 ? -11.523 -15.828 -10.727 1 86.94 19 ALA B CA 1
ATOM 2458 C C . ALA B 1 19 ? -11.758 -14.43 -11.297 1 86.94 19 ALA B C 1
ATOM 2460 O O . ALA B 1 19 ? -10.828 -13.625 -11.367 1 86.94 19 ALA B O 1
ATOM 2461 N N . ILE B 1 20 ? -13.008 -14.18 -11.664 1 89 20 ILE B N 1
ATOM 2462 C CA . ILE B 1 20 ? -13.32 -12.867 -12.227 1 89 20 ILE B CA 1
ATOM 2463 C C . ILE B 1 20 ? -13.148 -11.789 -11.164 1 89 20 ILE B C 1
ATOM 2465 O O . ILE B 1 20 ? -12.609 -10.719 -11.438 1 89 20 ILE B O 1
ATOM 2469 N N . TYR B 1 21 ? -13.617 -12.07 -9.992 1 86.38 21 TYR B N 1
ATOM 2470 C CA . TYR B 1 21 ? -13.516 -11.117 -8.898 1 86.38 21 TYR B CA 1
ATOM 2471 C C . TYR B 1 21 ? -12.062 -10.734 -8.633 1 86.38 21 TYR B C 1
ATOM 2473 O O . TYR B 1 21 ? -11.742 -9.555 -8.477 1 86.38 21 TYR B O 1
ATOM 2481 N N . ASP B 1 22 ? -11.242 -11.719 -8.656 1 80.31 22 ASP B N 1
ATOM 2482 C CA . ASP B 1 22 ? -9.844 -11.516 -8.281 1 80.31 22 ASP B CA 1
ATOM 2483 C C . ASP B 1 22 ? -9.062 -10.875 -9.43 1 80.31 22 ASP B C 1
ATOM 2485 O O . ASP B 1 22 ? -8.227 -9.992 -9.203 1 80.31 22 ASP B O 1
ATOM 2489 N N . GLU B 1 23 ? -9.305 -11.305 -10.688 1 81.31 23 GLU B N 1
ATOM 2490 C CA . GLU B 1 23 ? -8.461 -10.93 -11.812 1 81.31 23 GLU B CA 1
ATOM 2491 C C . GLU B 1 23 ? -8.984 -9.672 -12.508 1 81.31 23 GLU B C 1
ATOM 2493 O O . GLU B 1 23 ? -8.273 -9.047 -13.297 1 81.31 23 GLU B O 1
ATOM 2498 N N . GLY B 1 24 ? -10.312 -9.391 -12.297 1 81.44 24 GLY B N 1
ATOM 2499 C CA . GLY B 1 24 ? -10.906 -8.164 -12.805 1 81.44 24 GLY B CA 1
ATOM 2500 C C . GLY B 1 24 ? -11.219 -8.219 -14.289 1 81.44 24 GLY B C 1
ATOM 2501 O O . GLY B 1 24 ? -11.234 -7.188 -14.961 1 81.44 24 GLY B O 1
ATOM 2502 N N . GLY B 1 25 ? -11.266 -9.43 -14.859 1 86.25 25 GLY B N 1
ATOM 2503 C CA . GLY B 1 25 ? -11.594 -9.562 -16.281 1 86.25 25 GLY B CA 1
ATOM 2504 C C . GLY B 1 25 ? -11.82 -11 -16.703 1 86.25 25 GLY B C 1
ATOM 2505 O O . GLY B 1 25 ? -11.32 -11.93 -16.062 1 86.25 25 GLY B O 1
ATOM 2506 N N . ALA B 1 26 ? -12.602 -11.156 -17.812 1 88.06 26 ALA B N 1
ATOM 2507 C CA . ALA B 1 26 ? -12.914 -12.492 -18.312 1 88.06 26 ALA B CA 1
ATOM 2508 C C . ALA B 1 26 ? -11.688 -13.156 -18.938 1 88.06 26 ALA B C 1
ATOM 2510 O O . ALA B 1 26 ? -11.469 -14.352 -18.75 1 88.06 26 ALA B O 1
ATOM 2511 N N . GLY B 1 27 ? -10.906 -12.352 -19.578 1 87.38 27 GLY B N 1
ATOM 2512 C CA . GLY B 1 27 ? -9.711 -12.898 -20.188 1 87.38 27 GLY B CA 1
ATOM 2513 C C . GLY B 1 27 ? -8.703 -13.422 -19.188 1 87.38 27 GLY B C 1
ATOM 2514 O O . GLY B 1 27 ? -8.242 -14.555 -19.281 1 87.38 27 GLY B O 1
ATOM 2515 N N . ARG B 1 28 ? -8.43 -12.688 -18.234 1 85.25 28 ARG B N 1
ATOM 2516 C CA . ARG B 1 28 ? -7.484 -13.094 -17.203 1 85.25 28 ARG B CA 1
ATOM 2517 C C . ARG B 1 28 ? -8.039 -14.258 -16.375 1 85.25 28 ARG B C 1
ATOM 2519 O O . ARG B 1 28 ? -7.297 -15.156 -15.977 1 85.25 28 ARG B O 1
ATOM 2526 N N . ALA B 1 29 ? -9.297 -14.164 -16.109 1 88.69 29 ALA B N 1
ATOM 2527 C CA . ALA B 1 29 ? -9.938 -15.281 -15.414 1 88.69 29 ALA B CA 1
ATOM 2528 C C . ALA B 1 29 ? -9.797 -16.578 -16.219 1 88.69 29 ALA B C 1
ATOM 2530 O O . ALA B 1 29 ? -9.562 -17.641 -15.648 1 88.69 29 ALA B O 1
ATOM 2531 N N . ALA B 1 30 ? -9.93 -16.531 -17.562 1 89.56 30 ALA B N 1
ATOM 2532 C CA . ALA B 1 30 ? -9.789 -17.688 -18.438 1 89.56 30 ALA B CA 1
ATOM 2533 C C . ALA B 1 30 ? -8.383 -18.266 -18.359 1 89.56 30 ALA B C 1
ATOM 2535 O O . ALA B 1 30 ? -8.219 -19.484 -18.25 1 89.56 30 ALA B O 1
ATOM 2536 N N . LEU B 1 31 ? -7.445 -17.453 -18.312 1 82.56 31 LEU B N 1
ATOM 2537 C CA . LEU B 1 31 ? -6.059 -17.891 -18.188 1 82.56 31 LEU B CA 1
ATOM 2538 C C . LEU B 1 31 ? -5.824 -18.594 -16.859 1 82.56 31 LEU B C 1
ATOM 2540 O O . LEU B 1 31 ? -5.203 -19.656 -16.828 1 82.56 31 LEU B O 1
ATOM 2544 N N . ARG B 1 32 ? -6.379 -18.016 -15.836 1 81.56 32 ARG B N 1
ATOM 2545 C CA . ARG B 1 32 ? -6.227 -18.594 -14.508 1 81.56 32 ARG B CA 1
ATOM 2546 C C . ARG B 1 32 ? -6.863 -19.969 -14.438 1 81.56 32 ARG B C 1
ATOM 2548 O O . ARG B 1 32 ? -6.312 -20.891 -13.82 1 81.56 32 ARG B O 1
ATOM 2555 N N . LEU B 1 33 ? -7.996 -20.156 -15.055 1 85.12 33 LEU B N 1
ATOM 2556 C CA . LEU B 1 33 ? -8.789 -21.375 -14.938 1 85.12 33 LEU B CA 1
ATOM 2557 C C . LEU B 1 33 ? -8.391 -22.391 -16.016 1 85.12 33 LEU B C 1
ATOM 2559 O O . LEU B 1 33 ? -8.82 -23.547 -15.969 1 85.12 33 LEU B O 1
ATOM 2563 N N . GLY B 1 34 ? -7.516 -21.922 -17 1 84 34 GLY B N 1
ATOM 2564 C CA . GLY B 1 34 ? -7.121 -22.812 -18.078 1 84 34 GLY B CA 1
ATOM 2565 C C . GLY B 1 34 ? -8.25 -23.125 -19.047 1 84 34 GLY B C 1
ATOM 2566 O O . GLY B 1 34 ? -8.398 -24.266 -19.5 1 84 34 GLY B O 1
ATOM 2567 N N . VAL B 1 35 ? -9.18 -22.219 -19.219 1 87.62 35 VAL B N 1
ATOM 2568 C CA . VAL B 1 35 ? -10.297 -22.375 -20.141 1 87.62 35 VAL B CA 1
ATOM 2569 C C . VAL B 1 35 ? -10.336 -21.203 -21.125 1 87.62 35 VAL B C 1
ATOM 2571 O O . VAL B 1 35 ? -9.461 -20.344 -21.094 1 87.62 35 VAL B O 1
ATOM 2574 N N . THR B 1 36 ? -11.219 -21.25 -22.047 1 88.44 36 THR B N 1
ATOM 2575 C CA . THR B 1 36 ? -11.328 -20.188 -23.031 1 88.44 36 THR B CA 1
ATOM 2576 C C . THR B 1 36 ? -12.094 -19 -22.453 1 88.44 36 THR B C 1
ATOM 2578 O O . THR B 1 36 ? -12.906 -19.156 -21.547 1 88.44 36 THR B O 1
ATOM 2581 N N . GLN B 1 37 ? -11.766 -17.859 -22.984 1 90.88 37 GLN B N 1
ATOM 2582 C CA . GLN B 1 37 ? -12.492 -16.656 -22.562 1 90.88 37 GLN B CA 1
ATOM 2583 C C . GLN B 1 37 ? -13.984 -16.797 -22.844 1 90.88 37 GLN B C 1
ATOM 2585 O O . GLN B 1 37 ? -14.82 -16.297 -22.078 1 90.88 37 GLN B O 1
ATOM 2590 N N . SER B 1 38 ? -14.336 -17.453 -23.969 1 92.5 38 SER B N 1
ATOM 2591 C CA . SER B 1 38 ? -15.734 -17.672 -24.312 1 92.5 38 SER B CA 1
ATOM 2592 C C . SER B 1 38 ? -16.438 -18.5 -23.234 1 92.5 38 SER B C 1
ATOM 2594 O O . SER B 1 38 ? -17.594 -18.234 -22.891 1 92.5 38 SER B O 1
ATOM 2596 N N . ALA B 1 39 ? -15.711 -19.484 -22.734 1 89.19 39 ALA B N 1
ATOM 2597 C CA . ALA B 1 39 ? -16.25 -20.328 -21.688 1 89.19 39 ALA B CA 1
ATOM 2598 C C . ALA B 1 39 ? -16.516 -19.531 -20.406 1 89.19 39 ALA B C 1
ATOM 2600 O O . ALA B 1 39 ? -17.547 -19.703 -19.766 1 89.19 39 ALA B O 1
ATOM 2601 N N . VAL B 1 40 ? -15.562 -18.641 -20.047 1 92.19 40 VAL B N 1
ATOM 2602 C CA . VAL B 1 40 ? -15.711 -17.797 -18.875 1 92.19 40 VAL B CA 1
ATOM 2603 C C . VAL B 1 40 ? -16.891 -16.844 -19.078 1 92.19 40 VAL B C 1
ATOM 2605 O O . VAL B 1 40 ? -17.703 -16.641 -18.172 1 92.19 40 VAL B O 1
ATOM 2608 N N . SER B 1 41 ? -17.016 -16.234 -20.203 1 93.75 41 SER B N 1
ATOM 2609 C CA . SER B 1 41 ? -18.094 -15.305 -20.516 1 93.75 41 SER B CA 1
ATOM 2610 C C . SER B 1 41 ? -19.453 -16 -20.438 1 93.75 41 SER B C 1
ATOM 2612 O O . SER B 1 41 ? -20.422 -15.438 -19.906 1 93.75 41 SER B O 1
ATOM 2614 N N . ALA B 1 42 ? -19.547 -17.266 -20.953 1 92.12 42 ALA B N 1
ATOM 2615 C CA . ALA B 1 42 ? -20.766 -18.062 -20.875 1 92.12 42 ALA B CA 1
ATOM 2616 C C . ALA B 1 42 ? -21.125 -18.375 -19.422 1 92.12 42 ALA B C 1
ATOM 2618 O O . ALA B 1 42 ? -22.281 -18.297 -19.031 1 92.12 42 ALA B O 1
ATOM 2619 N N . ALA B 1 43 ? -20.125 -18.734 -18.719 1 92 43 ALA B N 1
ATOM 2620 C CA . ALA B 1 43 ? -20.328 -19.031 -17.297 1 92 43 ALA B CA 1
ATOM 2621 C C . ALA B 1 43 ? -20.812 -17.797 -16.547 1 92 43 ALA B C 1
ATOM 2623 O O . ALA B 1 43 ? -21.656 -17.891 -15.664 1 92 43 ALA B O 1
ATOM 2624 N N . LEU B 1 44 ? -20.219 -16.609 -16.859 1 94 44 LEU B N 1
ATOM 2625 C CA . LEU B 1 44 ? -20.641 -15.359 -16.25 1 94 44 LEU B CA 1
ATOM 2626 C C . LEU B 1 44 ? -22.109 -15.078 -16.531 1 94 44 LEU B C 1
ATOM 2628 O O . LEU B 1 44 ? -22.844 -14.625 -15.648 1 94 44 LEU B O 1
ATOM 2632 N N . ALA B 1 45 ? -22.547 -15.391 -17.75 1 93.38 45 ALA B N 1
ATOM 2633 C CA . ALA B 1 45 ? -23.953 -15.227 -18.094 1 93.38 45 ALA B CA 1
ATOM 2634 C C . ALA B 1 45 ? -24.828 -16.109 -17.219 1 93.38 45 ALA B C 1
ATOM 2636 O O . ALA B 1 45 ? -25.891 -15.672 -16.75 1 93.38 45 ALA B O 1
ATOM 2637 N N . ARG B 1 46 ? -24.422 -17.281 -17.062 1 89.81 46 ARG B N 1
ATOM 2638 C CA . ARG B 1 46 ? -25.156 -18.203 -16.203 1 89.81 46 ARG B CA 1
ATOM 2639 C C . ARG B 1 46 ? -25.188 -17.719 -14.766 1 89.81 46 ARG B C 1
ATOM 2641 O O . ARG B 1 46 ? -26.203 -17.844 -14.086 1 89.81 46 ARG B O 1
ATOM 2648 N N . LEU B 1 47 ? -24.047 -17.203 -14.289 1 91.88 47 LEU B N 1
ATOM 2649 C CA . LEU B 1 47 ? -23.969 -16.656 -12.938 1 91.88 47 LEU B CA 1
ATOM 2650 C C . LEU B 1 47 ? -24.938 -15.484 -12.773 1 91.88 47 LEU B C 1
ATOM 2652 O O . LEU B 1 47 ? -25.625 -15.391 -11.758 1 91.88 47 LEU B O 1
ATOM 2656 N N . ARG B 1 48 ? -24.891 -14.641 -13.75 1 92.94 48 ARG B N 1
ATOM 2657 C CA . ARG B 1 48 ? -25.781 -13.484 -13.719 1 92.94 48 ARG B CA 1
ATOM 2658 C C . ARG B 1 48 ? -27.234 -13.922 -13.625 1 92.94 48 ARG B C 1
ATOM 2660 O O . ARG B 1 48 ? -28.031 -13.344 -12.875 1 92.94 48 ARG B O 1
ATOM 2667 N N . ALA B 1 49 ? -27.578 -14.961 -14.391 1 89.25 49 ALA B N 1
ATOM 2668 C CA . ALA B 1 49 ? -28.938 -15.508 -14.352 1 89.25 49 ALA B CA 1
ATOM 2669 C C . ALA B 1 49 ? -29.234 -16.141 -13 1 89.25 49 ALA B C 1
ATOM 2671 O O . ALA B 1 49 ? -30.328 -15.945 -12.445 1 89.25 49 ALA B O 1
ATOM 2672 N N . LEU B 1 50 ? -28.312 -16.828 -12.539 1 84.44 50 LEU B N 1
ATOM 2673 C CA . LEU B 1 50 ? -28.469 -17.547 -11.273 1 84.44 50 LEU B CA 1
ATOM 2674 C C . LEU B 1 50 ? -28.734 -16.562 -10.125 1 84.44 50 LEU B C 1
ATOM 2676 O O . LEU B 1 50 ? -29.594 -16.812 -9.281 1 84.44 50 LEU B O 1
ATOM 2680 N N . TYR B 1 51 ? -27.984 -15.469 -10.102 1 89.62 51 TYR B N 1
ATOM 2681 C CA . TYR B 1 51 ? -28.078 -14.539 -8.984 1 89.62 51 TYR B CA 1
ATOM 2682 C C . TYR B 1 51 ? -28.984 -13.359 -9.32 1 89.62 51 TYR B C 1
ATOM 2684 O O . TYR B 1 51 ? -29.219 -12.492 -8.477 1 89.62 51 TYR B O 1
ATOM 2692 N N . ALA B 1 52 ? -29.438 -13.289 -10.492 1 90.88 52 ALA B N 1
ATOM 2693 C CA . ALA B 1 52 ? -30.281 -12.203 -10.961 1 90.88 52 ALA B CA 1
ATOM 2694 C C . ALA B 1 52 ? -29.641 -10.844 -10.703 1 90.88 52 ALA B C 1
ATOM 2696 O O . ALA B 1 52 ? -30.266 -9.945 -10.141 1 90.88 52 ALA B O 1
ATOM 2697 N N . ASP B 1 53 ? -28.391 -10.773 -10.984 1 91.06 53 ASP B N 1
ATOM 2698 C CA . ASP B 1 53 ? -27.562 -9.586 -10.812 1 91.06 53 ASP B CA 1
ATOM 2699 C C . ASP B 1 53 ? -26.453 -9.539 -11.875 1 91.06 53 ASP B C 1
ATOM 2701 O O . ASP B 1 53 ? -25.922 -10.57 -12.273 1 91.06 53 ASP B O 1
ATOM 2705 N N . PRO B 1 54 ? -26.125 -8.383 -12.352 1 93.06 54 PRO B N 1
ATOM 2706 C CA . PRO B 1 54 ? -25.031 -8.297 -13.32 1 93.06 54 PRO B CA 1
ATOM 2707 C C . PRO B 1 54 ? -23.719 -8.844 -12.773 1 93.06 54 PRO B C 1
ATOM 2709 O O . PRO B 1 54 ? -22.859 -9.289 -13.539 1 93.06 54 PRO B O 1
ATOM 2712 N N . LEU B 1 55 ? -23.484 -8.844 -11.414 1 91.56 55 LEU B N 1
ATOM 2713 C CA . LEU B 1 55 ? -22.344 -9.305 -10.625 1 91.56 55 LEU B CA 1
ATOM 2714 C C . LEU B 1 55 ? -21.094 -8.516 -10.977 1 91.56 55 LEU B C 1
ATOM 2716 O O . LEU B 1 55 ? -20.469 -7.914 -10.102 1 91.56 55 LEU B O 1
ATOM 2720 N N . PHE B 1 56 ? -20.812 -8.469 -12.359 1 92.5 56 PHE B N 1
ATOM 2721 C CA . PHE B 1 56 ? -19.641 -7.738 -12.844 1 92.5 56 PHE B CA 1
ATOM 2722 C C . PHE B 1 56 ? -20.016 -6.867 -14.039 1 92.5 56 PHE B C 1
ATOM 2724 O O . PHE B 1 56 ? -20.594 -7.352 -15.008 1 92.5 56 PHE B O 1
ATOM 2731 N N . VAL B 1 57 ? -19.641 -5.574 -13.883 1 88 57 VAL B N 1
ATOM 2732 C CA . VAL B 1 57 ? -20 -4.613 -14.93 1 88 57 VAL B CA 1
ATOM 2733 C C . VAL B 1 57 ? -18.734 -4.129 -15.633 1 88 57 VAL B C 1
ATOM 2735 O O . VAL B 1 57 ? -17.688 -3.939 -15 1 88 57 VAL B O 1
ATOM 2738 N N . ARG B 1 58 ? -18.828 -4.02 -16.906 1 81.94 58 ARG B N 1
ATOM 2739 C CA . ARG B 1 58 ? -17.703 -3.582 -17.719 1 81.94 58 ARG B CA 1
ATOM 2740 C C . ARG B 1 58 ? -17.344 -2.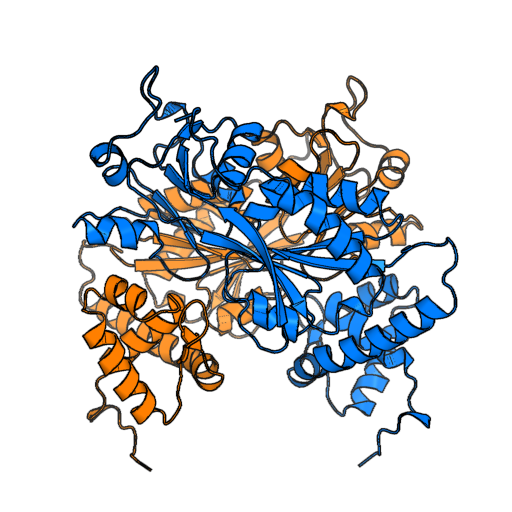127 -17.438 1 81.94 58 ARG B C 1
ATOM 2742 O O . ARG B 1 58 ? -18.234 -1.273 -17.344 1 81.94 58 ARG B O 1
ATOM 2749 N N . THR B 1 59 ? -16.156 -2.059 -17.141 1 72.5 59 THR B N 1
ATOM 2750 C CA . THR B 1 59 ? -15.578 -0.728 -17 1 72.5 59 THR B CA 1
ATOM 2751 C C . THR B 1 59 ? -14.43 -0.532 -17.984 1 72.5 59 THR B C 1
ATOM 2753 O O . THR B 1 59 ? -14.141 -1.414 -18.797 1 72.5 59 THR B O 1
ATOM 2756 N N . GLY B 1 60 ? -13.867 0.618 -18.234 1 60.84 60 GLY B N 1
ATOM 2757 C CA . GLY B 1 60 ? -12.773 0.891 -19.156 1 60.84 60 GLY B CA 1
ATOM 2758 C C . GLY B 1 60 ? -11.617 -0.076 -19.016 1 60.84 60 GLY B C 1
ATOM 2759 O O . GLY B 1 60 ? -10.812 -0.236 -19.938 1 60.84 60 GLY B O 1
ATOM 2760 N N . ARG B 1 61 ? -11.422 -0.729 -17.969 1 58.06 61 ARG B N 1
ATOM 2761 C CA . ARG B 1 61 ? -10.242 -1.578 -17.781 1 58.06 61 ARG B CA 1
ATOM 2762 C C . ARG B 1 61 ? -10.648 -2.992 -17.375 1 58.06 61 ARG B C 1
ATOM 2764 O O . ARG B 1 61 ? -9.852 -3.725 -16.797 1 58.06 61 ARG B O 1
ATOM 2771 N N . GLY B 1 62 ? -11.828 -3.271 -17.641 1 77.06 62 GLY B N 1
ATOM 2772 C CA . GLY B 1 62 ? -12.234 -4.641 -17.359 1 77.06 62 GLY B CA 1
ATOM 2773 C C . GLY B 1 62 ? -13.586 -4.73 -16.672 1 77.06 62 GLY B C 1
ATOM 2774 O O . GLY B 1 62 ? -14.539 -4.051 -17.078 1 77.06 62 GLY B O 1
ATOM 2775 N N . LEU B 1 63 ? -13.672 -5.781 -15.75 1 85.31 63 LEU B N 1
ATOM 2776 C CA . LEU B 1 63 ? -14.922 -6.035 -15.047 1 85.31 63 LEU B CA 1
ATOM 2777 C C . LEU B 1 63 ? -14.82 -5.605 -13.586 1 85.31 63 LEU B C 1
ATOM 2779 O O . LEU B 1 63 ? -13.828 -5.891 -12.914 1 85.31 63 LEU B O 1
ATOM 2783 N N . SER B 1 64 ? -15.766 -4.797 -13.148 1 86.5 64 SER B N 1
ATOM 2784 C CA . SER B 1 64 ? -15.859 -4.402 -11.75 1 86.5 64 SER B CA 1
ATOM 2785 C C . SER B 1 64 ? -17.031 -5.082 -11.055 1 86.5 64 SER B C 1
ATOM 2787 O O . SER B 1 64 ? -18.109 -5.207 -11.641 1 86.5 64 SER B O 1
ATOM 2789 N N . PRO B 1 65 ? -16.828 -5.5 -9.797 1 87.06 65 PRO B N 1
ATOM 2790 C CA . PRO B 1 65 ? -17.906 -6.191 -9.086 1 87.06 65 PRO B CA 1
ATOM 2791 C C . PRO B 1 65 ? -19.062 -5.262 -8.703 1 87.06 65 PRO B C 1
ATOM 2793 O O . PRO B 1 65 ? -18.828 -4.098 -8.367 1 87.06 65 PRO B O 1
ATOM 2796 N N . SER B 1 66 ? -20.25 -5.797 -8.812 1 86.75 66 SER B N 1
ATOM 2797 C CA . SER B 1 66 ? -21.422 -5.121 -8.281 1 86.75 66 SER B CA 1
ATOM 2798 C C . SER B 1 66 ? -21.453 -5.18 -6.758 1 86.75 66 SER B C 1
ATOM 2800 O O . SER B 1 66 ? -20.609 -5.824 -6.137 1 86.75 66 SER B O 1
ATOM 2802 N N . LEU B 1 67 ? -22.375 -4.492 -6.219 1 80.56 67 LEU B N 1
ATOM 2803 C CA . LEU B 1 67 ? -22.562 -4.562 -4.773 1 80.56 67 LEU B CA 1
ATOM 2804 C C . LEU B 1 67 ? -22.875 -5.988 -4.336 1 80.56 67 LEU B C 1
ATOM 2806 O O . LEU B 1 67 ? -22.344 -6.469 -3.336 1 80.56 67 LEU B O 1
ATOM 2810 N N . ARG B 1 68 ? -23.734 -6.543 -5.074 1 84.56 68 ARG B N 1
ATOM 2811 C CA . ARG B 1 68 ? -24.094 -7.926 -4.777 1 84.56 68 ARG B CA 1
ATOM 2812 C C . ARG B 1 68 ? -22.875 -8.844 -4.863 1 84.56 68 ARG B C 1
ATOM 2814 O O . ARG B 1 68 ? -22.703 -9.727 -4.023 1 84.56 68 ARG B O 1
ATOM 2821 N N . ALA B 1 69 ? -22.047 -8.656 -5.867 1 89.31 69 ALA B N 1
ATOM 2822 C CA . ALA B 1 69 ? -20.828 -9.453 -6.02 1 89.31 69 ALA B CA 1
ATOM 2823 C C . ALA B 1 69 ? -19.906 -9.281 -4.816 1 89.31 69 ALA B C 1
ATOM 2825 O O . ALA B 1 69 ? -19.312 -10.25 -4.336 1 89.31 69 ALA B O 1
ATOM 2826 N N . ARG B 1 70 ? -19.859 -8.141 -4.344 1 81.19 70 ARG B N 1
ATOM 2827 C CA . ARG B 1 70 ? -19.016 -7.852 -3.184 1 81.19 70 ARG B CA 1
ATOM 2828 C C . ARG B 1 70 ? -19.547 -8.562 -1.94 1 81.19 70 ARG B C 1
ATOM 2830 O O . ARG B 1 70 ? -18.75 -9.031 -1.11 1 81.19 70 ARG B O 1
ATOM 2837 N N . GLU B 1 71 ? -20.797 -8.641 -1.863 1 78.75 71 GLU B N 1
ATOM 2838 C CA . GLU B 1 71 ? -21.422 -9.336 -0.743 1 78.75 71 GLU B CA 1
ATOM 2839 C C . GLU B 1 71 ? -21.234 -10.844 -0.849 1 78.75 71 GLU B C 1
ATOM 2841 O O . GLU B 1 71 ? -21.125 -11.531 0.166 1 78.75 71 GLU B O 1
ATOM 2846 N N . LEU B 1 72 ? -21.203 -11.273 -2.035 1 84.69 72 LEU B N 1
ATOM 2847 C CA . LEU B 1 72 ? -21.141 -12.711 -2.281 1 84.69 72 LEU B CA 1
ATOM 2848 C C . LEU B 1 72 ? -19.719 -13.234 -2.109 1 84.69 72 LEU B C 1
ATOM 2850 O O . LEU B 1 72 ? -19.516 -14.414 -1.789 1 84.69 72 LEU B O 1
ATOM 2854 N N . ARG B 1 73 ? -18.828 -12.328 -2.287 1 84.38 73 ARG B N 1
ATOM 2855 C CA . ARG B 1 73 ? -17.453 -12.758 -2.387 1 84.38 73 ARG B CA 1
ATOM 2856 C C . ARG B 1 73 ? -17.016 -13.508 -1.129 1 84.38 73 ARG B C 1
ATOM 2858 O O . ARG B 1 73 ? -16.469 -14.609 -1.211 1 84.38 73 ARG B O 1
ATOM 2865 N N . PRO B 1 74 ? -17.344 -13.008 0.024 1 72.5 74 PRO B N 1
ATOM 2866 C CA . PRO B 1 74 ? -16.906 -13.75 1.205 1 72.5 74 PRO B CA 1
ATOM 2867 C C . PRO B 1 74 ? -17.594 -15.109 1.34 1 72.5 74 PRO B C 1
ATOM 2869 O O . PRO B 1 74 ? -16.969 -16.078 1.781 1 72.5 74 PRO B O 1
ATOM 2872 N N . ILE B 1 75 ? -18.781 -15.164 0.958 1 75.94 75 ILE B N 1
ATOM 2873 C CA . ILE B 1 75 ? -19.562 -16.391 1.08 1 75.94 75 ILE B CA 1
ATOM 2874 C C . ILE B 1 75 ? -19.047 -17.438 0.094 1 75.94 75 ILE B C 1
ATOM 2876 O O . ILE B 1 75 ? -18.781 -18.578 0.475 1 75.94 75 ILE B O 1
ATOM 2880 N N . ILE B 1 76 ? -18.844 -17 -1.127 1 80.75 76 ILE B N 1
ATOM 2881 C CA . ILE B 1 76 ? -18.344 -17.906 -2.16 1 80.75 76 ILE B CA 1
ATOM 2882 C C . ILE B 1 76 ? -16.922 -18.328 -1.829 1 80.75 76 ILE B C 1
ATOM 2884 O O . ILE B 1 76 ? -16.562 -19.516 -1.972 1 80.75 76 ILE B O 1
ATOM 2888 N N . GLY B 1 77 ? -16.219 -17.359 -1.385 1 74.88 77 GLY B N 1
ATOM 2889 C CA . GLY B 1 77 ? -14.859 -17.672 -0.969 1 74.88 77 GLY B CA 1
ATOM 2890 C C . GLY B 1 77 ? -14.797 -18.75 0.099 1 74.88 77 GLY B C 1
ATOM 2891 O O . GLY B 1 77 ? -14.008 -19.688 -0.006 1 74.88 77 GLY B O 1
ATOM 2892 N N . GLU B 1 78 ? -15.68 -18.719 1.024 1 69.19 78 GLU B N 1
ATOM 2893 C CA . GLU B 1 78 ? -15.727 -19.703 2.096 1 69.19 78 GLU B CA 1
ATOM 2894 C C . GLU B 1 78 ? -16.125 -21.078 1.563 1 69.19 78 GLU B C 1
ATOM 2896 O O . GLU B 1 78 ? -15.531 -22.094 1.947 1 69.19 78 GLU B O 1
ATOM 2901 N N . ALA B 1 79 ? -17.031 -21.047 0.739 1 71.44 79 ALA B N 1
ATOM 2902 C CA . ALA B 1 79 ? -17.5 -22.312 0.158 1 71.44 79 ALA B CA 1
ATOM 2903 C C . ALA B 1 79 ? -16.375 -22.984 -0.626 1 71.44 79 ALA B C 1
ATOM 2905 O O . ALA B 1 79 ? -16.141 -24.188 -0.466 1 71.44 79 ALA B O 1
ATOM 2906 N N . LEU B 1 80 ? -15.75 -22.203 -1.394 1 74.38 80 LEU B N 1
ATOM 2907 C CA . LEU B 1 80 ? -14.68 -22.766 -2.209 1 74.38 80 LEU B CA 1
ATOM 2908 C C . LEU B 1 80 ? -13.508 -23.219 -1.337 1 74.38 80 LEU B C 1
ATOM 2910 O O . LEU B 1 80 ? -12.883 -24.234 -1.62 1 74.38 80 LEU B O 1
ATOM 2914 N N . ASP B 1 81 ? -13.344 -22.5 -0.312 1 65.81 81 ASP B N 1
ATOM 2915 C CA . ASP B 1 81 ? -12.289 -22.875 0.62 1 65.81 81 ASP B CA 1
ATOM 2916 C C . ASP B 1 81 ? -12.594 -24.219 1.28 1 65.81 81 ASP B C 1
ATOM 2918 O O . ASP B 1 81 ? -11.703 -25.062 1.449 1 65.81 81 ASP B O 1
ATOM 2922 N N . LYS B 1 82 ? -13.742 -24.391 1.631 1 64.75 82 LYS B N 1
ATOM 2923 C CA . LYS B 1 82 ? -14.141 -25.656 2.215 1 64.75 82 LYS B CA 1
ATOM 2924 C C . LYS B 1 82 ? -14.008 -26.797 1.201 1 64.75 82 LYS B C 1
ATOM 2926 O O . LYS B 1 82 ? -13.594 -27.906 1.552 1 64.75 82 LYS B O 1
ATOM 2931 N N . CYS B 1 83 ? -14.359 -26.453 -0.003 1 67.75 83 CYS B N 1
ATOM 2932 C CA . CYS B 1 83 ? -14.18 -27.453 -1.057 1 67.75 83 CYS B CA 1
ATOM 2933 C C . CYS B 1 83 ? -12.703 -27.797 -1.226 1 67.75 83 CYS B C 1
ATOM 2935 O O . CYS B 1 83 ? -12.344 -28.969 -1.301 1 67.75 83 CYS B O 1
ATOM 2937 N N . ARG B 1 84 ? -11.93 -26.812 -1.238 1 64 84 ARG B N 1
ATOM 2938 C CA . ARG B 1 84 ? -10.492 -27.031 -1.363 1 64 84 ARG B CA 1
ATOM 2939 C C . ARG B 1 84 ? -9.961 -27.844 -0.19 1 64 84 ARG B C 1
ATOM 2941 O O . ARG B 1 84 ? -9.141 -28.734 -0.377 1 64 84 ARG B O 1
ATOM 2948 N N . GLN B 1 85 ? -10.469 -27.531 0.905 1 60.5 85 GLN B N 1
ATOM 2949 C CA . GLN B 1 85 ? -10.078 -28.266 2.105 1 60.5 85 GLN B CA 1
ATOM 2950 C C . GLN B 1 85 ? -10.453 -29.734 1.996 1 60.5 85 GLN B C 1
ATOM 2952 O O . GLN B 1 85 ? -9.656 -30.609 2.355 1 60.5 85 GLN B O 1
ATOM 2957 N N . SER B 1 86 ? -11.555 -29.969 1.539 1 61.75 86 SER B N 1
ATOM 2958 C CA . SER B 1 86 ? -12.008 -31.344 1.383 1 61.75 86 SER B CA 1
ATOM 2959 C C . SER B 1 86 ? -11.133 -32.094 0.395 1 61.75 86 SER B C 1
ATOM 2961 O O . SER B 1 86 ? -10.805 -33.281 0.616 1 61.75 86 SER B O 1
ATOM 2963 N N . LEU B 1 87 ? -10.82 -31.438 -0.615 1 61.31 87 LEU B N 1
ATOM 2964 C CA . LEU B 1 87 ? -10.008 -32.062 -1.649 1 61.31 87 LEU B CA 1
ATOM 2965 C C . LEU B 1 87 ? -8.586 -32.312 -1.148 1 61.31 87 LEU B C 1
ATOM 2967 O O . LEU B 1 87 ? -7.945 -33.281 -1.542 1 61.31 87 LEU B O 1
ATOM 2971 N N . SER B 1 88 ? -8.219 -31.406 -0.361 1 59.19 88 SER B N 1
ATOM 2972 C CA . SER B 1 88 ? -6.879 -31.547 0.193 1 59.19 88 SER B CA 1
ATOM 2973 C C . SER B 1 88 ? -6.781 -32.781 1.087 1 59.19 88 SER B C 1
ATOM 2975 O O . SER B 1 88 ? -5.703 -33.375 1.238 1 59.19 88 SER B O 1
ATOM 2977 N N . LEU B 1 89 ? -7.895 -33.094 1.663 1 53.62 89 LEU B N 1
ATOM 2978 C CA . LEU B 1 89 ? -7.934 -34.312 2.494 1 53.62 89 LEU B CA 1
ATOM 2979 C C . LEU B 1 89 ? -7.848 -35.562 1.638 1 53.62 89 LEU B C 1
ATOM 2981 O O . LEU B 1 89 ? -7.367 -36.594 2.098 1 53.62 89 LEU B O 1
ATOM 2985 N N . ALA B 1 90 ? -8.43 -35.469 0.483 1 53.31 90 ALA B N 1
ATOM 2986 C CA . ALA B 1 90 ? -8.43 -36.625 -0.409 1 53.31 90 ALA B CA 1
ATOM 2987 C C . ALA B 1 90 ? -7.059 -36.812 -1.044 1 53.31 90 ALA B C 1
ATOM 2989 O O . ALA B 1 90 ? -6.68 -37.969 -1.363 1 53.31 90 ALA B O 1
ATOM 2990 N N . ARG B 1 91 ? -6.391 -35.906 -1.492 1 48.84 91 ARG B N 1
ATOM 2991 C CA . ARG B 1 91 ? -5.098 -36.062 -2.148 1 48.84 91 ARG B CA 1
ATOM 2992 C C . ARG B 1 91 ? -3.986 -35.406 -1.318 1 48.84 91 ARG B C 1
ATOM 2994 O O . ARG B 1 91 ? -3.527 -34.312 -1.624 1 48.84 91 ARG B O 1
ATOM 3001 N N . PRO B 1 92 ? -3.91 -35.969 -0.125 1 47.03 92 PRO B N 1
ATOM 3002 C CA . PRO B 1 92 ? -2.787 -35.438 0.65 1 47.03 92 PRO B CA 1
ATOM 3003 C C . PRO B 1 92 ? -1.464 -35.5 -0.109 1 47.03 92 PRO B C 1
ATOM 3005 O O . PRO B 1 92 ? -0.438 -35.031 0.391 1 47.03 92 PRO B O 1
ATOM 3008 N N . GLY B 1 93 ? -1.472 -36.188 -1.302 1 45.06 93 GLY B N 1
ATOM 3009 C CA . GLY B 1 93 ? -0.187 -36.625 -1.84 1 45.06 93 GLY B CA 1
ATOM 3010 C C . GLY B 1 93 ? 0.78 -35.469 -2.037 1 45.06 93 GLY B C 1
ATOM 3011 O O . GLY B 1 93 ? 0.448 -34.312 -1.75 1 45.06 93 GLY B O 1
ATOM 3012 N N . PRO B 1 94 ? 2.035 -35.906 -2.512 1 46 94 PRO B N 1
ATOM 3013 C CA . PRO B 1 94 ? 3.266 -35.125 -2.676 1 46 94 PRO B CA 1
ATOM 3014 C C . PRO B 1 94 ? 3.047 -33.844 -3.463 1 46 94 PRO B C 1
ATOM 3016 O O . PRO B 1 94 ? 3.996 -33.094 -3.691 1 46 94 PRO B O 1
ATOM 3019 N N . ALA B 1 95 ? 2.072 -33.906 -4.391 1 53.31 95 ALA B N 1
ATOM 3020 C CA . ALA B 1 95 ? 2.131 -32.719 -5.23 1 53.31 95 ALA B CA 1
ATOM 3021 C C . ALA B 1 95 ? 1.985 -31.438 -4.395 1 53.31 95 ALA B C 1
ATOM 3023 O O . ALA B 1 95 ? 2.064 -30.328 -4.926 1 53.31 95 ALA B O 1
ATOM 3024 N N . GLY B 1 96 ? 2.359 -31.484 -3.162 1 63.38 96 GLY B N 1
ATOM 3025 C CA . GLY B 1 96 ? 2.545 -30.453 -2.15 1 63.38 96 GLY B CA 1
ATOM 3026 C C . GLY B 1 96 ? 1.508 -29.359 -2.225 1 63.38 96 GLY B C 1
ATOM 3027 O O . GLY B 1 96 ? 0.31 -29.609 -2.084 1 63.38 96 GLY B O 1
ATOM 3028 N N . PHE B 1 97 ? 1.812 -28.25 -2.211 1 76.69 97 PHE B N 1
ATOM 3029 C CA . PHE B 1 97 ? 0.958 -27.062 -2.248 1 76.69 97 PHE B CA 1
ATOM 3030 C C . PHE B 1 97 ? 1.017 -26.391 -3.615 1 76.69 97 PHE B C 1
ATOM 3032 O O . PHE B 1 97 ? 0.724 -25.203 -3.744 1 76.69 97 PHE B O 1
ATOM 3039 N N . ALA B 1 98 ? 1.301 -27.328 -4.66 1 72.25 98 ALA B N 1
ATOM 3040 C CA . ALA B 1 98 ? 1.432 -26.75 -5.996 1 72.25 98 ALA B CA 1
ATOM 3041 C C . ALA B 1 98 ? 0.133 -26.078 -6.43 1 72.25 98 ALA B C 1
ATOM 3043 O O . ALA B 1 98 ? -0.951 -26.656 -6.273 1 72.25 98 ALA B O 1
ATOM 3044 N N . GLY B 1 99 ? 0.302 -24.844 -6.918 1 70.75 99 GLY B N 1
ATOM 3045 C CA . GLY B 1 99 ? -0.844 -24.094 -7.422 1 70.75 99 GLY B CA 1
ATOM 3046 C C . GLY B 1 99 ? -1.613 -23.375 -6.328 1 70.75 99 GLY B C 1
ATOM 3047 O O . GLY B 1 99 ? -2.541 -22.609 -6.609 1 70.75 99 GLY B O 1
ATOM 3048 N N . ARG B 1 100 ? -1.268 -23.625 -5.137 1 77.56 100 ARG B N 1
ATOM 3049 C CA . ARG B 1 100 ? -1.957 -22.984 -4.02 1 77.56 100 ARG B CA 1
ATOM 3050 C C . ARG B 1 100 ? -1.212 -21.734 -3.562 1 77.56 100 ARG B C 1
ATOM 3052 O O . ARG B 1 100 ? -0.016 -21.578 -3.824 1 77.56 100 ARG B O 1
ATOM 3059 N N . SER B 1 101 ? -2.039 -20.859 -2.967 1 86 101 SER B N 1
ATOM 3060 C CA . SER B 1 101 ? -1.439 -19.641 -2.439 1 86 101 SER B CA 1
ATOM 3061 C C . SER B 1 101 ? -2.016 -19.297 -1.072 1 86 101 SER B C 1
ATOM 3063 O O . SER B 1 101 ? -3.117 -19.719 -0.727 1 86 101 SER B O 1
ATOM 3065 N N . VAL B 1 102 ? -1.249 -18.672 -0.318 1 91.19 102 VAL B N 1
ATOM 3066 C CA . VAL B 1 102 ? -1.672 -18.062 0.936 1 91.19 102 VAL B CA 1
ATOM 3067 C C . VAL B 1 102 ? -1.481 -16.547 0.859 1 91.19 102 VAL B C 1
ATOM 3069 O O . VAL B 1 102 ? -0.43 -16.062 0.425 1 91.19 102 VAL B O 1
ATOM 3072 N N . THR B 1 103 ? -2.529 -15.836 1.24 1 93.38 103 THR B N 1
ATOM 3073 C CA . THR B 1 103 ? -2.465 -14.383 1.234 1 93.38 103 THR B CA 1
ATOM 3074 C C . THR B 1 103 ? -2.154 -13.852 2.631 1 93.38 103 THR B C 1
ATOM 3076 O O . THR B 1 103 ? -2.914 -14.078 3.572 1 93.38 103 THR B O 1
ATOM 3079 N N . LEU B 1 104 ? -1.062 -13.133 2.732 1 95.94 104 LEU B N 1
ATOM 3080 C CA . LEU B 1 104 ? -0.617 -12.508 3.975 1 95.94 104 LEU B CA 1
ATOM 3081 C C . LEU B 1 104 ? -0.846 -11 3.939 1 95.94 104 LEU B C 1
ATOM 3083 O O . LEU B 1 104 ? -0.221 -10.289 3.146 1 95.94 104 LEU B O 1
ATOM 3087 N N . GLY B 1 105 ? -1.775 -10.562 4.793 1 95.94 105 GLY B N 1
ATOM 3088 C CA . GLY B 1 105 ? -1.975 -9.133 4.965 1 95.94 105 GLY B CA 1
ATOM 3089 C C . GLY B 1 105 ? -0.958 -8.5 5.895 1 95.94 105 GLY B C 1
ATOM 3090 O O . GLY B 1 105 ? -0.789 -8.938 7.031 1 95.94 105 GLY B O 1
ATOM 3091 N N . LEU B 1 106 ? -0.312 -7.441 5.395 1 95.69 106 LEU B N 1
ATOM 3092 C CA . LEU B 1 106 ? 0.662 -6.723 6.207 1 95.69 106 LEU B CA 1
ATOM 3093 C C . LEU B 1 106 ? 0.963 -5.352 5.605 1 95.69 106 LEU B C 1
ATOM 3095 O O . LEU B 1 106 ? 0.782 -5.145 4.402 1 95.69 106 LEU B O 1
ATOM 3099 N N . SER B 1 107 ? 1.295 -4.395 6.457 1 94.31 107 SER B N 1
ATOM 3100 C CA . SER B 1 107 ? 1.896 -3.176 5.926 1 94.31 107 SER B CA 1
ATOM 3101 C C . SER B 1 107 ? 3.312 -3.432 5.422 1 94.31 107 SER B C 1
ATOM 3103 O O . SER B 1 107 ? 3.949 -4.41 5.812 1 94.31 107 SER B O 1
ATOM 3105 N N . ASP B 1 108 ? 3.803 -2.576 4.531 1 95.44 108 ASP B N 1
ATOM 3106 C CA . ASP B 1 108 ? 5.035 -2.895 3.814 1 95.44 108 ASP B CA 1
ATOM 3107 C C . ASP B 1 108 ? 6.254 -2.736 4.723 1 95.44 108 ASP B C 1
ATOM 3109 O O . ASP B 1 108 ? 7.348 -3.191 4.383 1 95.44 108 ASP B O 1
ATOM 3113 N N . ASP B 1 109 ? 6.062 -2.182 5.953 1 96.12 109 ASP B N 1
ATOM 3114 C CA . ASP B 1 109 ? 7.188 -2.193 6.887 1 96.12 109 ASP B CA 1
ATOM 3115 C C . ASP B 1 109 ? 7.594 -3.621 7.238 1 96.12 109 ASP B C 1
ATOM 3117 O O . ASP B 1 109 ? 8.781 -3.916 7.379 1 96.12 109 ASP B O 1
ATOM 3121 N N . PHE B 1 110 ? 6.633 -4.469 7.355 1 96.5 110 PHE B N 1
ATOM 3122 C CA . PHE B 1 110 ? 6.918 -5.867 7.656 1 96.5 110 PHE B CA 1
ATOM 3123 C C . PHE B 1 110 ? 7.504 -6.574 6.441 1 96.5 110 PHE B C 1
ATOM 3125 O O . PHE B 1 110 ? 8.344 -7.461 6.578 1 96.5 110 PHE B O 1
ATOM 3132 N N . GLU B 1 111 ? 7.023 -6.273 5.32 1 95.69 111 GLU B N 1
ATOM 3133 C CA . GLU B 1 111 ? 7.539 -6.879 4.094 1 95.69 111 GLU B CA 1
ATOM 3134 C C . GLU B 1 111 ? 9 -6.516 3.869 1 95.69 111 GLU B C 1
ATOM 3136 O O . GLU B 1 111 ? 9.797 -7.352 3.436 1 95.69 111 GLU B O 1
ATOM 3141 N N . ILE B 1 112 ? 9.383 -5.281 4.152 1 95.19 112 ILE B N 1
ATOM 3142 C CA . ILE B 1 112 ? 10.758 -4.812 4.098 1 95.19 112 ILE B CA 1
ATOM 3143 C C . ILE B 1 112 ? 11.633 -5.676 5.008 1 95.19 112 ILE B C 1
ATOM 3145 O O . ILE B 1 112 ? 12.711 -6.117 4.605 1 95.19 112 ILE B O 1
ATOM 3149 N N . ALA B 1 113 ? 11.133 -5.953 6.152 1 94.38 113 ALA B N 1
ATOM 3150 C CA . ALA B 1 113 ? 11.914 -6.609 7.191 1 94.38 113 ALA B CA 1
ATOM 3151 C C . ALA B 1 113 ? 12.008 -8.109 6.941 1 94.38 113 ALA B C 1
ATOM 3153 O O . ALA B 1 113 ? 13.055 -8.727 7.172 1 94.38 113 ALA B O 1
ATOM 3154 N N . LEU B 1 114 ? 10.883 -8.695 6.422 1 95.19 114 LEU B N 1
ATOM 3155 C CA . LEU B 1 114 ? 10.789 -10.148 6.543 1 95.19 114 LEU B CA 1
ATOM 3156 C C . LEU B 1 114 ? 10.406 -10.781 5.211 1 95.19 114 LEU B C 1
ATOM 3158 O O . LEU B 1 114 ? 10.359 -12.008 5.094 1 95.19 114 LEU B O 1
ATOM 3162 N N . GLY B 1 115 ? 10.109 -10.047 4.215 1 96.19 115 GLY B N 1
ATOM 3163 C CA . GLY B 1 115 ? 9.516 -10.586 2.998 1 96.19 115 GLY B CA 1
ATOM 3164 C C . GLY B 1 115 ? 10.344 -11.695 2.381 1 96.19 115 GLY B C 1
ATOM 3165 O O . GLY B 1 115 ? 9.812 -12.758 2.047 1 96.19 115 GLY B O 1
ATOM 3166 N N . ARG B 1 116 ? 11.656 -11.477 2.221 1 94.44 116 ARG B N 1
ATOM 3167 C CA . ARG B 1 116 ? 12.539 -12.445 1.587 1 94.44 116 ARG B CA 1
ATOM 3168 C C . ARG B 1 116 ? 12.617 -13.734 2.404 1 94.44 116 ARG B C 1
ATOM 3170 O O . ARG B 1 116 ? 12.516 -14.828 1.854 1 94.44 116 ARG B O 1
ATOM 3177 N N . GLU B 1 117 ? 12.805 -13.555 3.672 1 95.38 117 GLU B N 1
ATOM 3178 C CA . GLU B 1 117 ? 12.906 -14.703 4.566 1 95.38 117 GLU B CA 1
ATOM 3179 C C . GLU B 1 117 ? 11.586 -15.477 4.621 1 95.38 117 GLU B C 1
ATOM 3181 O O . GLU B 1 117 ? 11.586 -16.703 4.766 1 95.38 117 GLU B O 1
ATOM 3186 N N . ALA B 1 118 ? 10.484 -14.758 4.555 1 96.5 118 ALA B N 1
ATOM 3187 C CA . ALA B 1 118 ? 9.172 -15.398 4.555 1 96.5 118 ALA B CA 1
ATOM 3188 C C . ALA B 1 118 ? 8.992 -16.281 3.324 1 96.5 118 ALA B C 1
ATOM 3190 O O . ALA B 1 118 ? 8.523 -17.422 3.43 1 96.5 118 ALA B O 1
ATOM 3191 N N . ILE B 1 119 ? 9.359 -15.766 2.166 1 95.31 119 ILE B N 1
ATOM 3192 C CA . ILE B 1 119 ? 9.266 -16.531 0.926 1 95.31 119 ILE B CA 1
ATOM 3193 C C . ILE B 1 119 ? 10.133 -17.781 1.024 1 95.31 119 ILE B C 1
ATOM 3195 O O . ILE B 1 119 ? 9.68 -18.875 0.692 1 95.31 119 ILE B O 1
ATOM 3199 N N . ALA B 1 120 ? 11.359 -17.609 1.524 1 94.06 120 ALA B N 1
ATOM 3200 C CA . ALA B 1 120 ? 12.297 -18.719 1.637 1 94.06 120 ALA B CA 1
ATOM 3201 C C . ALA B 1 120 ? 11.781 -19.766 2.617 1 94.06 120 ALA B C 1
ATOM 3203 O O . ALA B 1 120 ? 11.828 -20.969 2.332 1 94.06 120 ALA B O 1
ATOM 3204 N N . ALA B 1 121 ? 11.328 -19.312 3.74 1 94.19 121 ALA B N 1
ATOM 3205 C CA . ALA B 1 121 ? 10.828 -20.219 4.77 1 94.19 121 ALA B CA 1
ATOM 3206 C C . ALA B 1 121 ? 9.656 -21.031 4.246 1 94.19 121 ALA B C 1
ATOM 3208 O O . ALA B 1 121 ? 9.578 -22.234 4.504 1 94.19 121 ALA B O 1
ATOM 3209 N N . LEU B 1 122 ? 8.766 -20.406 3.518 1 92.81 122 LEU B N 1
ATOM 3210 C CA . LEU B 1 122 ? 7.602 -21.125 3.002 1 92.81 122 LEU B CA 1
ATOM 3211 C C . LEU B 1 122 ? 8 -22.094 1.895 1 92.81 122 LEU B C 1
ATOM 3213 O O . LEU B 1 122 ? 7.438 -23.188 1.785 1 92.81 122 LEU B O 1
ATOM 3217 N N . ALA B 1 123 ? 8.922 -21.641 1.073 1 89.69 123 ALA B N 1
ATOM 3218 C CA . ALA B 1 123 ? 9.391 -22.531 0.005 1 89.69 123 ALA B CA 1
ATOM 3219 C C . ALA B 1 123 ? 9.961 -23.828 0.572 1 89.69 123 ALA B C 1
ATOM 3221 O O . ALA B 1 123 ? 9.82 -24.891 -0.035 1 89.69 123 ALA B O 1
ATOM 3222 N N . GLU B 1 124 ? 10.594 -23.75 1.71 1 90.81 124 GLU B N 1
ATOM 3223 C CA . GLU B 1 124 ? 11.18 -24.922 2.367 1 90.81 124 GLU B CA 1
ATOM 3224 C C . GLU B 1 124 ? 10.102 -25.766 3.051 1 90.81 124 GLU B C 1
ATOM 3226 O O . GLU B 1 124 ? 10.07 -26.984 2.885 1 90.81 124 GLU B O 1
ATOM 3231 N N . ALA B 1 125 ? 9.227 -25.141 3.715 1 91.88 125 ALA B N 1
ATOM 3232 C CA . ALA B 1 125 ? 8.25 -25.828 4.547 1 91.88 125 ALA B CA 1
ATOM 3233 C C . ALA B 1 125 ? 7.105 -26.391 3.705 1 91.88 125 ALA B C 1
ATOM 3235 O O . ALA B 1 125 ? 6.5 -27.406 4.059 1 91.88 125 ALA B O 1
ATOM 3236 N N . ALA B 1 126 ? 6.754 -25.734 2.629 1 90 126 ALA B N 1
ATOM 3237 C CA . ALA B 1 126 ? 5.625 -26.078 1.772 1 90 126 ALA B CA 1
ATOM 3238 C C . ALA B 1 126 ? 5.957 -25.844 0.302 1 90 126 ALA B C 1
ATOM 3240 O O . ALA B 1 126 ? 5.414 -24.938 -0.326 1 90 126 ALA B O 1
ATOM 3241 N N . PRO B 1 127 ? 6.719 -26.812 -0.226 1 87.5 127 PRO B N 1
ATOM 3242 C CA . PRO B 1 127 ? 7.125 -26.641 -1.624 1 87.5 127 PRO B CA 1
ATOM 3243 C C . PRO B 1 127 ? 5.934 -26.469 -2.566 1 87.5 127 PRO B C 1
ATOM 3245 O O . PRO B 1 127 ? 4.953 -27.219 -2.469 1 87.5 127 PRO B O 1
ATOM 3248 N N . GLY B 1 128 ? 6.004 -25.438 -3.365 1 83.88 128 GLY B N 1
ATOM 3249 C CA . GLY B 1 128 ? 4.969 -25.172 -4.348 1 83.88 128 GLY B CA 1
ATOM 3250 C C . GLY B 1 128 ? 3.957 -24.141 -3.883 1 83.88 128 GLY B C 1
ATOM 3251 O O . GLY B 1 128 ? 3.197 -23.609 -4.688 1 83.88 128 GLY B O 1
ATOM 3252 N N . LEU B 1 129 ? 3.85 -23.906 -2.566 1 88.19 129 LEU B N 1
ATOM 3253 C CA . LEU B 1 129 ? 2.934 -22.906 -2.029 1 88.19 129 LEU B CA 1
ATOM 3254 C C . LEU B 1 129 ? 3.432 -21.5 -2.33 1 88.19 129 LEU B C 1
ATOM 3256 O O . LEU B 1 129 ? 4.602 -21.188 -2.094 1 88.19 129 LEU B O 1
ATOM 3260 N N . ARG B 1 130 ? 2.551 -20.734 -2.895 1 87.12 130 ARG B N 1
ATOM 3261 C CA . ARG B 1 130 ? 2.92 -19.359 -3.223 1 87.12 130 ARG B CA 1
ATOM 3262 C C . ARG B 1 130 ? 2.418 -18.391 -2.158 1 87.12 130 ARG B C 1
ATOM 3264 O O . ARG B 1 130 ? 1.35 -18.594 -1.58 1 87.12 130 ARG B O 1
ATOM 3271 N N . LEU B 1 131 ? 3.201 -17.344 -1.918 1 93.25 131 LEU B N 1
ATOM 3272 C CA . LEU B 1 131 ? 2.857 -16.328 -0.927 1 93.25 131 LEU B CA 1
ATOM 3273 C C . LEU B 1 131 ? 2.459 -15.023 -1.604 1 93.25 131 LEU B C 1
ATOM 3275 O O . LEU B 1 131 ? 3.141 -14.562 -2.521 1 93.25 131 LEU B O 1
ATOM 3279 N N . ILE B 1 132 ? 1.341 -14.516 -1.209 1 93.56 132 ILE B N 1
ATOM 3280 C CA . ILE B 1 132 ? 0.872 -13.219 -1.679 1 93.56 132 ILE B CA 1
ATOM 3281 C C . ILE B 1 132 ? 0.91 -12.211 -0.532 1 93.56 132 ILE B C 1
ATOM 3283 O O . ILE B 1 132 ? 0.269 -12.414 0.502 1 93.56 132 ILE B O 1
ATOM 3287 N N . PHE B 1 133 ? 1.668 -11.141 -0.692 1 95.75 133 PHE B N 1
ATOM 3288 C CA . PHE B 1 133 ? 1.653 -10.016 0.242 1 95.75 133 PHE B CA 1
ATOM 3289 C C . PHE B 1 133 ? 0.598 -8.992 -0.156 1 95.75 133 PHE B C 1
ATOM 3291 O O . PHE B 1 133 ? 0.629 -8.461 -1.269 1 95.75 133 PHE B O 1
ATOM 3298 N N . ARG B 1 134 ? -0.252 -8.719 0.789 1 93.31 134 ARG B N 1
ATOM 3299 C CA . ARG B 1 134 ? -1.317 -7.758 0.537 1 93.31 134 ARG B CA 1
ATOM 3300 C C . ARG B 1 134 ? -1.288 -6.629 1.562 1 93.31 134 ARG B C 1
ATOM 3302 O O . ARG B 1 134 ? -1.23 -6.883 2.768 1 93.31 134 ARG B O 1
ATOM 3309 N N . GLN B 1 135 ? -1.371 -5.461 1.025 1 91.56 135 GLN B N 1
ATOM 3310 C CA . GLN B 1 135 ? -1.335 -4.293 1.897 1 91.56 135 GLN B CA 1
ATOM 3311 C C . GLN B 1 135 ? -2.502 -4.305 2.881 1 91.56 135 GLN B C 1
ATOM 3313 O O . GLN B 1 135 ? -3.65 -4.508 2.486 1 91.56 135 GLN B O 1
ATOM 3318 N N . THR B 1 136 ? -2.17 -4.145 4.152 1 88.44 136 THR B N 1
ATOM 3319 C CA . THR B 1 136 ? -3.146 -3.936 5.215 1 88.44 136 THR B CA 1
ATOM 3320 C C . THR B 1 136 ? -2.611 -2.953 6.254 1 88.44 136 THR B C 1
ATOM 3322 O O . THR B 1 136 ? -1.519 -2.406 6.094 1 88.44 136 THR B O 1
ATOM 3325 N N . HIS B 1 137 ? -3.451 -2.451 7.086 1 81.69 137 HIS B N 1
ATOM 3326 C CA . HIS B 1 137 ? -3.072 -1.729 8.297 1 81.69 137 HIS B CA 1
ATOM 3327 C C . HIS B 1 137 ? -4.012 -2.059 9.453 1 81.69 137 HIS B C 1
ATOM 3329 O O . HIS B 1 137 ? -5.008 -2.766 9.266 1 81.69 137 HIS B O 1
ATOM 3335 N N . SER B 1 138 ? -3.6 -1.604 10.578 1 76.12 138 SER B N 1
ATOM 3336 C CA . SER B 1 138 ? -4.242 -2.027 11.82 1 76.12 138 SER B CA 1
ATOM 3337 C C . SER B 1 138 ? -5.75 -1.824 11.758 1 76.12 138 SER B C 1
ATOM 3339 O O . SER B 1 138 ? -6.516 -2.637 12.281 1 76.12 138 SER B O 1
ATOM 3341 N N . ARG B 1 139 ? -6.223 -0.838 11.078 1 75.94 139 ARG B N 1
ATOM 3342 C CA . ARG B 1 139 ? -7.645 -0.513 11.062 1 75.94 139 ARG B CA 1
ATOM 3343 C C . ARG B 1 139 ? -8.391 -1.393 10.062 1 75.94 139 ARG B C 1
ATOM 3345 O O . ARG B 1 139 ? -9.625 -1.49 10.117 1 75.94 139 ARG B O 1
ATOM 3352 N N . LEU B 1 140 ? -7.633 -2.025 9.188 1 83 140 LEU B N 1
ATOM 3353 C CA . LEU B 1 140 ? -8.258 -2.801 8.117 1 83 140 LEU B CA 1
ATOM 3354 C C . LEU B 1 140 ? -8.047 -4.297 8.336 1 83 140 LEU B C 1
ATOM 3356 O O . LEU B 1 140 ? -8.766 -5.117 7.762 1 83 140 LEU B O 1
ATOM 3360 N N . ALA B 1 141 ? -7.129 -4.637 9.141 1 88.38 141 ALA B N 1
ATOM 3361 C CA . ALA B 1 141 ? -6.641 -6.008 9.258 1 88.38 141 ALA B CA 1
ATOM 3362 C C . ALA B 1 141 ? -7.773 -6.961 9.625 1 88.38 141 ALA B C 1
ATOM 3364 O O . ALA B 1 141 ? -7.957 -7.992 8.969 1 88.38 141 ALA B O 1
ATOM 3365 N N . ALA B 1 142 ? -8.539 -6.602 10.625 1 86.88 142 ALA B N 1
ATOM 3366 C CA . ALA B 1 142 ? -9.617 -7.473 11.094 1 86.88 142 ALA B CA 1
ATOM 3367 C C . ALA B 1 142 ? -10.68 -7.656 10.016 1 86.88 142 ALA B C 1
ATOM 3369 O O . ALA B 1 142 ? -11.117 -8.781 9.75 1 86.88 142 ALA B O 1
ATOM 3370 N N . ASP B 1 143 ? -11.047 -6.59 9.375 1 83.5 143 ASP B N 1
ATOM 3371 C CA . ASP B 1 143 ? -12.062 -6.641 8.328 1 83.5 143 ASP B CA 1
ATOM 3372 C C . ASP B 1 143 ? -11.602 -7.492 7.148 1 83.5 143 ASP B C 1
ATOM 3374 O O . ASP B 1 143 ? -12.383 -8.258 6.586 1 83.5 143 ASP B O 1
ATOM 3378 N N . MET B 1 144 ? -10.383 -7.387 6.793 1 88.06 144 MET B N 1
ATOM 3379 C CA . MET B 1 144 ? -9.852 -8.133 5.656 1 88.06 144 MET B CA 1
ATOM 3380 C C . MET B 1 144 ? -9.812 -9.633 5.961 1 88.06 144 MET B C 1
ATOM 3382 O O . MET B 1 144 ? -10.062 -10.453 5.078 1 88.06 144 MET B O 1
ATOM 3386 N N . LEU B 1 145 ? -9.516 -9.961 7.188 1 89.81 145 LEU B N 1
ATOM 3387 C CA . LEU B 1 145 ? -9.555 -11.359 7.602 1 89.81 145 LEU B CA 1
ATOM 3388 C C . LEU B 1 145 ? -10.984 -11.898 7.551 1 89.81 145 LEU B C 1
ATOM 3390 O O . LEU B 1 145 ? -11.219 -12.977 7 1 89.81 145 LEU B O 1
ATOM 3394 N N . MET B 1 146 ? -11.875 -11.07 8.039 1 82.44 146 MET B N 1
ATOM 3395 C CA . MET B 1 146 ? -13.266 -11.508 8.109 1 82.44 146 MET B CA 1
ATOM 3396 C C . MET B 1 146 ? -13.859 -11.633 6.707 1 82.44 146 MET B C 1
ATOM 3398 O O . MET B 1 146 ? -14.672 -12.531 6.457 1 82.44 146 MET B O 1
ATOM 3402 N N . ALA B 1 147 ? -13.383 -10.742 5.867 1 78 147 ALA B N 1
ATOM 3403 C CA . ALA B 1 147 ? -13.852 -10.766 4.484 1 78 147 ALA B CA 1
ATOM 3404 C C . ALA B 1 147 ? -13.109 -11.812 3.668 1 78 147 ALA B C 1
ATOM 3406 O O . ALA B 1 147 ? -13.43 -12.047 2.5 1 78 147 ALA B O 1
ATOM 3407 N N . ARG B 1 148 ? -12.086 -12.43 4.234 1 81.62 148 ARG B N 1
ATOM 3408 C CA . ARG B 1 148 ? -11.273 -13.469 3.617 1 81.62 148 ARG B CA 1
ATOM 3409 C C . ARG B 1 148 ? -10.469 -12.914 2.443 1 81.62 148 ARG B C 1
ATOM 3411 O O . ARG B 1 148 ? -10.18 -13.641 1.486 1 81.62 148 ARG B O 1
ATOM 3418 N N . ASP B 1 149 ? -10.273 -11.617 2.547 1 84.25 149 ASP B N 1
ATOM 3419 C CA . ASP B 1 149 ? -9.367 -10.984 1.589 1 84.25 149 ASP B CA 1
ATOM 3420 C C . ASP B 1 149 ? -7.922 -11.406 1.838 1 84.25 149 ASP B C 1
ATOM 3422 O O . ASP B 1 149 ? -7.082 -11.305 0.943 1 84.25 149 ASP B O 1
ATOM 3426 N N . VAL B 1 150 ? -7.695 -11.781 3.066 1 92.19 150 VAL B N 1
ATOM 3427 C CA . VAL B 1 150 ? -6.398 -12.312 3.479 1 92.19 150 VAL B CA 1
ATOM 3428 C C . VAL B 1 150 ? -6.602 -13.531 4.375 1 92.19 150 VAL B C 1
ATOM 3430 O O . VAL B 1 150 ? -7.648 -13.68 5.004 1 92.19 150 VAL B O 1
ATOM 3433 N N . ASP B 1 151 ? -5.609 -14.391 4.367 1 91.5 151 ASP B N 1
ATOM 3434 C CA . ASP B 1 151 ? -5.664 -15.609 5.168 1 91.5 151 ASP B CA 1
ATOM 3435 C C . ASP B 1 151 ? -5.004 -15.398 6.531 1 91.5 151 ASP B C 1
ATOM 3437 O O . ASP B 1 151 ? -5.449 -15.961 7.535 1 91.5 151 ASP B O 1
ATOM 3441 N N . LEU B 1 152 ? -3.93 -14.703 6.5 1 96.19 152 LEU B N 1
ATOM 3442 C CA . LEU B 1 152 ? -3.131 -14.336 7.668 1 96.19 152 LEU B CA 1
ATOM 3443 C C . LEU B 1 152 ? -2.824 -12.844 7.672 1 96.19 152 LEU B C 1
ATOM 3445 O O . LEU B 1 152 ? -2.795 -12.211 6.613 1 96.19 152 LEU B O 1
ATOM 3449 N N . VAL B 1 153 ? -2.639 -12.305 8.883 1 96.75 153 VAL B N 1
ATOM 3450 C CA . VAL B 1 153 ? -2.238 -10.898 8.977 1 96.75 153 VAL B CA 1
ATOM 3451 C C . VAL B 1 153 ? -1.083 -10.766 9.969 1 96.75 153 VAL B C 1
ATOM 3453 O O . VAL B 1 153 ? -1.023 -11.484 10.969 1 96.75 153 VAL B O 1
ATOM 3456 N N . ILE B 1 154 ? -0.167 -9.961 9.625 1 96.44 154 ILE B N 1
ATOM 3457 C CA . ILE B 1 154 ? 0.78 -9.398 10.586 1 96.44 154 ILE B CA 1
ATOM 3458 C C . ILE B 1 154 ? 0.484 -7.914 10.797 1 96.44 154 ILE B C 1
ATOM 3460 O O . ILE B 1 154 ? 0.461 -7.137 9.836 1 96.44 154 ILE B O 1
ATOM 3464 N N . ALA B 1 155 ? 0.195 -7.543 12.039 1 93.25 155 ALA B N 1
ATOM 3465 C CA . ALA B 1 155 ? -0.2 -6.164 12.312 1 93.25 155 ALA B CA 1
ATOM 3466 C C . ALA B 1 155 ? 0.297 -5.711 13.68 1 93.25 155 ALA B C 1
ATOM 3468 O O . ALA B 1 155 ? 0.697 -6.539 14.508 1 93.25 155 ALA B O 1
ATOM 3469 N N . SER B 1 156 ? 0.354 -4.371 13.781 1 88.94 156 SER B N 1
ATOM 3470 C CA . SER B 1 156 ? 0.645 -3.764 15.078 1 88.94 156 SER B CA 1
ATOM 3471 C C . SER B 1 156 ? -0.636 -3.479 15.852 1 88.94 156 SER B C 1
ATOM 3473 O O . SER B 1 156 ? -0.985 -2.32 16.078 1 88.94 156 SER B O 1
ATOM 3475 N N . GLY B 1 157 ? -1.388 -4.5 16.094 1 76.75 157 GLY B N 1
ATOM 3476 C CA . GLY B 1 157 ? -2.631 -4.371 16.844 1 76.75 157 GLY B CA 1
ATOM 3477 C C . GLY B 1 157 ? -3.863 -4.438 15.961 1 76.75 157 GLY B C 1
ATOM 3478 O O . GLY B 1 157 ? -3.766 -4.738 14.773 1 76.75 157 GLY B O 1
ATOM 3479 N N . GLY B 1 158 ? -5.102 -4.285 16.562 1 70.62 158 GLY B N 1
ATOM 3480 C CA . GLY B 1 158 ? -6.359 -4.172 15.844 1 70.62 158 GLY B CA 1
ATOM 3481 C C . GLY B 1 158 ? -7.039 -5.508 15.609 1 70.62 158 GLY B C 1
ATOM 3482 O O . GLY B 1 158 ? -8.016 -5.59 14.867 1 70.62 158 GLY B O 1
ATOM 3483 N N . LEU B 1 159 ? -6.496 -6.508 16.219 1 79.31 159 LEU B N 1
ATOM 3484 C CA . LEU B 1 159 ? -7.051 -7.836 15.969 1 79.31 159 LEU B CA 1
ATOM 3485 C C . LEU B 1 159 ? -7.922 -8.289 17.141 1 79.31 159 LEU B C 1
ATOM 3487 O O . LEU B 1 159 ? -7.691 -9.352 17.719 1 79.31 159 LEU B O 1
ATOM 3491 N N . ILE B 1 160 ? -8.992 -7.484 17.422 1 73.56 160 ILE B N 1
ATOM 3492 C CA . ILE B 1 160 ? -9.773 -7.75 18.625 1 73.56 160 ILE B CA 1
ATOM 3493 C C . ILE B 1 160 ? -11.117 -8.367 18.25 1 73.56 160 ILE B C 1
ATOM 3495 O O . ILE B 1 160 ? -11.781 -8.984 19.078 1 73.56 160 ILE B O 1
ATOM 3499 N N . ALA B 1 161 ? -11.352 -8.953 17.281 1 75.75 161 ALA B N 1
ATOM 3500 C CA . ALA B 1 161 ? -12.633 -9.57 16.938 1 75.75 161 ALA B CA 1
ATOM 3501 C C . ALA B 1 161 ? -12.703 -11.008 17.453 1 75.75 161 ALA B C 1
ATOM 3503 O O . ALA B 1 161 ? -11.719 -11.75 17.375 1 75.75 161 ALA B O 1
ATOM 3504 N N . PRO B 1 162 ? -13.859 -11.367 18.062 1 77 162 PRO B N 1
ATOM 3505 C CA . PRO B 1 162 ? -13.992 -12.703 18.656 1 77 162 PRO B CA 1
ATOM 3506 C C . PRO B 1 162 ? -13.695 -13.812 17.656 1 77 162 PRO B C 1
ATOM 3508 O O . PRO B 1 162 ? -13.188 -14.875 18.031 1 77 162 PRO B O 1
ATOM 3511 N N . ALA B 1 163 ? -14.031 -13.633 16.484 1 84.56 163 ALA B N 1
ATOM 3512 C CA . ALA B 1 163 ? -13.867 -14.664 15.469 1 84.56 163 ALA B CA 1
ATOM 3513 C C . ALA B 1 163 ? -12.414 -14.773 15.031 1 84.56 163 ALA B C 1
ATOM 3515 O O . ALA B 1 163 ? -12.047 -15.672 14.273 1 84.56 163 ALA B O 1
ATOM 3516 N N . LEU B 1 164 ? -11.672 -13.906 15.578 1 90.69 164 LEU B N 1
ATOM 3517 C CA . LEU B 1 164 ? -10.266 -13.883 15.188 1 90.69 164 LEU B CA 1
ATOM 3518 C C . LEU B 1 164 ? -9.383 -14.422 16.312 1 90.69 164 LEU B C 1
ATOM 3520 O O . LEU B 1 164 ? -9.688 -14.234 17.484 1 90.69 164 LEU B O 1
ATOM 3524 N N . GLN B 1 165 ? -8.445 -15.18 15.93 1 94.19 165 GLN B N 1
ATOM 3525 C CA . GLN B 1 165 ? -7.355 -15.586 16.812 1 94.19 165 GLN B CA 1
ATOM 3526 C C . GLN B 1 165 ? -6.086 -14.789 16.531 1 94.19 165 GLN B C 1
ATOM 3528 O O . GLN B 1 165 ? -5.91 -14.266 15.43 1 94.19 165 GLN B O 1
ATOM 3533 N N . ARG B 1 166 ? -5.316 -14.609 17.516 1 94.56 166 ARG B N 1
ATOM 3534 C CA . ARG B 1 166 ? -4.074 -13.859 17.344 1 94.56 166 ARG B CA 1
ATOM 3535 C C . ARG B 1 166 ? -2.998 -14.352 18.297 1 94.56 166 ARG B C 1
ATOM 3537 O O . ARG B 1 166 ? -3.307 -14.953 19.328 1 94.56 166 ARG B O 1
ATOM 3544 N N . VAL B 1 167 ? -1.757 -14.195 17.969 1 95 167 VAL B N 1
ATOM 3545 C CA . VAL B 1 167 ? -0.595 -14.445 18.828 1 95 167 VAL B CA 1
ATOM 3546 C C . VAL B 1 167 ? 0.366 -13.258 18.75 1 95 167 VAL B C 1
ATOM 3548 O O . VAL B 1 167 ? 0.625 -12.734 17.656 1 95 167 VAL B O 1
ATOM 3551 N N . THR B 1 168 ? 0.77 -12.773 19.922 1 95.44 168 THR B N 1
ATOM 3552 C CA . THR B 1 168 ? 1.81 -11.75 19.953 1 95.44 168 THR B CA 1
ATOM 3553 C C . THR B 1 168 ? 3.176 -12.359 19.641 1 95.44 168 THR B C 1
ATOM 3555 O O . THR B 1 168 ? 3.59 -13.328 20.281 1 95.44 168 THR B O 1
ATOM 3558 N N . VAL B 1 169 ? 3.854 -11.773 18.719 1 95.88 169 VAL B N 1
ATOM 3559 C CA . VAL B 1 169 ? 5.09 -12.391 18.25 1 95.88 169 VAL B CA 1
ATOM 3560 C C . VAL B 1 169 ? 6.285 -11.531 18.656 1 95.88 169 VAL B C 1
ATOM 3562 O O . VAL B 1 169 ? 7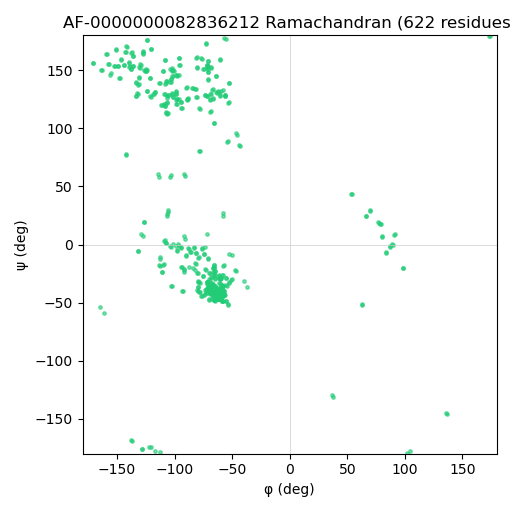.438 -11.938 18.5 1 95.88 169 VAL B O 1
ATOM 3565 N N . GLY B 1 170 ? 6.023 -10.352 19.094 1 93.88 170 GLY B N 1
ATOM 3566 C CA . GLY B 1 170 ? 7.102 -9.477 19.516 1 93.88 170 GLY B CA 1
ATOM 3567 C C . GLY B 1 170 ? 6.629 -8.078 19.859 1 93.88 170 GLY B C 1
ATOM 3568 O O . GLY B 1 170 ? 5.43 -7.801 19.844 1 93.88 170 GLY B O 1
ATOM 3569 N N . GLN B 1 171 ? 7.637 -7.277 20.266 1 94.62 171 GLN B N 1
ATOM 3570 C CA . GLN B 1 171 ? 7.418 -5.867 20.562 1 94.62 171 GLN B CA 1
ATOM 3571 C C . GLN B 1 171 ? 8.289 -4.98 19.672 1 94.62 171 GLN B C 1
ATOM 3573 O O . GLN B 1 171 ? 9.5 -5.195 19.562 1 94.62 171 GLN B O 1
ATOM 3578 N N . GLY B 1 172 ? 7.535 -4.094 19.078 1 95 172 GLY B N 1
ATOM 3579 C CA . GLY B 1 172 ? 8.242 -3.162 18.219 1 95 172 GLY B CA 1
ATOM 3580 C C . GLY B 1 172 ? 8.57 -1.849 18.906 1 95 172 GLY B C 1
ATOM 3581 O O . GLY B 1 172 ? 8.016 -1.536 19.969 1 95 172 GLY B O 1
ATOM 3582 N N . ASP B 1 173 ? 9.523 -1.131 18.359 1 96.19 173 ASP B N 1
ATOM 3583 C CA . ASP B 1 173 ? 9.859 0.235 18.75 1 96.19 173 ASP B CA 1
ATOM 3584 C C . ASP B 1 173 ? 10.125 1.109 17.531 1 96.19 173 ASP B C 1
ATOM 3586 O O . ASP B 1 173 ? 9.727 0.764 16.422 1 96.19 173 ASP B O 1
ATOM 3590 N N . TYR B 1 174 ? 10.688 2.342 17.812 1 97.25 174 TYR B N 1
ATOM 3591 C CA . TYR B 1 174 ? 10.797 3.314 16.719 1 97.25 174 TYR B CA 1
ATOM 3592 C C . TYR B 1 174 ? 12.227 3.811 16.578 1 97.25 174 TYR B C 1
ATOM 3594 O O . TYR B 1 174 ? 12.984 3.848 17.547 1 97.25 174 TYR B O 1
ATOM 3602 N N . ALA B 1 175 ? 12.562 4.152 15.398 1 97.69 175 ALA B N 1
ATOM 3603 C CA . ALA B 1 175 ? 13.82 4.805 15.062 1 97.69 175 ALA B CA 1
ATOM 3604 C C . ALA B 1 175 ? 13.602 5.93 14.055 1 97.69 175 ALA B C 1
ATOM 3606 O O . ALA B 1 175 ? 12.531 6.035 13.453 1 97.69 175 ALA B O 1
ATOM 3607 N N . CYS B 1 176 ? 14.586 6.734 13.938 1 98 176 CYS B N 1
ATOM 3608 C CA . CYS B 1 176 ? 14.562 7.805 12.953 1 98 176 CYS B CA 1
ATOM 3609 C C . CYS B 1 176 ? 15.422 7.453 11.742 1 98 176 CYS B C 1
ATOM 3611 O O . CYS B 1 176 ? 16.469 6.816 11.883 1 98 176 CYS B O 1
ATOM 3613 N N . LEU B 1 177 ? 14.977 7.812 10.625 1 97.94 177 LEU B N 1
ATOM 3614 C CA . LEU B 1 177 ? 15.719 7.648 9.375 1 97.94 177 LEU B CA 1
ATOM 3615 C C . LEU B 1 177 ? 16 9 8.727 1 97.94 177 LEU B C 1
ATOM 3617 O O . LEU B 1 177 ? 15.102 9.836 8.617 1 97.94 177 LEU B O 1
ATOM 3621 N N . VAL B 1 178 ? 17.281 9.258 8.352 1 97.94 178 VAL B N 1
ATOM 3622 C CA . VAL B 1 178 ? 17.688 10.523 7.75 1 97.94 178 VAL B CA 1
ATOM 3623 C C . VAL B 1 178 ? 18.688 10.258 6.625 1 97.94 178 VAL B C 1
ATOM 3625 O O . VAL B 1 178 ? 19.266 9.164 6.539 1 97.94 178 VAL B O 1
ATOM 3628 N N . ASP B 1 179 ? 18.781 11.188 5.691 1 97.38 179 ASP B N 1
ATOM 3629 C CA . ASP B 1 179 ? 19.906 11.172 4.762 1 97.38 179 ASP B CA 1
ATOM 3630 C C . ASP B 1 179 ? 21.219 11.508 5.473 1 97.38 179 ASP B C 1
ATOM 3632 O O . ASP B 1 179 ? 21.312 12.523 6.168 1 97.38 179 ASP B O 1
ATOM 3636 N N . PRO B 1 180 ? 22.234 10.719 5.305 1 96.38 180 PRO B N 1
ATOM 3637 C CA . PRO B 1 180 ? 23.5 10.969 6.004 1 96.38 180 PRO B CA 1
ATOM 3638 C C . PRO B 1 180 ? 24.109 12.328 5.652 1 96.38 180 PRO B C 1
ATOM 3640 O O . PRO B 1 180 ? 24.812 12.914 6.473 1 96.38 180 PRO B O 1
ATOM 3643 N N . ALA B 1 181 ? 23.859 12.797 4.535 1 95.81 181 ALA B N 1
ATOM 3644 C CA . ALA B 1 181 ? 24.406 14.078 4.102 1 95.81 181 ALA B CA 1
ATOM 3645 C C . ALA B 1 181 ? 23.844 15.227 4.934 1 95.81 181 ALA B C 1
ATOM 3647 O O . ALA B 1 181 ? 24.406 16.328 4.953 1 95.81 181 ALA B O 1
ATOM 3648 N N . SER B 1 182 ? 22.75 14.961 5.609 1 96 182 SER B N 1
ATOM 3649 C CA . SER B 1 182 ? 22.109 16 6.398 1 96 182 SER B CA 1
ATOM 3650 C C . SER B 1 182 ? 22.688 16.062 7.809 1 96 182 SER B C 1
ATOM 3652 O O . SER B 1 182 ? 22.312 16.938 8.602 1 96 182 SER B O 1
ATOM 3654 N N . LEU B 1 183 ? 23.562 15.188 8.109 1 96 183 LEU B N 1
ATOM 3655 C CA . LEU B 1 183 ? 24.125 15.094 9.453 1 96 183 LEU B CA 1
ATOM 3656 C C . LEU B 1 183 ? 25.516 15.719 9.492 1 96 183 LEU B C 1
ATOM 3658 O O . LEU B 1 183 ? 26.234 15.711 8.492 1 96 183 LEU B O 1
ATOM 3662 N N . ALA B 1 184 ? 25.797 16.25 10.664 1 94.25 184 ALA B N 1
ATOM 3663 C CA . ALA B 1 184 ? 27.188 16.672 10.891 1 94.25 184 ALA B CA 1
ATOM 3664 C C . ALA B 1 184 ? 28.109 15.453 10.969 1 94.25 184 ALA B C 1
ATOM 3666 O O . ALA B 1 184 ? 27.688 14.352 11.297 1 94.25 184 ALA B O 1
ATOM 3667 N N . PRO B 1 185 ? 29.406 15.68 10.578 1 93.12 185 PRO B N 1
ATOM 3668 C CA . PRO B 1 185 ? 30.344 14.562 10.688 1 93.12 185 PRO B CA 1
ATOM 3669 C C . PRO B 1 185 ? 30.359 13.93 12.078 1 93.12 185 PRO B C 1
ATOM 3671 O O . PRO B 1 185 ? 30.531 14.633 13.078 1 93.12 185 PRO B O 1
ATOM 3674 N N . GLY B 1 186 ? 30.094 12.711 12.125 1 92.38 186 GLY B N 1
ATOM 3675 C CA . GLY B 1 186 ? 30.172 11.961 13.375 1 92.38 186 GLY B CA 1
ATOM 3676 C C . GLY B 1 186 ? 28.891 12.023 14.18 1 92.38 186 GLY B C 1
ATOM 3677 O O . GLY B 1 186 ? 28.781 11.398 15.242 1 92.38 186 GLY B O 1
ATOM 3678 N N . GLN B 1 187 ? 27.953 12.727 13.703 1 94.25 187 GLN B N 1
ATOM 3679 C CA . GLN B 1 187 ? 26.688 12.844 14.422 1 94.25 187 GLN B CA 1
ATOM 3680 C C . GLN B 1 187 ? 25.922 11.516 14.414 1 94.25 187 GLN B C 1
ATOM 3682 O O . GLN B 1 187 ? 25.672 10.953 13.352 1 94.25 187 GLN B O 1
ATOM 3687 N N . ASP B 1 188 ? 25.562 10.992 15.641 1 94.06 188 ASP B N 1
ATOM 3688 C CA . ASP B 1 188 ? 24.906 9.688 15.711 1 94.06 188 ASP B CA 1
ATOM 3689 C C . ASP B 1 188 ? 23.609 9.766 16.516 1 94.06 188 ASP B C 1
ATOM 3691 O O . ASP B 1 188 ? 23.031 8.734 16.859 1 94.06 188 ASP B O 1
ATOM 3695 N N . ALA B 1 189 ? 23.266 10.992 16.844 1 96 189 ALA B N 1
ATOM 3696 C CA . ALA B 1 189 ? 22.016 11.211 17.562 1 96 189 ALA B CA 1
ATOM 3697 C C . ALA B 1 189 ? 21.438 12.594 17.266 1 96 189 ALA B C 1
ATOM 3699 O O . ALA B 1 189 ? 22.188 13.516 16.922 1 96 189 ALA B O 1
ATOM 3700 N N . LEU B 1 190 ? 20.172 12.703 17.391 1 96.5 190 LEU B N 1
ATOM 3701 C CA . LEU B 1 190 ? 19.5 13.992 17.281 1 96.5 190 LEU B CA 1
ATOM 3702 C C . LEU B 1 190 ? 19.094 14.516 18.656 1 96.5 190 LEU B C 1
ATOM 3704 O O . LEU B 1 190 ? 18.672 13.75 19.516 1 96.5 190 LEU B O 1
ATOM 3708 N N . SER B 1 191 ? 19.266 15.852 18.828 1 97.12 191 SER B N 1
ATOM 3709 C CA . SER B 1 191 ? 18.609 16.484 19.969 1 97.12 191 SER B CA 1
ATOM 3710 C C . SER B 1 191 ? 17.125 16.672 19.734 1 97.12 191 SER B C 1
ATOM 3712 O O . SER B 1 191 ? 16.672 16.641 18.578 1 97.12 191 SER B O 1
ATOM 3714 N N . VAL B 1 192 ? 16.375 16.844 20.844 1 97.38 192 VAL B N 1
ATOM 3715 C CA . VAL B 1 192 ? 14.945 17.094 20.719 1 97.38 192 VAL B CA 1
ATOM 3716 C C . VAL B 1 192 ? 14.719 18.375 19.906 1 97.38 192 VAL B C 1
ATOM 3718 O O . VAL B 1 192 ? 13.789 18.438 19.094 1 97.38 192 VAL B O 1
ATOM 3721 N N . GLU B 1 193 ? 15.602 19.297 20.109 1 96.44 193 GLU B N 1
ATOM 3722 C CA . GLU B 1 193 ? 15.508 20.547 19.375 1 96.44 193 GLU B CA 1
ATOM 3723 C C . GLU B 1 193 ? 15.727 20.344 17.875 1 96.44 193 GLU B C 1
ATOM 3725 O O . GLU B 1 193 ? 14.945 20.828 17.062 1 96.44 193 GLU B O 1
ATOM 3730 N N . ASP B 1 194 ? 16.797 19.594 17.578 1 95.81 194 ASP B N 1
ATOM 3731 C CA . ASP B 1 194 ? 17.062 19.297 16.172 1 95.81 194 ASP B CA 1
ATOM 3732 C C . ASP B 1 194 ? 15.914 18.5 15.562 1 95.81 194 ASP B C 1
ATOM 3734 O O . ASP B 1 194 ? 15.531 18.734 14.414 1 95.81 194 ASP B O 1
ATOM 3738 N N . PHE B 1 195 ? 15.445 17.625 16.344 1 97.5 195 PHE B N 1
ATOM 3739 C CA . PHE B 1 195 ? 14.359 16.75 15.93 1 97.5 195 PHE B CA 1
ATOM 3740 C C . PHE B 1 195 ? 13.109 17.562 15.602 1 97.5 195 PHE B C 1
ATOM 3742 O O . PHE B 1 195 ? 12.453 17.312 14.586 1 97.5 195 PHE B O 1
ATOM 3749 N N . THR B 1 196 ? 12.742 18.531 16.344 1 96.94 196 THR B N 1
ATOM 3750 C CA . THR B 1 196 ? 11.516 19.281 16.156 1 96.94 196 THR B CA 1
ATOM 3751 C C . THR B 1 196 ? 11.703 20.391 15.117 1 96.94 196 THR B C 1
ATOM 3753 O O . THR B 1 196 ? 10.727 20.859 14.516 1 96.94 196 THR B O 1
ATOM 3756 N N . ARG B 1 197 ? 12.938 20.766 14.891 1 95.5 197 ARG B N 1
ATOM 3757 C CA . ARG B 1 197 ? 13.227 21.812 13.914 1 95.5 197 ARG B CA 1
ATOM 3758 C C . ARG B 1 197 ? 13.172 21.266 12.492 1 95.5 197 ARG B C 1
ATOM 3760 O O . ARG B 1 197 ? 12.75 21.953 11.57 1 95.5 197 ARG B O 1
ATOM 3767 N N . ARG B 1 198 ? 13.531 20.016 12.305 1 96.06 198 ARG B N 1
ATOM 3768 C CA . ARG B 1 198 ? 13.555 19.391 10.984 1 96.06 198 ARG B CA 1
ATOM 3769 C C . ARG B 1 198 ? 12.141 19.141 10.477 1 96.06 198 ARG B C 1
ATOM 3771 O O . ARG B 1 198 ? 11.195 19.031 11.266 1 96.06 198 ARG B O 1
ATOM 3778 N N . ALA B 1 199 ? 12.07 19.109 9.148 1 95.06 199 ALA B N 1
ATOM 3779 C CA . ALA B 1 199 ? 10.828 18.641 8.547 1 95.06 199 ALA B CA 1
ATOM 3780 C C . ALA B 1 199 ? 10.703 17.125 8.664 1 95.06 199 ALA B C 1
ATOM 3782 O O . ALA B 1 199 ? 11.711 16.422 8.734 1 95.06 199 ALA B O 1
ATOM 3783 N N . HIS B 1 200 ? 9.43 16.688 8.719 1 96.88 200 HIS B N 1
ATOM 3784 C CA . HIS B 1 200 ? 9.156 15.266 8.859 1 96.88 200 HIS B CA 1
ATOM 3785 C C . HIS B 1 200 ? 8.32 14.742 7.695 1 96.88 200 HIS B C 1
ATOM 3787 O O . HIS B 1 200 ? 7.484 15.469 7.152 1 96.88 200 HIS B O 1
ATOM 3793 N N . VAL B 1 201 ? 8.594 13.555 7.277 1 96.62 201 VAL B N 1
ATOM 3794 C CA . VAL B 1 201 ? 7.664 12.789 6.453 1 96.62 201 VAL B CA 1
ATOM 3795 C C . VAL B 1 201 ? 6.941 11.75 7.312 1 96.62 201 VAL B C 1
ATOM 3797 O O . VAL B 1 201 ? 7.582 10.984 8.039 1 96.62 201 VAL B O 1
ATOM 3800 N N . LEU B 1 202 ? 5.602 11.781 7.246 1 95.5 202 LEU B N 1
ATOM 3801 C CA . LEU B 1 202 ? 4.777 10.922 8.086 1 95.5 202 LEU B CA 1
ATOM 3802 C C . LEU B 1 202 ? 4.25 9.727 7.297 1 95.5 202 LEU B C 1
ATOM 3804 O O . LEU B 1 202 ? 3.785 9.883 6.164 1 95.5 202 LEU B O 1
ATOM 3808 N N . VAL B 1 203 ? 4.438 8.539 7.875 1 94.38 203 VAL B N 1
ATOM 3809 C CA . VAL B 1 203 ? 3.717 7.387 7.336 1 94.38 203 VAL B CA 1
ATOM 3810 C C . VAL B 1 203 ? 2.42 7.18 8.117 1 94.38 203 VAL B C 1
ATOM 3812 O O . VAL B 1 203 ? 2.443 7.008 9.336 1 94.38 203 VAL B O 1
ATOM 3815 N N . SER B 1 204 ? 1.328 7.211 7.348 1 87.75 204 SER B N 1
ATOM 3816 C CA . SER B 1 204 ? 0.016 7.117 7.977 1 87.75 204 SER B CA 1
ATOM 3817 C C . SER B 1 204 ? -1.029 6.582 7.004 1 87.75 204 SER B C 1
ATOM 3819 O O . SER B 1 204 ? -0.902 6.762 5.789 1 87.75 204 SER B O 1
ATOM 3821 N N . SER B 1 205 ? -2.006 5.82 7.453 1 75.06 205 SER B N 1
ATOM 3822 C CA . SER B 1 205 ? -3.096 5.32 6.621 1 75.06 205 SER B CA 1
ATOM 3823 C C . SER B 1 205 ? -4.277 6.281 6.621 1 75.06 205 SER B C 1
ATOM 3825 O O . SER B 1 205 ? -5.297 6.023 5.98 1 75.06 205 SER B O 1
ATOM 3827 N N . GLY B 1 206 ? -4.301 7.387 7.16 1 65.62 206 GLY B N 1
ATOM 3828 C CA . GLY B 1 206 ? -5.496 8.211 7.176 1 65.62 206 GLY B CA 1
ATOM 3829 C C . GLY B 1 206 ? -5.203 9.672 7.48 1 65.62 206 GLY B C 1
ATOM 3830 O O . GLY B 1 206 ? -5.633 10.562 6.742 1 65.62 206 GLY B O 1
ATOM 3831 N N . GLY B 1 207 ? -4.598 9.922 8.633 1 66.38 207 GLY B N 1
ATOM 3832 C CA . GLY B 1 207 ? -4.5 11.281 9.141 1 66.38 207 GLY B CA 1
ATOM 3833 C C . GLY B 1 207 ? -3.078 11.805 9.172 1 66.38 207 GLY B C 1
ATOM 3834 O O . GLY B 1 207 ? -2.176 11.211 8.578 1 66.38 207 GLY B O 1
ATOM 3835 N N . PHE B 1 208 ? -3.02 13.062 9.68 1 70.56 208 PHE B N 1
ATOM 3836 C CA . PHE B 1 208 ? -1.74 13.758 9.773 1 70.56 208 PHE B CA 1
ATOM 3837 C C . PHE B 1 208 ? -1.178 13.664 11.188 1 70.56 208 PHE B C 1
ATOM 3839 O O . PHE B 1 208 ? -0.099 14.195 11.469 1 70.56 208 PHE B O 1
ATOM 3846 N N . ILE B 1 209 ? -1.965 13.008 12.008 1 78.69 209 ILE B N 1
ATOM 3847 C CA . ILE B 1 209 ? -1.497 12.875 13.391 1 78.69 209 ILE B CA 1
ATOM 3848 C C . ILE B 1 209 ? -1.04 11.445 13.648 1 78.69 209 ILE B C 1
ATOM 3850 O O . ILE B 1 209 ? -1.772 10.492 13.367 1 78.69 209 ILE B O 1
ATOM 3854 N N . GLY B 1 210 ? 0.167 11.273 14.031 1 85.12 210 GLY B N 1
ATOM 3855 C CA . GLY B 1 210 ? 0.704 9.969 14.383 1 85.12 210 GLY B CA 1
ATOM 3856 C C . GLY B 1 210 ? 1.206 9.898 15.812 1 85.12 210 GLY B C 1
ATOM 3857 O O . GLY B 1 210 ? 0.996 10.828 16.594 1 85.12 210 GLY B O 1
ATOM 3858 N N . VAL B 1 211 ? 1.781 8.844 16.141 1 87 211 VAL B N 1
ATOM 3859 C CA . VAL B 1 211 ? 2.256 8.562 17.5 1 87 211 VAL B CA 1
ATOM 3860 C C . VAL B 1 211 ? 3.273 9.617 17.922 1 87 211 VAL B C 1
ATOM 3862 O O . VAL B 1 211 ? 3.318 10.008 19.094 1 87 211 VAL B O 1
ATOM 3865 N N . VAL B 1 212 ? 4.082 10.109 17 1 93.56 212 VAL B N 1
ATOM 3866 C CA . VAL B 1 212 ? 5.086 11.117 17.312 1 93.56 212 VAL B CA 1
ATOM 3867 C C . VAL B 1 212 ? 4.402 12.406 17.766 1 93.56 212 VAL B C 1
ATOM 3869 O O . VAL B 1 212 ? 4.855 13.055 18.703 1 93.56 212 VAL B O 1
ATOM 3872 N N . ASP B 1 213 ? 3.363 12.758 17.062 1 89.69 213 ASP B N 1
ATOM 3873 C CA . ASP B 1 213 ? 2.623 13.961 17.438 1 89.69 213 ASP B CA 1
ATOM 3874 C C . ASP B 1 213 ? 2.055 13.852 18.844 1 89.69 213 ASP B C 1
ATOM 3876 O O . ASP B 1 213 ? 2.086 14.82 19.609 1 89.69 213 ASP B O 1
ATOM 3880 N N . GLU B 1 214 ? 1.529 12.695 19.156 1 84.94 214 GLU B N 1
ATOM 3881 C CA . GLU B 1 214 ? 0.992 12.453 20.5 1 84.94 214 GLU B CA 1
ATOM 3882 C C . GLU B 1 214 ? 2.07 12.617 21.562 1 84.94 214 GLU B C 1
ATOM 3884 O O . GLU B 1 214 ? 1.847 13.273 22.578 1 84.94 214 GLU B O 1
ATOM 3889 N N . VAL B 1 215 ? 3.223 12.086 21.328 1 91.25 215 VAL B N 1
ATOM 3890 C CA . VAL B 1 215 ? 4.336 12.117 22.266 1 91.25 215 VAL B CA 1
ATOM 3891 C C . VAL B 1 215 ? 4.844 13.547 22.438 1 91.25 215 VAL B C 1
ATOM 3893 O O . VAL B 1 215 ? 5.078 14.008 23.547 1 91.25 215 VAL B O 1
ATOM 3896 N N . LEU B 1 216 ? 5.027 14.25 21.328 1 93.06 216 LEU B N 1
ATOM 3897 C CA . LEU B 1 216 ? 5.523 15.625 21.359 1 93.06 216 LEU B CA 1
ATOM 3898 C C . LEU B 1 216 ? 4.531 16.547 22.078 1 93.06 216 LEU B C 1
ATOM 3900 O O . LEU B 1 216 ? 4.93 17.391 22.875 1 93.06 216 LEU B O 1
ATOM 3904 N N . HIS B 1 217 ? 3.285 16.312 21.781 1 88.12 217 HIS B N 1
ATOM 3905 C CA . HIS B 1 217 ? 2.252 17.141 22.391 1 88.12 217 HIS B CA 1
ATOM 3906 C C . HIS B 1 217 ? 2.271 17.031 23.906 1 88.12 217 HIS B C 1
ATOM 3908 O O . HI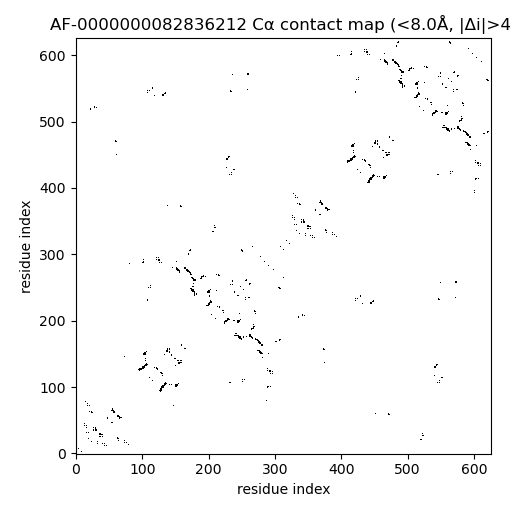S B 1 217 ? 2.068 18.031 24.609 1 88.12 217 HIS B O 1
ATOM 3914 N N . ALA B 1 218 ? 2.438 15.867 24.391 1 87.62 218 ALA B N 1
ATOM 3915 C CA . ALA B 1 218 ? 2.51 15.617 25.828 1 87.62 218 ALA B CA 1
ATOM 3916 C C . ALA B 1 218 ? 3.643 16.422 26.469 1 87.62 218 ALA B C 1
ATOM 3918 O O . ALA B 1 218 ? 3.631 16.672 27.672 1 87.62 218 ALA B O 1
ATOM 3919 N N . GLN B 1 219 ? 4.582 16.891 25.703 1 93.25 219 GLN B N 1
ATOM 3920 C CA . GLN B 1 219 ? 5.723 17.656 26.188 1 93.25 219 GLN B CA 1
ATOM 3921 C C . GLN B 1 219 ? 5.605 19.125 25.781 1 93.25 219 GLN B C 1
ATOM 3923 O O . GLN B 1 219 ? 6.547 19.906 25.953 1 93.25 219 GLN B O 1
ATOM 3928 N N . GLY B 1 220 ? 4.473 19.438 25.141 1 93.12 220 GLY B N 1
ATOM 3929 C CA . GLY B 1 220 ? 4.254 20.812 24.688 1 93.12 220 GLY B CA 1
ATOM 3930 C C . GLY B 1 220 ? 5.023 21.156 23.438 1 93.12 220 GLY B C 1
ATOM 3931 O O . GLY B 1 220 ? 5.332 22.328 23.188 1 93.12 220 GLY B O 1
ATOM 3932 N N . LEU B 1 221 ? 5.445 20.141 22.75 1 94.56 221 LEU B N 1
ATOM 3933 C CA . LEU B 1 221 ? 6.219 20.328 21.516 1 94.56 221 LEU B CA 1
ATOM 3934 C C . LEU B 1 221 ? 5.387 19.969 20.297 1 94.56 221 LEU B C 1
ATOM 3936 O O . LEU B 1 221 ? 4.324 19.359 20.422 1 94.56 221 LEU B O 1
ATOM 3940 N N . THR B 1 222 ? 5.773 20.484 19.125 1 92.56 222 THR B N 1
ATOM 3941 C CA . THR B 1 222 ? 5.145 20.188 17.844 1 92.56 222 THR B CA 1
ATO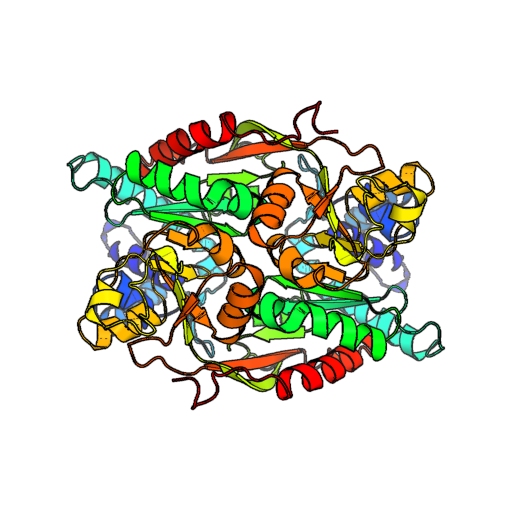M 3942 C C . THR B 1 222 ? 6.203 19.938 16.781 1 92.56 222 THR B C 1
ATOM 3944 O O . THR B 1 222 ? 7.383 20.219 16.984 1 92.56 222 THR B O 1
ATOM 3947 N N . ARG B 1 223 ? 5.789 19.328 15.742 1 92.69 223 ARG B N 1
ATOM 3948 C CA . ARG B 1 223 ? 6.66 19.125 14.586 1 92.69 223 ARG B CA 1
ATOM 3949 C C . ARG B 1 223 ? 5.996 19.625 13.305 1 92.69 223 ARG B C 1
ATOM 3951 O O . ARG B 1 223 ? 4.805 19.922 13.305 1 92.69 223 ARG B O 1
ATOM 3958 N N . ARG B 1 224 ? 6.82 19.734 12.32 1 89.5 224 ARG B N 1
ATOM 3959 C CA . ARG B 1 224 ? 6.316 20.109 11 1 89.5 224 ARG B CA 1
ATOM 3960 C C . ARG B 1 224 ? 6.344 18.922 10.047 1 89.5 224 ARG B C 1
ATOM 3962 O O . ARG B 1 224 ? 7.414 18.422 9.695 1 89.5 224 ARG B O 1
ATOM 3969 N N . VAL B 1 225 ? 5.191 18.469 9.625 1 91.19 225 VAL B N 1
ATOM 3970 C CA . VAL B 1 225 ? 5.066 17.375 8.664 1 91.19 225 VAL B CA 1
ATOM 3971 C C . VAL B 1 225 ? 4.934 17.938 7.254 1 91.19 225 VAL B C 1
ATOM 3973 O O . VAL B 1 225 ? 3.973 18.641 6.949 1 91.19 225 VAL B O 1
ATOM 3976 N N . LEU B 1 226 ? 5.91 17.609 6.426 1 88.31 226 LEU B N 1
ATOM 3977 C CA . LEU B 1 226 ? 5.973 18.125 5.059 1 88.31 226 LEU B CA 1
ATOM 3978 C C . LEU B 1 226 ? 5.031 17.344 4.145 1 88.31 226 LEU B C 1
ATOM 3980 O O . LEU B 1 226 ? 4.465 17.906 3.209 1 88.31 226 LEU B O 1
ATOM 3984 N N . ALA B 1 227 ? 4.965 16.062 4.316 1 93.5 227 ALA B N 1
ATOM 3985 C CA . ALA B 1 227 ? 4.172 15.133 3.508 1 93.5 227 ALA B CA 1
ATOM 3986 C C . ALA B 1 227 ? 3.867 13.852 4.277 1 93.5 227 ALA B C 1
ATOM 3988 O O . ALA B 1 227 ? 4.543 13.539 5.262 1 93.5 227 ALA B O 1
ATOM 3989 N N . ALA B 1 228 ? 2.82 13.266 3.848 1 93.81 228 ALA B N 1
ATOM 3990 C CA . ALA B 1 228 ? 2.457 11.969 4.414 1 93.81 228 ALA B CA 1
ATOM 3991 C C . ALA B 1 228 ? 2.299 10.914 3.318 1 93.81 228 ALA B C 1
ATOM 3993 O O . ALA B 1 228 ? 1.998 11.25 2.17 1 93.81 228 ALA B O 1
ATOM 3994 N N . THR B 1 229 ? 2.584 9.703 3.666 1 94.75 229 THR B N 1
ATOM 3995 C CA . THR B 1 229 ? 2.434 8.586 2.738 1 94.75 229 THR B CA 1
ATOM 3996 C C . THR B 1 229 ? 1.963 7.332 3.471 1 94.75 229 THR B C 1
ATOM 3998 O O . THR B 1 229 ? 2.238 7.164 4.66 1 94.75 229 THR B O 1
ATOM 4001 N N . THR B 1 230 ? 1.301 6.453 2.746 1 92.25 230 THR B N 1
ATOM 4002 C CA . THR B 1 230 ? 0.917 5.164 3.307 1 92.25 230 THR B CA 1
ATOM 4003 C C . THR B 1 230 ? 2.051 4.152 3.162 1 92.25 230 THR B C 1
ATOM 4005 O O . THR B 1 230 ? 2.002 3.068 3.746 1 92.25 230 THR B O 1
ATOM 4008 N N . HIS B 1 231 ? 3.105 4.508 2.467 1 94.56 231 HIS B N 1
ATOM 4009 C CA . HIS B 1 231 ? 4.137 3.547 2.092 1 94.56 231 HIS B CA 1
ATOM 4010 C C . HIS B 1 231 ? 5.422 3.781 2.879 1 94.56 231 HIS B C 1
ATOM 4012 O O . HIS B 1 231 ? 6.105 4.785 2.674 1 94.56 231 HIS B O 1
ATOM 4018 N N . PHE B 1 232 ? 5.828 2.795 3.641 1 95.94 232 PHE B N 1
ATOM 4019 C CA . PHE B 1 232 ? 7.09 2.893 4.363 1 95.94 232 PHE B CA 1
ATOM 4020 C C . PHE B 1 232 ? 8.273 2.844 3.398 1 95.94 232 PHE B C 1
ATOM 4022 O O . PHE B 1 232 ? 9.227 3.604 3.543 1 95.94 232 PHE B O 1
ATOM 4029 N N . ALA B 1 233 ? 8.18 1.99 2.439 1 95.06 233 ALA B N 1
ATOM 4030 C CA . ALA B 1 233 ? 9.305 1.782 1.528 1 95.06 233 ALA B CA 1
ATOM 4031 C C . ALA B 1 233 ? 9.586 3.037 0.706 1 95.06 233 ALA B C 1
ATOM 4033 O O . ALA B 1 233 ? 10.695 3.221 0.2 1 95.06 233 ALA B O 1
ATOM 4034 N N . ALA B 1 234 ? 8.609 3.9 0.553 1 95.12 234 ALA B N 1
ATOM 4035 C CA . ALA B 1 234 ? 8.781 5.133 -0.212 1 95.12 234 ALA B CA 1
ATOM 4036 C C . ALA B 1 234 ? 9.758 6.074 0.479 1 95.12 234 ALA B C 1
ATOM 4038 O O . ALA B 1 234 ? 10.305 6.988 -0.15 1 95.12 234 ALA B O 1
ATOM 4039 N N . LEU B 1 235 ? 9.961 5.895 1.729 1 96.56 235 LEU B N 1
ATOM 4040 C CA . LEU B 1 235 ? 10.852 6.762 2.49 1 96.56 235 LEU B CA 1
ATOM 4041 C C . LEU B 1 235 ? 12.273 6.711 1.933 1 96.56 235 LEU B C 1
ATOM 4043 O O . LEU B 1 235 ? 13.016 7.691 2.02 1 96.56 235 LEU B O 1
ATOM 4047 N N . ALA B 1 236 ? 12.688 5.562 1.329 1 94.75 236 ALA B N 1
ATOM 4048 C CA . ALA B 1 236 ? 13.992 5.426 0.69 1 94.75 236 ALA B CA 1
ATOM 4049 C C . ALA B 1 236 ? 14.203 6.512 -0.363 1 94.75 236 ALA B C 1
ATOM 4051 O O . ALA B 1 236 ? 15.328 6.953 -0.59 1 94.75 236 ALA B O 1
ATOM 4052 N N . PHE B 1 237 ? 13.141 6.957 -0.924 1 94.31 237 PHE B N 1
ATOM 4053 C CA . PHE B 1 237 ? 13.203 7.895 -2.039 1 94.31 237 PHE B CA 1
ATOM 4054 C C . PHE B 1 237 ? 12.883 9.312 -1.572 1 94.31 237 PHE B C 1
ATOM 4056 O O . PHE B 1 237 ? 13.508 10.273 -2.023 1 94.31 237 PHE B O 1
ATOM 4063 N N . LEU B 1 238 ? 11.992 9.43 -0.646 1 96 238 LEU B N 1
ATOM 4064 C CA . LEU B 1 238 ? 11.492 10.734 -0.222 1 96 238 LEU B CA 1
ATOM 4065 C C . LEU B 1 238 ? 12.523 11.461 0.64 1 96 238 LEU B C 1
ATOM 4067 O O . LEU B 1 238 ? 12.555 12.688 0.67 1 96 238 LEU B O 1
ATOM 4071 N N . LEU B 1 239 ? 13.375 10.727 1.326 1 96.69 239 LEU B N 1
ATOM 4072 C CA . LEU B 1 239 ? 14.289 11.344 2.281 1 96.69 239 LEU B CA 1
ATOM 4073 C C . LEU B 1 239 ? 15.633 11.648 1.627 1 96.69 239 LEU B C 1
ATOM 4075 O O . LEU B 1 239 ? 16.422 12.422 2.164 1 96.69 239 LEU B O 1
ATOM 4079 N N . ARG B 1 240 ? 15.898 10.984 0.52 1 92.69 240 ARG B N 1
ATOM 4080 C CA . ARG B 1 240 ? 17.219 11.078 -0.115 1 92.69 240 ARG B CA 1
ATOM 4081 C C . ARG B 1 240 ? 17.484 12.5 -0.593 1 92.69 240 ARG B C 1
ATOM 4083 O O . ARG B 1 240 ? 16.641 13.109 -1.259 1 92.69 240 ARG B O 1
ATOM 4090 N N . GLY B 1 241 ? 18.688 13.016 -0.231 1 90.56 241 GLY B N 1
ATOM 4091 C CA . GLY B 1 241 ? 19.125 14.312 -0.728 1 90.56 241 GLY B CA 1
ATOM 4092 C C . GLY B 1 241 ? 18.516 15.477 0.032 1 90.56 241 GLY B C 1
ATOM 4093 O O . GLY B 1 241 ? 18.625 16.625 -0.389 1 90.56 241 GLY B O 1
ATOM 4094 N N . GLY B 1 242 ? 17.812 15.203 1.082 1 92.06 242 GLY B N 1
ATOM 4095 C CA . GLY B 1 242 ? 17.172 16.266 1.837 1 92.06 242 GLY B CA 1
ATOM 4096 C C . GLY B 1 242 ? 17.484 16.219 3.318 1 92.06 242 GLY B C 1
ATOM 4097 O O . GLY B 1 242 ? 18.281 15.391 3.766 1 92.06 242 GLY B O 1
ATOM 4098 N N . ASP B 1 243 ? 16.828 17.156 4.027 1 93.62 243 ASP B N 1
ATOM 4099 C CA . ASP B 1 243 ? 17.094 17.266 5.457 1 93.62 243 ASP B CA 1
ATOM 4100 C C . ASP B 1 243 ? 15.906 16.734 6.273 1 93.62 243 ASP B C 1
ATOM 4102 O O . ASP B 1 243 ? 15.945 16.734 7.504 1 93.62 243 ASP B O 1
ATOM 4106 N N . ALA B 1 244 ? 14.93 16.266 5.582 1 96.69 244 ALA B N 1
ATOM 4107 C CA . ALA B 1 244 ? 13.766 15.734 6.281 1 96.69 244 ALA B CA 1
ATOM 4108 C C . ALA B 1 244 ? 14.094 14.398 6.945 1 96.69 244 ALA B C 1
ATOM 4110 O O . ALA B 1 244 ? 15.047 13.719 6.551 1 96.69 244 ALA B O 1
ATOM 4111 N N . LEU B 1 245 ? 13.344 14.109 7.984 1 97.94 245 LEU B N 1
ATOM 4112 C CA . LEU B 1 245 ? 13.492 12.805 8.625 1 97.94 245 LEU B CA 1
ATOM 4113 C C . LEU B 1 245 ? 12.141 12.109 8.75 1 97.94 245 LEU B C 1
ATOM 4115 O O . LEU B 1 245 ? 11.094 12.727 8.523 1 97.94 245 LEU B O 1
ATOM 4119 N N . ALA B 1 246 ? 12.172 10.883 8.992 1 98.31 246 ALA B N 1
ATOM 4120 C CA . ALA B 1 246 ? 10.992 10.086 9.305 1 98.31 246 ALA B CA 1
ATOM 4121 C C . ALA B 1 246 ? 11.211 9.234 10.547 1 98.31 246 ALA B C 1
ATOM 4123 O O . ALA B 1 246 ? 12.312 8.711 10.766 1 98.31 246 ALA B O 1
ATOM 4124 N N . THR B 1 247 ? 10.203 9.18 11.383 1 98 247 THR B N 1
ATOM 4125 C CA . THR B 1 247 ? 10.148 8.219 12.484 1 98 247 THR B CA 1
ATOM 4126 C C . THR B 1 247 ? 9.289 7.016 12.102 1 98 247 THR B C 1
ATOM 4128 O O . THR B 1 247 ? 8.141 7.172 11.688 1 98 247 THR B O 1
ATOM 4131 N N . LEU B 1 248 ? 9.867 5.844 12.211 1 97.44 248 LEU B N 1
ATOM 4132 C CA . LEU B 1 248 ? 9.188 4.633 11.758 1 97.44 248 LEU B CA 1
ATOM 4133 C C . LEU B 1 248 ? 9.633 3.42 12.562 1 97.44 248 LEU B C 1
ATOM 4135 O O . LEU B 1 248 ? 10.57 3.512 13.359 1 97.44 248 LEU B O 1
ATOM 4139 N N . PRO B 1 249 ? 8.93 2.279 12.43 1 96.81 249 PRO B N 1
ATOM 4140 C CA . PRO B 1 249 ? 9.344 1.066 13.133 1 96.81 249 PRO B CA 1
ATOM 4141 C C . PRO B 1 249 ? 10.805 0.7 12.875 1 96.81 249 PRO B C 1
ATOM 4143 O O . PRO B 1 249 ? 11.258 0.739 11.727 1 96.81 249 PRO B O 1
ATOM 4146 N N . THR B 1 250 ? 11.508 0.274 13.906 1 97.31 250 THR B N 1
ATOM 4147 C CA . THR B 1 250 ? 12.945 0.008 13.836 1 97.31 250 THR B CA 1
ATOM 4148 C C . THR B 1 250 ? 13.242 -1.088 12.82 1 97.31 250 THR B C 1
ATOM 4150 O O . THR B 1 250 ? 14.227 -1.005 12.078 1 97.31 250 THR B O 1
ATOM 4153 N N . HIS B 1 251 ? 12.453 -2.1 12.781 1 96.62 251 HIS B N 1
ATOM 4154 C CA . HIS B 1 251 ? 12.703 -3.199 11.852 1 96.62 251 HIS B CA 1
ATOM 4155 C C . HIS B 1 251 ? 12.664 -2.723 10.406 1 96.62 251 HIS B C 1
ATOM 4157 O O . HIS B 1 251 ? 13.445 -3.188 9.578 1 96.62 251 HIS B O 1
ATOM 4163 N N . ALA B 1 252 ? 11.75 -1.823 10.094 1 96.75 252 ALA B N 1
ATOM 4164 C CA . ALA B 1 252 ? 11.688 -1.264 8.742 1 96.75 252 ALA B CA 1
ATOM 4165 C C . ALA B 1 252 ? 12.852 -0.308 8.492 1 96.75 252 ALA B C 1
ATOM 4167 O O . ALA B 1 252 ? 13.43 -0.296 7.406 1 96.75 252 ALA B O 1
ATOM 4168 N N . ALA B 1 253 ? 13.172 0.504 9.492 1 97.44 253 ALA B N 1
ATOM 4169 C CA . ALA B 1 253 ? 14.289 1.437 9.375 1 97.44 253 ALA B CA 1
ATOM 4170 C C . ALA B 1 253 ? 15.586 0.697 9.078 1 97.44 253 ALA B C 1
ATOM 4172 O O . ALA B 1 253 ? 16.375 1.124 8.227 1 97.44 253 ALA B O 1
ATOM 4173 N N . ARG B 1 254 ? 15.852 -0.391 9.742 1 96.5 254 ARG B N 1
ATOM 4174 C CA . ARG B 1 254 ? 17.047 -1.205 9.531 1 96.5 254 ARG B CA 1
ATOM 4175 C C . ARG B 1 254 ? 17.094 -1.729 8.102 1 96.5 254 ARG B C 1
ATOM 4177 O O . ARG B 1 254 ? 18.141 -1.668 7.453 1 96.5 254 ARG B O 1
ATOM 4184 N N . GLY B 1 255 ? 15.961 -2.207 7.676 1 95.19 255 GLY B N 1
ATOM 4185 C CA . GLY B 1 255 ? 15.906 -2.707 6.309 1 95.19 255 GLY B CA 1
ATOM 4186 C C . GLY B 1 255 ? 16.188 -1.639 5.27 1 95.19 255 GLY B C 1
ATOM 4187 O O . GLY B 1 255 ? 16.953 -1.863 4.332 1 95.19 255 GLY B O 1
ATOM 4188 N N . LEU B 1 256 ? 15.562 -0.518 5.438 1 96.56 256 LEU B N 1
ATOM 4189 C CA . LEU B 1 256 ? 15.75 0.59 4.508 1 96.56 256 LEU B CA 1
ATOM 4190 C C . LEU B 1 256 ? 17.203 1.071 4.527 1 96.56 256 LEU B C 1
ATOM 4192 O O . LEU B 1 256 ? 17.797 1.286 3.471 1 96.56 256 LEU B O 1
ATOM 4196 N N . ALA B 1 257 ? 17.75 1.196 5.672 1 95.81 257 ALA B N 1
ATOM 4197 C CA . ALA B 1 257 ? 19.141 1.659 5.797 1 95.81 257 ALA B CA 1
ATOM 4198 C C . ALA B 1 257 ? 20.094 0.698 5.109 1 95.81 257 ALA B C 1
ATOM 4200 O O . ALA B 1 257 ? 21.062 1.128 4.461 1 95.81 257 ALA B O 1
ATOM 4201 N N . ALA B 1 258 ? 19.875 -0.532 5.203 1 92.62 258 ALA B N 1
ATOM 4202 C CA . ALA B 1 258 ? 20.75 -1.564 4.664 1 92.62 258 ALA B CA 1
ATOM 4203 C C . ALA B 1 258 ? 20.781 -1.517 3.139 1 92.62 258 ALA B C 1
ATOM 4205 O O . ALA B 1 258 ? 21.797 -1.854 2.523 1 92.62 258 ALA B O 1
ATOM 4206 N N . VAL B 1 259 ? 19.734 -0.978 2.57 1 91.25 259 VAL B N 1
ATOM 4207 C CA . VAL B 1 259 ? 19.625 -1.118 1.121 1 91.25 259 VAL B CA 1
ATOM 4208 C C . VAL B 1 259 ? 19.812 0.243 0.454 1 91.25 259 VAL B C 1
ATOM 4210 O O . VAL B 1 259 ? 20.203 0.32 -0.712 1 91.25 259 VAL B O 1
ATOM 4213 N N . THR B 1 260 ? 19.578 1.344 1.096 1 91.25 260 THR B N 1
ATOM 4214 C CA . THR B 1 260 ? 19.531 2.645 0.438 1 91.25 260 THR B CA 1
ATOM 4215 C C . THR B 1 260 ? 20.703 3.521 0.886 1 91.25 260 THR B C 1
ATOM 4217 O O . THR B 1 260 ? 20.969 4.559 0.28 1 91.25 260 THR B O 1
ATOM 4220 N N . GLY B 1 261 ? 21.359 3.256 1.974 1 90.62 261 GLY B N 1
ATOM 4221 C CA . GLY B 1 261 ? 22.438 4.07 2.512 1 90.62 261 GLY B CA 1
ATOM 4222 C C . GLY B 1 261 ? 21.953 5.152 3.459 1 90.62 261 GLY B C 1
ATOM 4223 O O . GLY B 1 261 ? 22.75 5.945 3.969 1 90.62 261 GLY B O 1
ATOM 4224 N N . LEU B 1 262 ? 20.656 5.254 3.697 1 96.06 262 LEU B N 1
ATOM 4225 C CA . LEU B 1 262 ? 20.141 6.156 4.723 1 96.06 262 LEU B CA 1
ATOM 4226 C C . LEU B 1 262 ? 20.688 5.781 6.098 1 96.06 262 LEU B C 1
ATOM 4228 O O . LEU B 1 262 ? 21.188 4.668 6.293 1 96.06 262 LEU B O 1
ATOM 4232 N N . ARG B 1 263 ? 20.641 6.762 6.984 1 97.5 263 ARG B N 1
ATOM 4233 C CA . ARG B 1 263 ? 21.188 6.539 8.32 1 97.5 263 ARG B CA 1
ATOM 4234 C C . ARG B 1 263 ? 20.062 6.352 9.344 1 97.5 263 ARG B C 1
ATOM 4236 O O . ARG B 1 263 ? 19.125 7.137 9.383 1 97.5 263 ARG B O 1
ATOM 4243 N N . LEU B 1 264 ? 20.203 5.27 10.086 1 97.31 264 LEU B N 1
ATOM 4244 C CA . LEU B 1 264 ? 19.297 4.992 11.203 1 97.31 264 LEU B CA 1
ATOM 4245 C C . LEU B 1 264 ? 19.812 5.629 12.484 1 97.31 264 LEU B C 1
ATOM 4247 O O . LEU B 1 264 ? 20.984 5.465 12.844 1 97.31 264 LEU B O 1
ATOM 4251 N N . LEU B 1 265 ? 19 6.453 13.18 1 97.75 265 LEU B N 1
ATOM 4252 C CA . LEU B 1 265 ? 19.328 7.09 14.453 1 97.75 265 LEU B CA 1
ATOM 4253 C C . LEU B 1 265 ? 18.281 6.762 15.508 1 97.75 265 LEU B C 1
ATOM 4255 O O . LEU B 1 265 ? 17.109 6.535 15.18 1 97.75 265 LEU B O 1
ATOM 4259 N N . PRO B 1 266 ? 18.688 6.73 16.781 1 97 266 PRO B N 1
ATOM 4260 C CA . PRO B 1 266 ? 17.672 6.617 17.828 1 97 266 PRO B CA 1
ATOM 4261 C C . PRO B 1 266 ? 16.734 7.824 17.891 1 97 266 PRO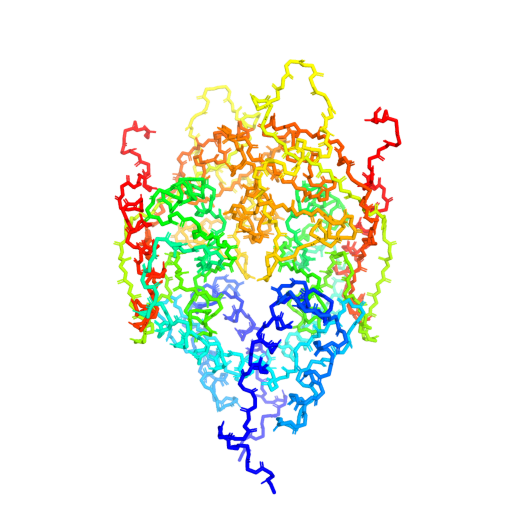 B C 1
ATOM 4263 O O . PRO B 1 266 ? 17.156 8.945 17.594 1 97 266 PRO B O 1
ATOM 4266 N N . CYS B 1 267 ? 15.484 7.559 18.219 1 96.69 267 CYS B N 1
ATOM 4267 C CA . CYS B 1 267 ? 14.57 8.672 18.453 1 96.69 267 CYS B CA 1
ATOM 4268 C C . CYS B 1 267 ? 14.969 9.453 19.703 1 96.69 267 CYS B C 1
ATOM 4270 O O . CYS B 1 267 ? 15.227 8.859 20.75 1 96.69 267 CYS B O 1
ATOM 4272 N N . PRO B 1 268 ? 15.008 10.75 19.625 1 97 268 PRO B N 1
ATOM 4273 C CA . PRO B 1 268 ? 15.438 11.539 20.781 1 97 268 PRO B CA 1
ATOM 4274 C C . PRO B 1 268 ? 14.344 11.695 21.828 1 97 268 PRO B C 1
ATOM 4276 O O . PRO B 1 268 ? 14.602 12.234 22.906 1 97 268 PRO B O 1
ATOM 4279 N N . VAL B 1 269 ? 13.133 11.336 21.547 1 96 269 VAL B N 1
ATOM 4280 C CA . VAL B 1 269 ? 12.031 11.352 22.5 1 96 269 VAL B CA 1
ATOM 4281 C C . VAL B 1 269 ? 11.617 9.922 22.844 1 96 269 VAL B C 1
ATOM 4283 O O . VAL B 1 269 ? 11.758 9.016 22.016 1 96 269 VAL B O 1
ATOM 4286 N N . ALA B 1 270 ? 11.141 9.758 24.047 1 94.81 270 ALA B N 1
ATOM 4287 C CA . ALA B 1 270 ? 10.688 8.43 24.469 1 94.81 270 ALA B CA 1
ATOM 4288 C C . ALA B 1 270 ? 9.43 8.016 23.719 1 94.81 270 ALA B C 1
ATOM 4290 O O . ALA B 1 270 ? 8.359 8.602 23.906 1 94.81 270 ALA B O 1
ATOM 4291 N N . MET B 1 271 ? 9.57 6.98 22.922 1 95.56 271 MET B N 1
ATOM 4292 C CA . MET B 1 271 ? 8.453 6.465 22.141 1 95.56 271 MET B CA 1
ATOM 4293 C C . MET B 1 271 ? 7.875 5.211 22.781 1 95.56 271 MET B C 1
ATOM 4295 O O . MET B 1 271 ? 8.609 4.402 23.344 1 95.56 271 MET B O 1
ATOM 4299 N N . PRO B 1 272 ? 6.566 5.051 22.672 1 92.06 272 PRO B N 1
ATOM 4300 C CA . PRO B 1 272 ? 5.98 3.818 23.203 1 92.06 272 PRO B CA 1
ATOM 4301 C C . PRO B 1 272 ? 6.336 2.588 22.359 1 92.06 272 PRO B C 1
ATOM 4303 O O . PRO B 1 272 ? 6.602 2.705 21.172 1 92.06 272 PRO B O 1
ATOM 4306 N N . ARG B 1 273 ? 6.426 1.469 23.078 1 93.81 273 ARG B N 1
ATOM 4307 C CA . ARG B 1 273 ? 6.5 0.199 22.359 1 93.81 273 ARG B CA 1
ATOM 4308 C C . ARG B 1 273 ? 5.113 -0.271 21.922 1 93.81 273 ARG B C 1
ATOM 4310 O O . ARG B 1 273 ? 4.105 0.281 22.359 1 93.81 273 ARG B O 1
ATOM 4317 N N . TYR B 1 274 ? 5.035 -1.153 20.953 1 91.38 274 TYR B N 1
ATOM 4318 C CA . TYR B 1 274 ? 3.762 -1.695 20.5 1 91.38 274 TYR B CA 1
ATOM 4319 C C . TYR B 1 274 ? 3.869 -3.191 20.234 1 91.38 274 TYR B C 1
ATOM 4321 O O . TYR B 1 274 ? 4.941 -3.691 19.891 1 91.38 274 TYR B O 1
ATOM 4329 N N . ALA B 1 275 ? 2.779 -3.85 20.344 1 93.25 275 ALA B N 1
ATOM 4330 C CA . ALA B 1 275 ? 2.742 -5.293 20.125 1 93.25 275 ALA B CA 1
ATOM 4331 C C . ALA B 1 275 ? 2.652 -5.605 18.625 1 93.25 275 ALA B C 1
ATOM 4333 O O . ALA B 1 275 ? 1.925 -4.938 17.891 1 93.25 275 ALA B O 1
ATOM 4334 N N . ILE B 1 276 ? 3.459 -6.535 18.203 1 95.19 276 ILE B N 1
ATOM 4335 C CA . ILE B 1 276 ? 3.34 -7.125 16.875 1 95.19 276 ILE B CA 1
ATOM 4336 C C . ILE B 1 276 ? 2.605 -8.461 16.969 1 95.19 276 ILE B C 1
ATOM 4338 O O . ILE B 1 276 ? 2.986 -9.336 17.75 1 95.19 276 ILE B O 1
ATOM 4342 N N . GLU B 1 277 ? 1.597 -8.57 16.109 1 95.69 277 GLU B N 1
ATOM 4343 C CA . GLU B 1 277 ? 0.738 -9.742 16.234 1 95.69 277 GLU B CA 1
ATOM 4344 C C . GLU B 1 277 ? 0.532 -10.422 14.883 1 95.69 277 GLU B C 1
ATOM 4346 O O . GLU B 1 277 ? 0.51 -9.75 13.844 1 95.69 277 GLU B O 1
ATOM 4351 N N . MET B 1 278 ? 0.483 -11.727 14.93 1 96.75 278 MET B N 1
ATOM 4352 C CA . MET B 1 278 ? -0.068 -12.492 13.812 1 96.75 278 MET B CA 1
ATOM 4353 C C . MET B 1 278 ? -1.515 -12.891 14.086 1 96.75 278 MET B C 1
ATOM 4355 O O . MET B 1 278 ? -1.84 -13.344 15.18 1 96.75 278 MET B O 1
ATOM 4359 N N . GLY B 1 279 ? -2.395 -12.656 13.117 1 96.56 279 GLY B N 1
ATOM 4360 C CA . GLY B 1 279 ? -3.803 -12.977 13.297 1 96.56 279 GLY B CA 1
ATOM 4361 C C . GLY B 1 279 ? -4.375 -13.797 12.156 1 96.56 279 GLY B C 1
ATOM 4362 O O . GLY B 1 279 ? -3.857 -13.766 11.039 1 96.56 279 GLY B O 1
ATOM 4363 N N . TRP B 1 280 ? -5.402 -14.516 12.484 1 95.31 280 TRP B N 1
ATOM 4364 C CA . TRP B 1 280 ? -6.129 -15.328 11.516 1 95.31 280 TRP B CA 1
ATOM 4365 C C . TRP B 1 280 ? -7.535 -15.641 12.008 1 95.31 280 TRP B C 1
ATOM 4367 O O . TRP B 1 280 ? -7.848 -15.438 13.188 1 95.31 280 TRP B O 1
ATOM 4377 N N . ARG B 1 281 ? -8.359 -16.062 11.094 1 89.44 281 ARG B N 1
ATOM 4378 C CA . ARG B 1 281 ? -9.68 -16.547 11.484 1 89.44 281 ARG B CA 1
ATOM 4379 C C . ARG B 1 281 ? -9.586 -17.891 12.203 1 89.44 281 ARG B C 1
ATOM 4381 O O . ARG B 1 281 ? -8.773 -18.734 11.836 1 89.44 281 ARG B O 1
ATOM 4388 N N . ALA B 1 282 ? -10.492 -18.172 13.07 1 85.12 282 ALA B N 1
ATOM 4389 C CA . ALA B 1 282 ? -10.484 -19.391 13.875 1 85.12 282 ALA B CA 1
ATOM 4390 C C . ALA B 1 282 ? -10.555 -20.625 12.992 1 85.12 282 ALA B C 1
ATOM 4392 O O . ALA B 1 282 ? -9.945 -21.656 13.297 1 85.12 282 ALA B O 1
ATOM 4393 N N . ASP B 1 283 ? -11.195 -20.547 11.938 1 80.62 283 ASP B N 1
ATOM 4394 C CA . ASP B 1 283 ? -11.406 -21.719 11.094 1 80.62 283 ASP B CA 1
ATOM 4395 C C . ASP B 1 283 ? -10.375 -21.766 9.969 1 80.62 283 ASP B C 1
ATOM 4397 O O . ASP B 1 283 ? -10.383 -22.703 9.156 1 80.62 283 ASP B O 1
ATOM 4401 N N . ALA B 1 284 ? -9.516 -20.797 9.953 1 85.06 284 ALA B N 1
ATOM 4402 C CA . ALA B 1 284 ? -8.57 -20.688 8.844 1 85.06 284 ALA B CA 1
ATOM 4403 C C . ALA B 1 284 ? -7.594 -21.859 8.836 1 85.06 284 ALA B C 1
ATOM 4405 O O . ALA B 1 284 ? -7.129 -22.281 7.773 1 85.06 284 ALA B O 1
ATOM 4406 N N . LEU B 1 285 ? -7.352 -22.438 9.961 1 84.38 285 LEU B N 1
ATOM 4407 C CA . LEU B 1 285 ? -6.293 -23.438 10.078 1 84.38 285 LEU B CA 1
ATOM 4408 C C . LEU B 1 285 ? -6.785 -24.812 9.625 1 84.38 285 LEU B C 1
ATOM 4410 O O . LEU B 1 285 ? -6.004 -25.766 9.555 1 84.38 285 LEU B O 1
ATOM 4414 N N . ARG B 1 286 ? -8.016 -24.844 9.273 1 78.81 286 ARG B N 1
ATOM 4415 C CA . ARG B 1 286 ? -8.516 -26.062 8.648 1 78.81 286 ARG B CA 1
ATOM 4416 C C . ARG B 1 286 ? -7.898 -26.266 7.27 1 78.81 286 ARG B C 1
ATOM 4418 O O . ARG B 1 286 ? -7.824 -27.391 6.777 1 78.81 286 ARG B O 1
ATOM 4425 N N . ASP B 1 287 ? -7.551 -25.141 6.688 1 80.12 287 ASP B N 1
ATOM 4426 C CA . ASP B 1 287 ? -6.793 -25.203 5.441 1 80.12 287 ASP B CA 1
ATOM 4427 C C . ASP B 1 287 ? -5.32 -25.484 5.703 1 80.12 287 ASP B C 1
ATOM 4429 O O . ASP B 1 287 ? -4.617 -24.672 6.301 1 80.12 287 ASP B O 1
ATOM 4433 N N . GLU B 1 288 ? -4.871 -26.594 5.215 1 82.31 288 GLU B N 1
ATOM 4434 C CA . GLU B 1 288 ? -3.512 -27.062 5.484 1 82.31 288 GLU B CA 1
ATOM 4435 C C . GLU B 1 288 ? -2.48 -26.047 4.977 1 82.31 288 GLU B C 1
ATOM 4437 O O . GLU B 1 288 ? -1.424 -25.875 5.586 1 82.31 288 GLU B O 1
ATOM 4442 N N . ALA B 1 289 ? -2.732 -25.453 3.832 1 85.94 289 ALA B N 1
ATOM 4443 C CA . ALA B 1 289 ? -1.815 -24.453 3.285 1 85.94 289 ALA B CA 1
ATOM 4444 C C . ALA B 1 289 ? -1.646 -23.281 4.246 1 85.94 289 ALA B C 1
ATOM 4446 O O . ALA B 1 289 ? -0.526 -22.812 4.48 1 85.94 289 ALA B O 1
ATOM 4447 N N . VAL B 1 290 ? -2.773 -22.859 4.848 1 91.56 290 VAL B N 1
ATOM 4448 C CA . VAL B 1 290 ? -2.74 -21.734 5.785 1 91.56 290 VAL B CA 1
ATOM 4449 C C . VAL B 1 290 ? -2.061 -22.172 7.082 1 91.56 290 VAL B C 1
ATOM 4451 O O . VAL B 1 290 ? -1.272 -21.422 7.66 1 91.56 290 VAL B O 1
ATOM 4454 N N . ALA B 1 291 ? -2.334 -23.406 7.488 1 91.12 291 ALA B N 1
ATOM 4455 C CA . ALA B 1 291 ? -1.758 -23.922 8.727 1 91.12 291 ALA B CA 1
ATOM 4456 C C . ALA B 1 291 ? -0.238 -24.016 8.633 1 91.12 291 ALA B C 1
ATOM 4458 O O . ALA B 1 291 ? 0.476 -23.578 9.539 1 91.12 291 ALA B O 1
ATOM 4459 N N . VAL B 1 292 ? 0.221 -24.547 7.559 1 92.06 292 VAL B N 1
ATOM 4460 C CA . VAL B 1 292 ? 1.66 -24.703 7.383 1 92.06 292 VAL B CA 1
ATOM 4461 C C . VAL B 1 292 ? 2.318 -23.344 7.234 1 92.06 292 VAL B C 1
ATOM 4463 O O . VAL B 1 292 ? 3.398 -23.094 7.781 1 92.06 292 VAL B O 1
ATOM 4466 N N . ALA B 1 293 ? 1.69 -22.422 6.484 1 95.25 293 ALA B N 1
ATOM 4467 C CA . ALA B 1 293 ? 2.213 -21.062 6.344 1 95.25 293 ALA B CA 1
ATOM 4468 C C . ALA B 1 293 ? 2.293 -20.359 7.695 1 95.25 293 ALA B C 1
ATOM 4470 O O . ALA B 1 293 ? 3.303 -19.734 8.016 1 95.25 293 ALA B O 1
ATOM 4471 N N . ARG B 1 294 ? 1.224 -20.5 8.438 1 96.31 294 ARG B N 1
ATOM 4472 C CA . ARG B 1 294 ? 1.193 -19.875 9.758 1 96.31 294 ARG B CA 1
ATOM 4473 C C . ARG B 1 294 ? 2.332 -20.375 10.633 1 96.31 294 ARG B C 1
ATOM 4475 O O . ARG B 1 294 ? 3.049 -19.594 11.25 1 96.31 294 ARG B O 1
ATOM 4482 N N . LEU B 1 295 ? 2.477 -21.672 10.664 1 95.44 295 LEU B N 1
ATOM 4483 C CA . LEU B 1 295 ? 3.51 -22.266 11.5 1 95.44 295 LEU B CA 1
ATOM 4484 C C . LEU B 1 295 ? 4.898 -21.812 11.062 1 95.44 295 LEU B C 1
ATOM 4486 O O . LEU B 1 295 ? 5.723 -21.438 11.906 1 95.44 295 LEU B O 1
ATOM 4490 N N . SER B 1 296 ? 5.145 -21.859 9.812 1 95.44 296 SER B N 1
ATOM 4491 C CA . SER B 1 296 ? 6.438 -21.438 9.273 1 95.44 296 SER B CA 1
ATOM 4492 C C . SER B 1 296 ? 6.715 -19.969 9.578 1 95.44 296 SER B C 1
ATOM 4494 O O . SER B 1 296 ? 7.816 -19.625 10.008 1 95.44 296 SER B O 1
ATOM 4496 N N . LEU B 1 297 ? 5.754 -19.094 9.391 1 96.75 297 LEU B N 1
ATOM 4497 C CA . LEU B 1 297 ? 5.922 -17.656 9.594 1 96.75 297 LEU B CA 1
ATOM 4498 C C . LEU B 1 297 ? 6.062 -17.328 11.07 1 96.75 297 LEU B C 1
ATOM 4500 O O . LEU B 1 297 ? 6.809 -16.422 11.445 1 96.75 297 LEU B O 1
ATOM 4504 N N . LEU B 1 298 ? 5.344 -18.047 11.891 1 96.44 298 LEU B N 1
ATOM 4505 C CA . LEU B 1 298 ? 5.461 -17.828 13.32 1 96.44 298 LEU B CA 1
ATOM 4506 C C . LEU B 1 298 ? 6.895 -18.078 13.797 1 96.44 298 LEU B C 1
ATOM 4508 O O . LEU B 1 298 ? 7.418 -17.312 14.609 1 96.44 298 LEU B O 1
ATOM 4512 N N . GLY B 1 299 ? 7.469 -19.141 13.305 1 94.44 299 GLY B N 1
ATOM 4513 C CA . GLY B 1 299 ? 8.867 -19.391 13.633 1 94.44 299 GLY B CA 1
ATOM 4514 C C . GLY B 1 299 ? 9.781 -18.25 13.25 1 94.44 299 GLY B C 1
ATOM 4515 O O . GLY B 1 299 ? 10.641 -17.844 14.031 1 94.44 299 GLY B O 1
ATOM 4516 N N . LEU B 1 300 ? 9.609 -17.672 12.109 1 94.56 300 LEU B N 1
ATOM 4517 C CA . LEU B 1 300 ? 10.391 -16.547 11.609 1 94.56 300 LEU B CA 1
ATOM 4518 C C . LEU B 1 300 ? 10.156 -15.305 12.453 1 94.56 300 LEU B C 1
ATOM 4520 O O . LEU B 1 300 ? 11.109 -14.609 12.82 1 94.56 300 LEU B O 1
ATOM 4524 N N . LEU B 1 301 ? 8.891 -15.023 12.797 1 95.38 301 LEU B N 1
ATOM 4525 C CA . LEU B 1 301 ? 8.5 -13.805 13.5 1 95.38 301 LEU B CA 1
ATOM 4526 C C . LEU B 1 301 ? 9 -13.82 14.945 1 95.38 301 LEU B C 1
ATOM 4528 O O . LEU B 1 301 ? 9.438 -12.797 15.461 1 95.38 301 LEU B O 1
ATOM 4532 N N . GLN B 1 302 ? 8.938 -14.945 15.562 1 93.31 302 GLN B N 1
ATOM 4533 C CA . GLN B 1 302 ? 9.328 -15.055 16.969 1 93.31 302 GLN B CA 1
ATOM 4534 C C . GLN B 1 302 ? 10.852 -14.984 17.109 1 93.31 302 GLN B C 1
ATOM 4536 O O . GLN B 1 302 ? 11.352 -14.562 18.156 1 93.31 302 GLN B O 1
ATOM 4541 N N . GLY B 1 303 ? 11.547 -15.266 16.078 1 90.25 303 GLY B N 1
ATOM 4542 C CA . GLY B 1 303 ? 13 -15.211 16.109 1 90.25 303 GLY B CA 1
ATOM 4543 C C . GLY B 1 303 ? 13.562 -13.891 15.625 1 90.25 303 GLY B C 1
ATOM 4544 O O . GLY B 1 303 ? 14.773 -13.664 15.688 1 90.25 303 GLY B O 1
ATOM 4545 N N . TYR B 1 304 ? 12.695 -13.047 15.211 1 92.5 304 TYR B N 1
ATOM 4546 C CA . TYR B 1 304 ? 13.148 -11.797 14.617 1 92.5 304 TYR B CA 1
ATOM 4547 C C . TYR B 1 304 ? 13.438 -10.75 15.688 1 92.5 304 TYR B C 1
ATOM 4549 O O . TYR B 1 304 ? 12.656 -10.586 16.625 1 92.5 304 TYR B O 1
ATOM 4557 N N . GLY B 1 305 ? 14.562 -10.023 15.625 1 92.19 305 GLY B N 1
ATOM 4558 C CA . GLY B 1 305 ? 14.914 -8.938 16.531 1 92.19 305 GLY B CA 1
ATOM 4559 C C . GLY B 1 305 ? 14.18 -7.645 16.219 1 92.19 305 GLY B C 1
ATOM 4560 O O . GLY B 1 305 ? 14.758 -6.719 15.641 1 92.19 305 GLY B O 1
ATOM 4561 N N . TRP B 1 306 ? 12.961 -7.551 16.656 1 91.94 306 TRP B N 1
ATOM 4562 C CA . TRP B 1 306 ? 12.078 -6.449 16.312 1 91.94 306 TRP B CA 1
ATOM 4563 C C . TRP B 1 306 ? 12.578 -5.137 16.906 1 91.94 306 TRP B C 1
ATOM 4565 O O . TRP B 1 306 ? 12.359 -4.066 16.328 1 91.94 306 TRP B O 1
ATOM 4575 N N . ALA B 1 307 ? 13.133 -5.137 18.109 1 82.94 307 ALA B N 1
ATOM 4576 C CA . ALA B 1 307 ? 13.602 -3.924 18.766 1 82.94 307 ALA B CA 1
ATOM 4577 C C . ALA B 1 307 ? 15.117 -3.795 18.672 1 82.94 307 ALA B C 1
ATOM 4579 O O . ALA B 1 307 ? 15.812 -4.77 18.375 1 82.94 307 ALA B O 1
ATOM 4580 N N . ALA B 1 308 ? 15.484 -2.531 18.703 1 71.25 308 ALA B N 1
ATOM 4581 C CA . ALA B 1 308 ? 16.922 -2.283 18.703 1 71.25 308 ALA B CA 1
ATOM 4582 C C . ALA B 1 308 ? 17.578 -2.93 19.922 1 71.25 308 ALA B C 1
ATOM 4584 O O . ALA B 1 308 ? 16.984 -3 21 1 71.25 308 ALA B O 1
ATOM 4585 N N . ALA B 1 309 ? 18.625 -3.607 19.625 1 57.94 309 ALA B N 1
ATOM 4586 C CA . ALA B 1 309 ? 19.375 -4.148 20.734 1 57.94 309 ALA B CA 1
ATOM 4587 C C . ALA B 1 309 ? 19.797 -3.043 21.703 1 57.94 309 ALA B C 1
ATOM 4589 O O . ALA B 1 309 ? 20.094 -1.922 21.281 1 57.94 309 ALA B O 1
ATOM 4590 N N . PRO B 1 310 ? 19.531 -3.133 23 1 52.72 310 PRO B N 1
ATOM 4591 C CA . PRO B 1 310 ? 19.859 -2.123 24.016 1 52.72 310 PRO B CA 1
ATOM 4592 C C . PRO B 1 310 ? 21.203 -1.455 23.75 1 52.72 310 PRO B C 1
ATOM 4594 O O . PRO B 1 310 ? 21.359 -0.253 23.984 1 52.72 310 PRO B O 1
ATOM 4597 N N . GLY B 1 311 ? 22.203 -2.166 23.25 1 45.34 311 GLY B N 1
ATOM 4598 C CA . GLY B 1 311 ? 23.531 -1.606 23.188 1 45.34 311 GLY B CA 1
ATOM 4599 C C . GLY B 1 311 ? 23.797 -0.801 21.922 1 45.34 311 GLY B C 1
ATOM 4600 O O . GLY B 1 311 ? 24.875 -0.253 21.75 1 45.34 311 GLY B O 1
ATOM 4601 N N . ALA B 1 312 ? 23.234 -0.91 21.109 1 40.69 312 ALA B N 1
ATOM 4602 C CA . ALA B 1 312 ? 23.484 -0.068 19.938 1 40.69 312 ALA B CA 1
ATOM 4603 C C . ALA B 1 312 ? 23.031 1.367 20.188 1 40.69 312 ALA B C 1
ATOM 4605 O O . ALA B 1 312 ? 22.891 2.152 19.25 1 40.69 312 ALA B O 1
ATOM 4606 N N . ARG B 1 313 ? 22.641 1.862 21.312 1 30.92 313 ARG B N 1
ATOM 4607 C CA . ARG B 1 313 ? 22.547 3.262 21.719 1 30.92 313 ARG B CA 1
ATOM 4608 C C . ARG B 1 313 ? 23.922 3.889 21.844 1 30.92 313 ARG B C 1
ATOM 4610 O O . ARG B 1 313 ? 24.859 3.246 22.328 1 30.92 313 ARG B O 1
#

InterPro domains:
  IPR000847 LysR, HTH, N-terminal domain [PF00126] (11-66)
  IPR000847 LysR, HTH, N-terminal domain [PS50931] (9-66)
  IPR005119 LysR, substrate-binding [PF03466] (100-292)
  IPR036388 Winged helix-like DNA-binding domain superfamily [G3DSA:1.10.10.10] (2-90)
  IPR036390 Winged helix DNA-binding domain superfamily [SSF46785] (8-88)
  IPR050389 LysR-type Transcriptional Regulators [PTHR30118] (1-294)

Solvent-accessible surface area (backbone atoms only — not comparable to full-atom values): 33216 Å² total; per-residue (Å²): 125,83,73,82,44,76,89,78,45,68,68,65,47,55,57,52,52,52,34,29,67,40,50,26,21,50,59,53,22,9,62,74,71,71,51,49,43,68,57,40,50,52,43,47,53,50,47,22,62,68,67,73,40,75,37,52,44,80,49,81,70,33,38,41,71,33,72,66,34,59,64,41,43,40,56,52,51,50,52,52,48,51,50,49,38,54,49,46,68,72,56,67,54,84,71,58,31,55,90,37,71,42,34,36,24,25,37,58,41,54,43,49,55,38,41,48,60,47,55,52,46,35,44,69,76,35,46,53,40,26,46,32,43,34,80,35,45,39,88,43,44,44,58,34,39,74,47,60,75,22,58,33,34,47,34,70,48,36,68,62,48,87,66,39,42,68,46,79,43,47,53,37,35,64,24,27,39,31,23,56,87,60,47,60,93,87,61,72,66,51,49,60,65,56,57,38,69,32,42,27,46,41,72,37,91,61,46,93,74,52,72,66,53,56,54,32,44,79,71,76,42,68,71,46,69,56,33,34,23,57,51,56,61,48,48,68,52,56,26,56,94,35,69,33,32,31,73,42,49,31,42,29,44,53,38,47,26,75,47,52,65,38,37,74,30,62,52,61,62,89,72,74,69,45,56,30,29,40,34,32,42,70,70,43,55,69,32,62,72,48,35,54,47,49,54,50,47,48,58,54,49,57,69,48,77,39,40,77,62,86,76,81,109,125,83,74,82,45,76,89,79,45,67,68,65,46,54,56,52,51,52,34,29,69,41,50,27,21,50,59,55,22,9,64,75,70,73,50,51,42,68,56,40,50,53,43,48,51,49,48,22,61,68,66,72,40,76,39,52,45,81,50,83,69,33,38,40,72,34,72,66,33,60,63,41,44,41,56,52,50,50,51,51,47,51,50,50,36,55,48,45,67,72,56,66,53,82,73,57,31,56,88,38,71,41,35,38,25,26,38,57,41,55,44,49,54,39,41,48,60,49,54,52,46,34,43,69,76,34,47,54,38,25,44,31,43,33,80,36,47,39,91,43,45,47,57,33,39,74,47,58,74,22,58,34,33,47,32,72,46,36,70,64,50,86,66,39,42,69,45,78,43,49,52,36,34,64,23,27,38,32,24,56,86,60,47,60,90,86,60,71,66,52,49,61,65,57,56,37,69,33,42,28,45,42,70,37,92,61,44,93,73,51,71,64,53,56,52,32,43,78,71,75,42,69,71,46,68,58,33,35,24,56,52,57,58,46,48,68,51,56,26,54,94,35,69,32,32,31,73,42,49,30,41,30,44,53,39,47,24,75,46,52,65,38,36,72,29,61,52,62,60,90,71,76,69,44,54,29,29,40,35,33,40,70,71,44,57,69,32,62,70,47,35,53,47,49,55,49,47,47,58,54,48,57,68,47,76,40,39,77,62,83,72,80,110

Secondary structure (DSSP, 8-state):
-----TTTS-THHHHHHHHHHHHSSHHHHHHHHTS-HHHHHHHHHHHHHHHTS--EEEETTEEEE-HHHHHHHHHHHHHHHHHHHHHHHH--STTTTTT-EEEEEE-HHHHHHHHHHHHHHHHHHSTT-EEEEEE--HHHHHHHHHTTS-SEEEESS----TTEEEEEEEEE-EEEEE-GGGSPTT-----HHHHHHSEEEEE-SS-S--HHHHHHHHTT---EEEEEES-STTHHHHSTTSS-EEEEEHHHHHHHHHHH--EEEE-SS-PPPEEEEEEEETTGGGSHHHHHHHHHHHHHHHTS--SPPGGG-/-----TTTS-THHHHHHHHHHHHSSHHHHHHHHTS-HHHHHHHHHHHHHHHTS--EEEETTEEEE-HHHHHHHHHHHHHHHHHHHHHHHH--STTTTTT-EEEEEE-HHHHHHHHHHHHHHHHHHSTT-EEEEEE--HHHHHHHHHTTS-SEEEESS----TTEEEEEEEEE-EEEEE-GGGSPTT-----HHHHHHSEEEEE-SS-S--HHHHHHHHTT---EEEEEES-STTHHHHSTTSS-EEEEEHHHHHHHHHHH--EEEE-SS-PPPEEEEEEEETTGGGSHHHHHHHHHHHHHHHTS--SPPGGG-

Nearest PDB structures (foldseek):
  2y84-assembly3_C  TM=8.497E-01  e=2.691E-15  Burkholderia sp. DNT
  5ae5-assembly1_A-2  TM=6.406E-01  e=4.584E-18  Burkholderia cepacia
  5ae4-assembly1_B  TM=8.478E-01  e=5.838E-15  Burkholderia cepacia
  1uth-assembly1_B  TM=8.374E-01  e=4.083E-15  Burkholderia sp. DNT
  1utb-assembly1_B-2  TM=7.932E-01  e=1.998E-15  Burkholderia sp. DNT

Radius of gyration: 24.56 Å; Cα contacts (8 Å, |Δi|>4): 1185; chains: 2; bounding box: 69×73×54 Å

Organism: NCBI:txid1287738